Protein AF-A0A4Q3RTE8-F1 (afdb_monomer_lite)

Secondary structure (DSSP, 8-state):
-EEEEEEEE-SSSSGGG-EEEEEEEEE---GGGGTT---------HHHHHHT-TTTTTTT-TTTSTTHHHHEEEEEEEEEEETTEEEEEEEEEEPTT--S--EEEEEEEETTT--EEEEEEEE-TTTGGG----HHHHHHHHHHTEEEEEEEEEEEEEEEEETTEEEEEEEEEEEEEEEEETTTTEEPPPEEEEEEEE------SSPPPPPGGGBPPTTS-GGGGS-TT---TTS-TTTTS-----SS-HHHHHHHHHHHHHHH-HHHHHHHHHTT--S-HHHHHHHHHHHHHHTTS--EEEEEEETTEEEEEEEESEEETTTTEEP-TT-----GGGGHHHHHHHHHHHHHTTS--TTSBGGGTSTT-TTTTSBHHHHHTT-S-PPPTTS--

Sequence (393 aa):
MSEAAFQVYSKDYSRKEKQVKLVKARIDKDLSAFNGNDDFHFGTSPKGILDIDIVSNANEIDFITKKGLRQYQFTYKGTTDYAGAEAHVIYFDQKDGIRESLYEGKIFIDTETLAFLEFNYRASPKGLKYWQMPGASKLLMKLARLSIDMVQDSFQVTYRKRGDKYYLAHVLETTLWHIIGGKEHFEMDPIRMKYNYLVTRVDTGNVMPFASEDLMRPTRFMEMTVQHGVSDTADPFWNEYNLILPEFDVDSAARVIHQNNAKLDLKAAIEKRLSKIKGDKASRIDSILNYYYLSKKFNGSALVEYEGKILYDRSFGLADKDKKLSNDSNTMFRIGSASKPFTSMLIMQLAMENKLSISDSAGRYLPGYVHGQVTIEQLLTHQSGIPNYTNNY

pLDDT: mean 84.65, std 12.99, range [43.53, 98.62]

Structure (mmCIF, N/CA/C/O backbone):
data_AF-A0A4Q3RTE8-F1
#
_entry.id   AF-A0A4Q3RTE8-F1
#
loop_
_atom_site.group_PDB
_atom_site.id
_atom_site.type_symbol
_atom_site.label_atom_id
_atom_site.label_alt_id
_atom_site.label_comp_id
_atom_site.label_asym_id
_atom_site.label_entity_id
_atom_site.label_seq_id
_atom_site.pdbx_PDB_ins_code
_atom_site.Cartn_x
_atom_site.Cartn_y
_atom_site.Cartn_z
_atom_site.occupancy
_atom_site.B_iso_or_equiv
_atom_site.auth_seq_id
_atom_site.auth_comp_id
_atom_site.auth_asym_id
_atom_site.auth_atom_id
_atom_site.pdbx_PDB_model_num
ATOM 1 N N . MET A 1 1 ? -2.564 7.288 -9.241 1.00 75.56 1 MET A N 1
ATOM 2 C CA . MET A 1 1 ? -3.956 6.877 -8.988 1.00 75.56 1 MET A CA 1
ATOM 3 C C . MET A 1 1 ? -4.023 5.369 -9.118 1.00 75.56 1 MET A C 1
ATOM 5 O O . MET A 1 1 ? -3.453 4.836 -10.061 1.00 75.56 1 MET A O 1
ATOM 9 N N . SER A 1 2 ? -4.639 4.684 -8.163 1.00 80.94 2 SER A N 1
ATOM 10 C CA . SER A 1 2 ? -4.821 3.233 -8.206 1.00 80.94 2 SER A CA 1
ATOM 11 C C . SER A 1 2 ? -6.214 2.875 -7.707 1.00 80.94 2 SER A C 1
ATOM 13 O O . SER A 1 2 ? -6.764 3.551 -6.838 1.00 80.94 2 SER A O 1
ATOM 15 N N . GLU A 1 3 ? -6.784 1.825 -8.286 1.00 82.25 3 GLU A N 1
ATOM 16 C CA . GLU A 1 3 ? -8.094 1.290 -7.926 1.00 82.25 3 GLU A CA 1
ATOM 17 C C . GLU A 1 3 ? -8.028 -0.233 -7.911 1.00 82.25 3 GLU A C 1
ATOM 19 O O . GLU A 1 3 ? -7.355 -0.838 -8.748 1.00 82.25 3 GLU A O 1
ATOM 24 N N . ALA A 1 4 ? -8.724 -0.859 -6.963 1.00 85.88 4 ALA A N 1
ATOM 25 C CA . ALA A 1 4 ? -8.754 -2.307 -6.821 1.00 85.88 4 ALA A CA 1
ATOM 26 C C . ALA A 1 4 ? -10.097 -2.789 -6.267 1.00 85.88 4 ALA A C 1
ATOM 28 O O . ALA A 1 4 ? -10.624 -2.223 -5.311 1.00 85.88 4 ALA A O 1
ATOM 29 N N . ALA A 1 5 ? -10.603 -3.881 -6.832 1.00 87.06 5 ALA A N 1
ATOM 30 C CA . ALA A 1 5 ? -11.644 -4.703 -6.241 1.00 87.06 5 ALA A CA 1
ATOM 31 C C . ALA A 1 5 ? -11.005 -5.999 -5.736 1.00 87.06 5 ALA A C 1
ATOM 33 O O . ALA A 1 5 ? -10.290 -6.690 -6.467 1.00 87.06 5 ALA A O 1
ATOM 34 N N . PHE A 1 6 ? -11.267 -6.339 -4.482 1.00 90.12 6 PHE A N 1
ATOM 35 C CA . PHE A 1 6 ? -10.751 -7.541 -3.841 1.00 90.12 6 PHE A CA 1
ATOM 36 C C . PHE A 1 6 ? -11.812 -8.141 -2.921 1.00 90.12 6 PHE A C 1
ATOM 38 O O . PHE A 1 6 ? -12.782 -7.485 -2.541 1.00 90.12 6 PHE A O 1
ATOM 45 N N . GLN A 1 7 ? -11.626 -9.408 -2.576 1.00 92.62 7 GLN A N 1
ATOM 46 C CA . GLN A 1 7 ? -12.457 -10.127 -1.624 1.00 92.62 7 GLN A CA 1
ATOM 47 C C . GLN A 1 7 ? -11.624 -10.482 -0.398 1.00 92.62 7 GLN A C 1
ATOM 49 O O . GLN A 1 7 ? -10.446 -10.832 -0.513 1.00 92.62 7 GLN A O 1
ATOM 54 N N . VAL A 1 8 ? -12.253 -10.408 0.773 1.00 93.56 8 VAL A N 1
ATOM 55 C CA . VAL A 1 8 ? -11.660 -10.834 2.040 1.00 93.56 8 VAL A CA 1
ATOM 56 C C . VAL A 1 8 ? -12.487 -11.983 2.589 1.00 93.56 8 VAL A C 1
ATOM 58 O O . VAL A 1 8 ? -13.679 -11.823 2.844 1.00 93.56 8 VAL A O 1
ATOM 61 N N . TYR A 1 9 ? -11.849 -13.133 2.774 1.00 93.50 9 TYR A N 1
ATOM 62 C CA . TYR A 1 9 ? -12.421 -14.244 3.523 1.00 93.50 9 TYR A CA 1
ATOM 63 C C . TYR A 1 9 ? -11.888 -14.190 4.952 1.00 93.50 9 TYR A C 1
ATOM 65 O O . TYR A 1 9 ? -10.710 -13.906 5.167 1.00 93.50 9 TYR A O 1
ATOM 73 N N . SER A 1 10 ? -12.754 -14.461 5.925 1.00 90.19 10 SER A N 1
ATOM 74 C CA . SER A 1 10 ? -12.394 -14.512 7.339 1.00 90.19 10 SER A CA 1
ATOM 75 C C . SER A 1 10 ? -13.195 -15.612 8.017 1.00 90.19 10 SER A C 1
ATOM 77 O O . SER A 1 10 ? -14.423 -15.604 7.954 1.00 90.19 10 SER A O 1
ATOM 79 N N . LYS A 1 11 ? -12.509 -16.551 8.675 1.00 85.25 11 LYS A N 1
ATOM 80 C CA . LYS A 1 11 ? -13.163 -17.619 9.448 1.00 85.25 11 LYS A CA 1
ATOM 81 C C . LYS A 1 11 ? -13.781 -17.093 10.747 1.00 85.25 11 LYS A C 1
ATOM 83 O O . LYS A 1 11 ? -14.811 -17.584 11.200 1.00 85.25 11 LYS A O 1
ATOM 88 N N . ASP A 1 12 ? -13.135 -16.102 11.348 1.00 82.69 12 ASP A N 1
ATOM 89 C CA . ASP A 1 12 ? -13.565 -15.423 12.565 1.00 82.69 12 ASP A CA 1
ATOM 90 C C . ASP A 1 12 ? -13.292 -13.913 12.459 1.00 82.69 12 ASP A C 1
ATOM 92 O O . ASP A 1 12 ? -13.000 -13.401 11.382 1.00 82.69 12 ASP A O 1
ATOM 96 N N . TYR A 1 13 ? -13.429 -13.170 13.556 1.00 76.56 13 TYR A N 1
ATOM 97 C CA . TYR A 1 13 ? -13.110 -11.737 13.589 1.00 76.56 13 TYR A CA 1
ATOM 98 C C . TYR A 1 13 ? -11.609 -11.446 13.732 1.00 76.56 13 TYR A C 1
ATOM 100 O O . TYR A 1 13 ? -11.208 -10.286 13.731 1.00 76.56 13 TYR A O 1
ATOM 108 N N . SER A 1 14 ? -10.761 -12.467 13.868 1.00 76.38 14 SER A N 1
ATOM 109 C CA . SER A 1 14 ? -9.326 -12.277 14.026 1.00 76.38 14 SER A CA 1
ATOM 110 C C . SER A 1 14 ? -8.657 -12.021 12.679 1.00 76.38 14 SER A C 1
ATOM 112 O O . SER A 1 14 ? -9.016 -12.577 11.643 1.00 76.38 14 SER A O 1
ATOM 114 N N . ARG A 1 15 ? -7.611 -11.196 12.690 1.00 78.19 15 ARG A N 1
ATOM 115 C CA . ARG A 1 15 ? -6.777 -10.969 11.506 1.00 78.19 15 ARG A CA 1
ATOM 116 C C . ARG A 1 15 ? -6.043 -12.226 11.017 1.00 78.19 15 ARG A C 1
ATOM 118 O O . ARG A 1 15 ? -5.752 -12.321 9.829 1.00 78.19 15 ARG A O 1
ATOM 125 N N . LYS A 1 16 ? -5.693 -13.162 11.908 1.00 78.25 16 LYS A N 1
ATOM 126 C CA . LYS A 1 16 ? -4.740 -14.252 11.610 1.00 78.25 16 LYS A CA 1
ATOM 127 C C . LYS A 1 16 ? -5.212 -15.199 10.507 1.00 78.25 16 LYS A C 1
ATOM 129 O O . LYS A 1 16 ? -4.382 -15.724 9.778 1.00 78.25 16 LYS A O 1
ATOM 134 N N . GLU A 1 17 ? -6.522 -15.367 10.379 1.00 80.62 17 GLU A N 1
ATOM 135 C CA . GLU A 1 17 ? -7.154 -16.291 9.432 1.00 80.62 17 GLU A CA 1
ATOM 136 C C . GLU A 1 17 ? -7.741 -15.567 8.205 1.00 80.62 17 GLU A C 1
ATOM 138 O O . GLU A 1 17 ? -8.489 -16.165 7.428 1.00 80.62 17 GLU A O 1
ATOM 143 N N . LYS A 1 18 ? -7.439 -14.271 8.026 1.00 91.00 18 LYS A N 1
ATOM 144 C CA . LYS A 1 18 ? -7.947 -13.496 6.891 1.00 91.00 18 LYS A CA 1
ATOM 145 C C . LYS A 1 18 ? -7.163 -13.796 5.619 1.00 91.00 18 LYS A C 1
ATOM 147 O O . LYS A 1 18 ? -5.936 -13.723 5.586 1.00 91.00 18 LYS A O 1
ATOM 152 N N . GLN A 1 19 ? -7.897 -14.069 4.549 1.00 92.94 19 GLN A N 1
ATOM 153 C CA . GLN A 1 19 ? -7.372 -14.277 3.205 1.00 92.94 19 GLN A CA 1
ATOM 154 C C . GLN A 1 19 ? -7.817 -13.132 2.304 1.00 92.94 19 GLN A C 1
ATOM 156 O O . GLN A 1 19 ? -8.950 -12.666 2.413 1.00 92.94 19 GLN A O 1
ATOM 161 N N . VAL A 1 20 ? -6.944 -12.701 1.396 1.00 93.31 20 VAL A N 1
ATOM 162 C CA . VAL A 1 20 ? -7.245 -11.639 0.432 1.00 93.31 20 VAL A CA 1
ATOM 163 C C . VAL A 1 20 ? -7.056 -12.178 -0.977 1.00 93.31 20 VAL A C 1
ATOM 165 O O . VAL A 1 20 ? -5.977 -12.670 -1.313 1.00 93.31 20 VAL A O 1
ATOM 168 N N . LYS A 1 21 ? -8.102 -12.051 -1.792 1.00 91.88 21 LYS A N 1
ATOM 169 C CA . LYS A 1 21 ? -8.105 -12.371 -3.220 1.00 91.88 21 LYS A CA 1
ATOM 170 C C . LYS A 1 21 ? -8.290 -11.087 -4.019 1.00 91.88 21 LYS A C 1
ATOM 172 O O . LYS A 1 21 ? -9.281 -10.384 -3.822 1.00 91.88 21 LYS A O 1
ATOM 177 N N . LEU A 1 22 ? -7.372 -10.794 -4.936 1.00 89.00 22 LEU A N 1
ATOM 178 C CA . LEU A 1 22 ? -7.547 -9.693 -5.884 1.00 89.00 22 LEU A CA 1
ATOM 179 C C . LEU A 1 22 ? -8.524 -10.127 -6.978 1.00 89.00 22 LEU A C 1
ATOM 181 O O . LEU A 1 22 ? -8.329 -11.175 -7.584 1.00 89.00 22 LEU A O 1
ATOM 185 N N . VAL A 1 23 ? -9.562 -9.332 -7.234 1.00 86.81 23 VAL A N 1
ATOM 186 C CA . VAL A 1 23 ? -10.493 -9.573 -8.349 1.00 86.81 23 VAL A CA 1
ATOM 187 C C . VAL A 1 23 ? -10.003 -8.828 -9.584 1.00 86.81 23 VAL A C 1
ATOM 189 O O . VAL A 1 23 ? -9.840 -9.419 -10.645 1.00 86.81 23 VAL A O 1
ATOM 192 N N . LYS A 1 24 ? -9.735 -7.530 -9.432 1.00 82.31 24 LYS A N 1
ATOM 193 C CA . LYS A 1 24 ? -9.166 -6.678 -10.479 1.00 82.31 24 LYS A CA 1
ATOM 194 C C . LYS A 1 24 ? -8.535 -5.439 -9.871 1.00 82.31 24 LYS A C 1
ATOM 196 O O . LYS A 1 24 ? -8.966 -4.980 -8.817 1.00 82.31 24 LYS A O 1
ATOM 201 N N . ALA A 1 25 ? -7.543 -4.879 -10.546 1.00 81.81 25 ALA A N 1
ATOM 202 C CA . ALA A 1 25 ? -6.943 -3.610 -10.171 1.00 81.81 25 ALA A CA 1
ATOM 203 C C . ALA A 1 25 ? -6.380 -2.896 -11.399 1.00 81.81 25 ALA A C 1
ATOM 205 O O . ALA A 1 25 ? -6.040 -3.542 -12.389 1.00 81.81 25 ALA A O 1
ATOM 206 N N . ARG A 1 26 ? -6.285 -1.569 -11.322 1.00 78.56 26 ARG A N 1
ATOM 207 C CA . ARG A 1 26 ? -5.607 -0.726 -12.310 1.00 78.56 26 ARG A CA 1
ATOM 208 C C . ARG A 1 26 ? -4.764 0.337 -11.618 1.00 78.56 26 ARG A C 1
ATOM 210 O O . ARG A 1 26 ? -5.078 0.773 -10.509 1.00 78.56 26 ARG A O 1
ATOM 217 N N . ILE A 1 27 ? -3.683 0.733 -12.281 1.00 79.06 27 ILE A N 1
ATOM 218 C CA . ILE A 1 27 ? -2.767 1.765 -11.804 1.00 79.06 27 ILE A CA 1
ATOM 219 C C . ILE A 1 27 ? -2.418 2.732 -12.931 1.00 79.06 27 ILE A C 1
ATOM 221 O O . ILE A 1 27 ? -1.910 2.338 -13.979 1.00 79.06 27 ILE A O 1
ATOM 225 N N . ASP A 1 28 ? -2.617 4.014 -12.646 1.00 78.19 28 ASP A N 1
ATOM 226 C CA . ASP A 1 28 ? -2.251 5.131 -13.504 1.00 78.19 28 ASP A CA 1
ATOM 227 C C . ASP A 1 28 ? -1.297 6.043 -12.739 1.00 78.19 28 ASP A C 1
ATOM 229 O O . ASP A 1 28 ? -1.672 6.739 -11.786 1.00 78.19 28 ASP A O 1
ATOM 233 N N . LYS A 1 29 ? -0.027 6.020 -13.135 1.00 79.25 29 LYS A N 1
ATOM 234 C CA . LYS A 1 29 ? 1.040 6.802 -12.511 1.00 79.25 29 LYS A CA 1
ATOM 235 C C . LYS A 1 29 ? 1.512 7.875 -13.476 1.00 79.25 29 LYS A C 1
ATOM 237 O O . LYS A 1 29 ? 1.951 7.544 -14.571 1.00 79.25 29 LYS A O 1
ATOM 242 N N . ASP A 1 30 ? 1.441 9.140 -13.071 1.00 78.94 30 ASP A N 1
ATOM 243 C CA . ASP A 1 30 ? 2.033 10.233 -13.845 1.00 78.94 30 ASP A CA 1
ATOM 244 C C . ASP A 1 30 ? 3.547 10.249 -13.623 1.00 78.94 30 ASP A C 1
ATOM 246 O O . ASP A 1 30 ? 4.035 10.588 -12.543 1.00 78.94 30 ASP A O 1
ATOM 250 N N . LEU A 1 31 ? 4.297 9.841 -14.644 1.00 74.62 31 LEU A N 1
ATOM 251 C CA . LEU A 1 31 ? 5.752 9.773 -14.597 1.00 74.62 31 LEU A CA 1
ATOM 252 C C . LEU A 1 31 ? 6.402 11.157 -14.702 1.00 74.62 31 LEU A C 1
ATOM 254 O O . LEU A 1 31 ? 7.598 11.274 -14.430 1.00 74.62 31 LEU A O 1
ATOM 258 N N . SER A 1 32 ? 5.654 12.210 -15.056 1.00 71.56 32 SER A N 1
ATOM 259 C CA . SER A 1 32 ? 6.192 13.577 -15.104 1.00 71.56 32 SER A CA 1
ATOM 260 C C . SER A 1 32 ? 6.673 14.049 -13.737 1.00 71.56 32 SER A C 1
ATOM 262 O O . SER A 1 32 ? 7.745 14.644 -13.646 1.00 71.56 32 SER A O 1
ATOM 264 N N . ALA A 1 33 ? 5.967 13.667 -12.671 1.00 66.44 33 ALA A N 1
ATOM 265 C CA . ALA A 1 33 ? 6.355 13.950 -11.292 1.00 66.44 33 ALA A CA 1
ATOM 266 C C . ALA A 1 33 ? 7.672 13.263 -10.876 1.00 66.44 33 ALA A C 1
ATOM 268 O O . ALA A 1 33 ? 8.285 13.647 -9.884 1.00 66.44 33 ALA A O 1
ATOM 269 N N . PHE A 1 34 ? 8.123 12.261 -11.640 1.00 63.84 34 PHE A N 1
ATOM 270 C CA . PHE A 1 34 ? 9.312 11.457 -11.354 1.00 63.84 34 PHE A CA 1
ATOM 271 C C . PHE A 1 34 ? 10.342 11.486 -12.495 1.00 63.84 34 PHE A C 1
ATOM 273 O O . PHE A 1 34 ? 11.181 10.591 -12.583 1.00 63.84 34 PHE A O 1
ATOM 280 N N . ASN A 1 35 ? 10.302 12.487 -13.386 1.00 61.31 35 ASN A N 1
ATOM 281 C CA . ASN A 1 35 ? 11.212 12.602 -14.539 1.00 61.31 35 ASN A CA 1
ATOM 282 C C . ASN A 1 35 ? 11.279 11.332 -15.418 1.00 61.31 35 ASN A C 1
ATOM 284 O O . ASN A 1 35 ? 12.334 10.991 -15.957 1.00 61.31 35 ASN A O 1
ATOM 288 N N . GLY A 1 36 ? 10.164 10.610 -15.552 1.00 63.69 36 GLY A N 1
ATOM 289 C CA . GLY A 1 36 ? 10.106 9.353 -16.301 1.00 63.69 36 GLY A CA 1
ATOM 290 C C . GLY A 1 36 ? 10.525 8.108 -15.510 1.00 63.69 36 GLY A C 1
ATOM 291 O O . GLY A 1 36 ? 10.547 7.027 -16.090 1.00 63.69 36 GLY A O 1
ATOM 292 N N . ASN A 1 37 ? 10.879 8.227 -14.223 1.00 59.84 37 ASN A N 1
ATOM 293 C CA . ASN A 1 37 ? 11.303 7.091 -13.405 1.00 59.84 37 ASN A CA 1
ATOM 294 C C . ASN A 1 37 ? 10.101 6.312 -12.841 1.00 59.84 37 ASN A C 1
ATOM 296 O O . ASN A 1 37 ? 9.261 6.865 -12.123 1.00 59.84 37 ASN A O 1
ATOM 300 N N . ASP A 1 38 ? 10.058 5.007 -13.117 1.00 68.50 38 ASP A N 1
ATOM 301 C CA . ASP A 1 38 ? 9.004 4.123 -12.633 1.00 68.50 38 ASP A CA 1
ATOM 302 C C . ASP A 1 38 ? 9.330 3.370 -11.323 1.00 68.50 38 ASP A C 1
ATOM 304 O O . ASP A 1 38 ? 8.444 2.776 -10.723 1.00 68.50 38 ASP A O 1
ATOM 308 N N . ASP A 1 39 ? 10.546 3.487 -10.786 1.00 63.44 39 ASP A N 1
ATOM 309 C CA . ASP A 1 39 ? 11.023 2.700 -9.632 1.00 63.44 39 ASP A CA 1
ATOM 310 C C . ASP A 1 39 ? 10.303 3.007 -8.299 1.00 63.44 39 ASP A C 1
ATOM 312 O O . ASP A 1 39 ? 10.441 2.278 -7.314 1.00 63.44 39 ASP A O 1
ATOM 316 N N . PHE A 1 40 ? 9.546 4.107 -8.229 1.00 64.56 40 PHE A N 1
ATOM 317 C CA . PHE A 1 40 ? 8.787 4.493 -7.038 1.00 64.56 40 PHE A CA 1
ATOM 318 C C . PHE A 1 40 ? 7.360 3.949 -7.079 1.00 64.56 40 PHE A C 1
ATOM 320 O O . PHE A 1 40 ? 6.523 4.436 -7.841 1.00 64.56 40 PHE A O 1
ATOM 327 N N . HIS A 1 41 ? 7.057 2.990 -6.209 1.00 67.25 41 HIS A N 1
ATOM 328 C CA . HIS A 1 41 ? 5.706 2.464 -6.040 1.00 67.25 41 HIS A CA 1
ATOM 329 C C . HIS A 1 41 ? 5.120 2.934 -4.709 1.00 67.25 41 HIS A C 1
ATOM 331 O O . HIS A 1 41 ? 5.664 2.650 -3.643 1.00 67.25 41 HIS A O 1
ATOM 337 N N . PHE A 1 42 ? 3.996 3.641 -4.792 1.00 70.62 42 PHE A N 1
ATOM 338 C CA . PHE A 1 42 ? 3.145 3.961 -3.652 1.00 70.62 42 PHE A CA 1
ATOM 339 C C . PHE A 1 42 ? 1.925 3.063 -3.747 1.00 70.62 42 PHE A C 1
ATOM 341 O O . PHE A 1 42 ? 1.292 3.004 -4.801 1.00 70.62 42 PHE A O 1
ATOM 348 N N . GLY A 1 43 ? 1.643 2.330 -2.679 1.00 73.00 43 GLY A N 1
ATOM 349 C CA . GLY A 1 43 ? 0.638 1.294 -2.736 1.00 73.00 43 GLY A CA 1
ATOM 350 C C . GLY A 1 43 ? 0.374 0.635 -1.404 1.00 73.00 43 GLY A C 1
ATOM 351 O O . GLY A 1 43 ? 1.097 0.861 -0.431 1.00 73.00 43 GLY A O 1
ATOM 352 N N . THR A 1 44 ? -0.664 -0.191 -1.370 1.00 78.44 44 THR A N 1
ATOM 353 C CA . THR A 1 44 ? -1.006 -0.961 -0.176 1.00 78.44 44 THR A CA 1
ATOM 354 C C . THR A 1 44 ? -0.885 -2.454 -0.442 1.00 78.44 44 THR A C 1
ATOM 356 O O . THR A 1 44 ? -1.147 -2.970 -1.531 1.00 78.44 44 THR A O 1
ATOM 359 N N . SER A 1 45 ? -0.406 -3.162 0.574 1.00 85.38 45 SER A N 1
ATOM 360 C CA . SER A 1 45 ? -0.324 -4.620 0.561 1.00 85.38 45 SER A CA 1
ATOM 361 C C . SER A 1 45 ? -1.593 -5.202 1.183 1.00 85.38 45 SER A C 1
ATOM 363 O O . SER A 1 45 ? -2.242 -4.512 1.972 1.00 85.38 45 SER A O 1
ATOM 365 N N . PRO A 1 46 ? -1.929 -6.478 0.930 1.00 87.06 46 PRO A N 1
ATOM 366 C CA . PRO A 1 46 ? -3.015 -7.146 1.642 1.00 87.06 46 PRO A CA 1
ATOM 367 C C . PRO A 1 46 ? -2.905 -6.994 3.158 1.00 87.06 46 PRO A C 1
ATOM 369 O O . PRO A 1 46 ? -3.902 -6.746 3.826 1.00 87.06 46 PRO A O 1
ATOM 372 N N . LYS A 1 47 ? -1.683 -7.063 3.704 1.00 87.31 47 LYS A N 1
ATOM 373 C CA . LYS A 1 47 ? -1.430 -6.782 5.117 1.00 87.31 47 LYS A CA 1
ATOM 374 C C . LYS A 1 47 ? -1.916 -5.378 5.496 1.00 87.31 47 LYS A C 1
ATOM 376 O O . LYS A 1 47 ? -2.684 -5.257 6.434 1.00 87.31 47 LYS A O 1
ATOM 381 N N . GLY A 1 48 ? -1.525 -4.345 4.750 1.00 86.31 48 GLY A N 1
ATOM 382 C CA . GLY A 1 48 ? -1.946 -2.962 5.008 1.00 86.31 48 GLY A CA 1
ATOM 383 C C . GLY A 1 48 ? -3.467 -2.789 5.022 1.00 86.31 48 GLY A C 1
ATOM 384 O O . GLY A 1 48 ? -3.997 -2.167 5.932 1.00 86.31 48 GLY A O 1
ATOM 385 N N . ILE A 1 49 ? -4.180 -3.412 4.080 1.00 86.25 49 ILE A N 1
ATOM 386 C CA . ILE A 1 49 ? -5.654 -3.385 4.025 1.00 86.25 49 ILE A CA 1
ATOM 387 C C . ILE A 1 49 ? -6.270 -3.980 5.294 1.00 86.25 49 ILE A C 1
ATOM 389 O O . ILE A 1 49 ? -7.220 -3.431 5.850 1.00 86.25 49 ILE A O 1
ATOM 393 N N . LEU A 1 50 ? -5.744 -5.124 5.734 1.00 89.88 50 LEU A N 1
ATOM 394 C CA . LEU A 1 50 ? -6.256 -5.832 6.901 1.00 89.88 50 LEU A CA 1
ATOM 395 C C . LEU A 1 50 ? -5.951 -5.101 8.212 1.00 89.88 50 LEU A C 1
ATOM 397 O O . LEU A 1 50 ? -6.702 -5.277 9.168 1.00 89.88 50 LEU A O 1
ATOM 401 N N . ASP A 1 51 ? -4.891 -4.292 8.260 1.00 88.12 51 ASP A N 1
ATOM 402 C CA . ASP A 1 51 ? -4.398 -3.638 9.484 1.00 88.12 51 ASP A CA 1
ATOM 403 C C . ASP A 1 51 ? -5.231 -2.418 9.869 1.00 88.12 51 ASP A C 1
ATOM 405 O O . ASP A 1 51 ? -5.254 -2.033 11.036 1.00 88.12 51 ASP A O 1
ATOM 409 N N . ILE A 1 52 ? -5.971 -1.853 8.913 1.00 89.31 52 ILE A N 1
ATOM 410 C CA . ILE A 1 52 ? -6.825 -0.686 9.154 1.00 89.31 52 ILE A CA 1
ATOM 411 C C . ILE A 1 52 ? -8.135 -1.064 9.874 1.00 89.31 52 ILE A C 1
ATOM 413 O O . ILE A 1 52 ? -8.794 -0.217 10.477 1.00 89.31 52 ILE A O 1
ATOM 417 N N . ASP A 1 53 ? -8.523 -2.342 9.865 1.00 92.81 53 ASP A N 1
ATOM 418 C CA . ASP A 1 53 ? -9.676 -2.830 10.628 1.00 92.81 53 ASP A CA 1
ATOM 419 C C . ASP A 1 53 ? -9.357 -2.842 12.133 1.00 92.81 53 ASP A C 1
ATOM 421 O O . ASP A 1 53 ? -8.833 -3.816 12.676 1.00 92.81 53 ASP A O 1
ATOM 425 N N . ILE A 1 54 ? -9.659 -1.734 12.809 1.00 94.12 54 ILE A N 1
ATOM 426 C CA . ILE A 1 54 ? -9.356 -1.519 14.231 1.00 94.12 54 ILE A CA 1
ATOM 427 C C . ILE A 1 54 ? -9.919 -2.630 15.119 1.00 94.12 54 ILE A C 1
ATOM 429 O O . ILE A 1 54 ? -9.229 -3.087 16.026 1.00 94.12 54 ILE A O 1
ATOM 433 N N . VAL A 1 55 ? -11.149 -3.087 14.870 1.00 91.88 55 VAL A N 1
ATOM 434 C CA . VAL A 1 55 ? -11.797 -4.107 15.709 1.00 91.88 55 VAL A CA 1
ATOM 435 C C . VAL A 1 55 ? -11.111 -5.458 15.538 1.00 91.88 55 VAL A C 1
ATOM 437 O O . VAL A 1 55 ? -10.778 -6.109 16.529 1.00 91.88 55 VAL A O 1
ATOM 440 N N . SER A 1 56 ? -10.815 -5.854 14.298 1.00 90.44 56 SER A N 1
ATOM 441 C CA . SER A 1 56 ? -10.094 -7.107 14.028 1.00 90.44 56 SER A CA 1
ATOM 442 C C . SER A 1 56 ? -8.647 -7.096 14.535 1.00 90.44 56 SER A C 1
ATOM 444 O O . SER A 1 56 ? -8.042 -8.158 14.704 1.00 90.44 56 SER A O 1
ATOM 446 N N . ASN A 1 57 ? -8.103 -5.903 14.794 1.00 90.50 57 ASN A N 1
ATOM 447 C CA . ASN A 1 57 ? -6.740 -5.666 15.264 1.00 90.50 57 ASN A CA 1
ATOM 448 C C . ASN A 1 57 ? -6.678 -5.049 16.666 1.00 90.50 57 ASN A C 1
ATOM 450 O O . ASN A 1 57 ? -5.637 -4.525 17.043 1.00 90.50 57 ASN A O 1
ATOM 454 N N . ALA A 1 58 ? -7.740 -5.123 17.473 1.00 87.69 58 ALA A N 1
ATOM 455 C CA . ALA A 1 58 ? -7.844 -4.371 18.732 1.00 87.69 58 ALA A CA 1
ATOM 456 C C . ALA A 1 58 ? -6.667 -4.585 19.712 1.00 87.69 58 ALA A C 1
ATOM 458 O O . ALA A 1 58 ? -6.343 -3.706 20.508 1.00 87.69 58 ALA A O 1
ATOM 459 N N . ASN A 1 59 ? -5.990 -5.735 19.633 1.00 84.19 59 ASN A N 1
ATOM 460 C CA . ASN A 1 59 ? -4.814 -6.054 20.449 1.00 84.19 59 ASN A CA 1
ATOM 461 C C . ASN A 1 59 ? -3.505 -5.398 19.970 1.00 84.19 59 ASN A C 1
ATOM 463 O O . ASN A 1 59 ? -2.504 -5.466 20.680 1.00 84.19 59 ASN A O 1
ATOM 467 N N . GLU A 1 60 ? -3.503 -4.793 18.785 1.00 86.44 60 GLU A N 1
ATOM 468 C CA . GLU A 1 60 ? -2.352 -4.161 18.130 1.00 86.44 60 GLU A CA 1
ATOM 469 C C . GLU A 1 60 ? -2.530 -2.638 17.983 1.00 86.44 60 GLU A C 1
ATOM 471 O O . GLU A 1 60 ? -1.552 -1.931 17.763 1.00 86.44 60 GLU A O 1
ATOM 476 N N . ILE A 1 61 ? -3.752 -2.116 18.145 1.00 89.50 61 ILE A N 1
ATOM 477 C CA . ILE A 1 61 ? -4.047 -0.683 18.013 1.00 89.50 61 ILE A CA 1
ATOM 478 C C . ILE A 1 61 ? -3.656 0.069 19.283 1.00 89.50 61 ILE A C 1
ATOM 480 O O . ILE A 1 61 ? -4.212 -0.178 20.357 1.00 89.50 61 ILE A O 1
ATOM 484 N N . ASP A 1 62 ? -2.733 1.026 19.146 1.00 89.81 62 ASP A N 1
ATOM 485 C CA . ASP A 1 62 ? -2.097 1.732 20.261 1.00 89.81 62 ASP A CA 1
ATOM 486 C C . ASP A 1 62 ? -3.098 2.183 21.328 1.00 89.81 62 ASP A C 1
ATOM 488 O O . ASP A 1 62 ? -3.031 1.691 22.453 1.00 89.81 62 ASP A O 1
ATOM 492 N N . PHE A 1 63 ? -4.070 3.033 20.978 1.00 92.62 63 PHE A N 1
ATOM 493 C CA . PHE A 1 63 ? -5.051 3.605 21.914 1.00 92.62 63 PHE A CA 1
ATOM 494 C C . PHE A 1 63 ? -6.067 2.600 22.491 1.00 92.62 63 PHE A C 1
ATOM 496 O O . PHE A 1 63 ? -6.892 2.982 23.316 1.00 92.62 63 PHE A O 1
ATOM 503 N N . ILE A 1 64 ? -6.009 1.321 22.111 1.00 90.44 64 ILE A N 1
ATOM 504 C CA . ILE A 1 64 ? -6.861 0.246 22.652 1.00 90.44 64 ILE A CA 1
ATOM 505 C C . ILE A 1 64 ? -6.035 -0.752 23.480 1.00 90.44 64 ILE A C 1
ATOM 507 O O . ILE A 1 64 ? -6.534 -1.352 24.434 1.00 90.44 64 ILE A O 1
ATOM 511 N N . THR A 1 65 ? -4.743 -0.908 23.177 1.00 91.94 65 THR A N 1
ATOM 512 C CA . THR A 1 65 ? -3.863 -1.825 23.911 1.00 91.94 65 THR A CA 1
ATOM 513 C C . THR A 1 65 ? -3.668 -1.422 25.378 1.00 91.94 65 THR A C 1
ATOM 515 O O . THR A 1 65 ? -3.686 -0.246 25.743 1.00 91.94 65 THR A O 1
ATOM 518 N N . LYS A 1 66 ? -3.329 -2.391 26.244 1.00 90.50 66 LYS A N 1
ATOM 519 C CA . LYS A 1 66 ? -2.960 -2.118 27.651 1.00 90.50 66 LYS A CA 1
ATOM 520 C C . LYS A 1 66 ? -1.821 -1.098 27.794 1.00 90.50 66 LYS A C 1
ATOM 522 O O . LYS A 1 66 ? -1.795 -0.364 28.782 1.00 90.50 66 LYS A O 1
ATOM 527 N N . LYS A 1 67 ? -0.868 -1.077 26.848 1.00 91.62 67 LYS A N 1
ATOM 528 C CA . LYS A 1 67 ? 0.228 -0.095 26.815 1.00 91.62 67 LYS A CA 1
ATOM 529 C C . LYS A 1 67 ? -0.339 1.290 26.514 1.00 91.62 67 LYS A C 1
ATOM 531 O O . LYS A 1 67 ? -0.131 2.203 27.312 1.00 91.62 67 LYS A O 1
ATOM 536 N N . GLY A 1 68 ? -1.078 1.446 25.419 1.00 89.88 68 GLY A N 1
ATOM 537 C CA . GLY A 1 68 ? -1.571 2.763 25.032 1.00 89.88 68 GLY A CA 1
ATOM 538 C C . GLY A 1 68 ? -2.644 3.310 25.966 1.00 89.88 68 GLY A C 1
ATOM 539 O O . GLY A 1 68 ? -2.616 4.501 26.246 1.00 89.88 68 GLY A O 1
ATOM 540 N N . LEU A 1 69 ? -3.456 2.485 26.635 1.00 92.88 69 LEU A N 1
ATOM 541 C CA . LEU A 1 69 ? -4.335 2.981 27.709 1.00 92.88 69 LEU A CA 1
ATOM 542 C C . LEU A 1 69 ? -3.575 3.777 28.798 1.00 92.88 69 LEU A C 1
ATOM 544 O O . LEU A 1 69 ? -4.149 4.644 29.454 1.00 92.88 69 LEU A O 1
ATOM 548 N N . ARG A 1 70 ? -2.264 3.543 28.975 1.00 94.88 70 ARG A N 1
ATOM 549 C CA . ARG A 1 70 ? -1.404 4.337 29.872 1.00 94.88 70 ARG A CA 1
ATOM 550 C C . ARG A 1 70 ? -0.841 5.602 29.219 1.00 94.88 70 ARG A C 1
ATOM 552 O O . ARG A 1 70 ? -0.591 6.569 29.936 1.00 94.88 70 ARG A O 1
ATOM 559 N N . GLN A 1 71 ? -0.655 5.608 27.901 1.00 97.19 71 GLN A N 1
ATOM 560 C CA . GLN A 1 71 ? -0.045 6.699 27.124 1.00 97.19 71 GLN A CA 1
ATOM 561 C C . GLN A 1 71 ? -1.056 7.745 26.637 1.00 97.19 71 GLN A C 1
ATOM 563 O O . GLN A 1 71 ? -0.662 8.863 26.315 1.00 97.19 71 GLN A O 1
ATOM 568 N N . TYR A 1 72 ? -2.342 7.406 26.626 1.00 98.06 72 TYR A N 1
ATOM 569 C CA . TYR A 1 72 ? -3.419 8.286 26.186 1.00 98.06 72 TYR A CA 1
ATOM 570 C C . TYR A 1 72 ? -4.234 8.816 27.371 1.00 98.06 72 TYR A C 1
ATOM 572 O O . TYR A 1 72 ? -4.331 8.183 28.430 1.00 98.06 72 TYR A O 1
ATOM 580 N N . GLN A 1 73 ? -4.802 10.005 27.197 1.00 97.31 73 GLN A N 1
ATOM 581 C CA . GLN A 1 73 ? -5.843 10.571 28.043 1.00 97.31 73 GLN A CA 1
ATOM 582 C C . GLN A 1 73 ? -7.181 10.403 27.330 1.00 97.31 73 GLN A C 1
ATOM 584 O O . GLN A 1 73 ? -7.318 10.835 26.191 1.00 97.31 73 GLN A O 1
ATOM 589 N N . PHE A 1 74 ? -8.169 9.830 28.017 1.00 97.69 74 PHE A N 1
ATOM 590 C CA . PHE A 1 74 ? -9.526 9.661 27.495 1.00 97.69 74 PHE A CA 1
ATOM 591 C C . PHE A 1 74 ? -10.486 10.632 28.177 1.00 97.69 74 PHE A C 1
ATOM 593 O O . PHE A 1 74 ? -10.334 10.931 29.363 1.00 97.69 74 PHE A O 1
ATOM 600 N N . THR A 1 75 ? -11.468 11.133 27.433 1.00 98.25 75 THR A N 1
ATOM 601 C CA . THR A 1 75 ? -12.509 12.033 27.943 1.00 98.25 75 THR A CA 1
ATOM 602 C C . THR A 1 75 ? -13.865 11.600 27.407 1.00 98.25 75 THR A C 1
ATOM 604 O O . THR A 1 75 ? -14.129 11.715 26.211 1.00 98.25 75 THR A O 1
ATOM 607 N N . TYR A 1 76 ? -14.739 11.134 28.295 1.00 98.19 76 TYR A N 1
ATOM 608 C CA . TYR A 1 76 ? -16.132 10.856 27.956 1.00 98.19 76 TYR A CA 1
ATOM 609 C C . TYR A 1 76 ? -16.916 12.168 27.825 1.00 98.19 76 TYR A C 1
ATOM 611 O O . TYR A 1 76 ? -16.802 13.045 28.685 1.00 98.19 76 TYR A O 1
ATOM 619 N N . LYS A 1 77 ? -17.684 12.324 26.743 1.00 97.69 77 LYS A N 1
ATOM 620 C CA . LYS A 1 77 ? -18.450 13.547 26.442 1.00 97.69 77 LYS A CA 1
ATOM 621 C C . LYS A 1 77 ? -19.969 13.374 26.492 1.00 97.69 77 LYS A C 1
ATOM 623 O O . LYS A 1 77 ? -20.674 14.346 26.249 1.00 97.69 77 LYS A O 1
ATOM 628 N N . GLY A 1 78 ? -20.463 12.191 26.855 1.00 97.81 78 GLY A N 1
ATOM 629 C CA . GLY A 1 78 ? -21.892 11.873 26.862 1.00 97.81 78 GLY A CA 1
ATOM 630 C C . GLY A 1 78 ? -22.307 11.070 25.631 1.00 97.81 78 GLY A C 1
ATOM 631 O O . GLY A 1 78 ? -21.475 10.384 25.030 1.00 97.81 78 GLY A O 1
ATOM 632 N N . THR A 1 79 ? -23.588 11.153 25.283 1.00 98.25 79 THR A N 1
ATOM 633 C CA . THR A 1 79 ? -24.177 10.493 24.114 1.00 98.25 79 THR A CA 1
ATOM 634 C C . THR A 1 79 ? -24.543 11.507 23.027 1.00 98.25 79 THR A C 1
ATOM 636 O O . THR A 1 79 ? -24.701 12.699 23.294 1.00 98.25 79 THR A O 1
ATOM 639 N N . THR A 1 80 ? -24.631 11.047 21.781 1.00 97.94 80 THR A N 1
ATOM 640 C CA . THR A 1 80 ? -25.102 11.816 20.620 1.00 97.94 80 THR A CA 1
ATOM 641 C C . THR A 1 80 ? -25.854 10.895 19.669 1.00 97.94 80 THR A C 1
ATOM 643 O O . THR A 1 80 ? -25.595 9.694 19.660 1.00 97.94 80 THR A O 1
ATOM 646 N N . ASP A 1 81 ? -26.726 11.448 18.826 1.00 97.00 81 ASP A N 1
ATOM 647 C CA . ASP A 1 81 ? -27.185 10.725 17.639 1.00 97.00 81 ASP A CA 1
ATOM 648 C C . ASP A 1 81 ? -26.019 10.593 16.649 1.00 97.00 81 ASP A C 1
ATOM 650 O O . ASP A 1 81 ? -25.342 11.580 16.332 1.00 97.00 81 ASP A O 1
ATO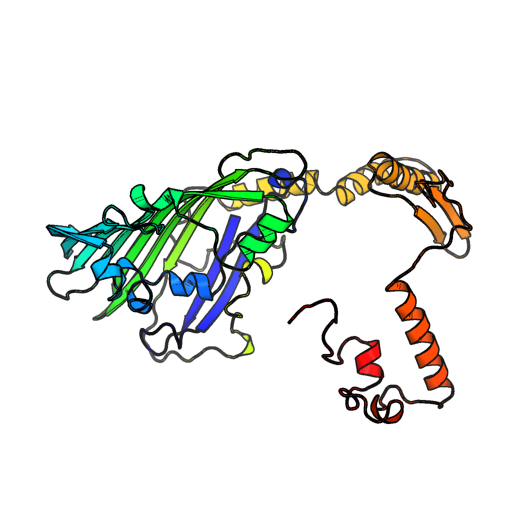M 654 N N . TYR A 1 82 ? -25.760 9.369 16.200 1.00 93.88 82 TYR A N 1
ATOM 655 C CA . TYR A 1 82 ? -24.796 9.046 15.162 1.00 93.88 82 TYR A CA 1
ATOM 656 C C . TYR A 1 82 ? -25.445 8.102 14.150 1.00 93.88 82 TYR A C 1
ATOM 658 O O . TYR A 1 82 ? -25.641 6.916 14.412 1.00 93.88 82 TYR A O 1
ATOM 666 N N . ALA A 1 83 ? -25.772 8.641 12.974 1.00 88.00 83 ALA A N 1
ATOM 667 C CA . ALA A 1 83 ? -26.416 7.904 11.886 1.00 88.00 83 ALA A CA 1
ATOM 668 C C . ALA A 1 83 ? -27.709 7.173 12.318 1.00 88.00 83 ALA A C 1
ATOM 670 O O . ALA A 1 83 ? -27.987 6.072 11.838 1.00 88.00 83 ALA A O 1
ATOM 671 N N . GLY A 1 84 ? -28.494 7.793 13.210 1.00 90.50 84 GLY A N 1
ATOM 672 C CA . GLY A 1 84 ? -29.752 7.243 13.720 1.00 90.50 84 GLY A CA 1
ATOM 673 C C . GLY A 1 84 ? -29.614 6.248 14.877 1.00 90.50 84 GLY A C 1
ATOM 674 O O . GLY A 1 84 ? -30.617 5.653 15.265 1.00 90.50 84 GLY A O 1
ATOM 675 N N . ALA A 1 85 ? -28.406 6.042 15.411 1.00 92.38 85 ALA A N 1
ATOM 676 C CA . ALA A 1 85 ? -28.168 5.297 16.646 1.00 92.38 85 ALA A CA 1
ATOM 677 C C . ALA A 1 85 ? -27.688 6.243 17.752 1.00 92.38 85 ALA A C 1
ATOM 679 O O . ALA A 1 85 ? -26.891 7.150 17.498 1.00 92.38 85 ALA A O 1
ATOM 680 N N . GLU A 1 86 ? -28.127 6.021 18.991 1.00 97.81 86 GLU A N 1
ATOM 681 C CA . GLU A 1 86 ? -27.542 6.721 20.131 1.00 97.81 86 GLU A CA 1
ATOM 682 C C . GLU A 1 86 ? -26.141 6.151 20.415 1.00 97.81 86 GLU A C 1
ATOM 684 O O . GLU A 1 86 ? -25.951 4.941 20.543 1.00 97.81 86 GLU A O 1
ATOM 689 N N . ALA A 1 87 ? -25.138 7.027 20.495 1.00 98.44 87 ALA A N 1
ATOM 690 C CA . ALA A 1 87 ? -23.740 6.637 20.630 1.00 98.44 87 ALA A CA 1
ATOM 691 C C . ALA A 1 87 ? -23.028 7.398 21.752 1.00 98.44 87 ALA A C 1
ATOM 693 O O . ALA A 1 87 ? -23.043 8.628 21.794 1.00 98.44 87 ALA A O 1
ATOM 694 N N . HIS A 1 88 ? -22.322 6.674 22.620 1.00 98.62 88 HIS A N 1
ATOM 695 C CA . HIS A 1 88 ? -21.302 7.219 23.508 1.00 98.62 88 HIS A CA 1
ATOM 696 C C . HIS A 1 88 ? -20.174 7.869 22.701 1.00 98.62 88 HIS A C 1
ATOM 698 O O . HIS A 1 88 ? -19.657 7.275 21.753 1.00 98.62 88 HIS A O 1
ATOM 704 N N . VAL A 1 89 ? -19.734 9.052 23.135 1.00 98.56 89 VAL A N 1
ATOM 705 C CA . VAL A 1 89 ? -18.612 9.779 22.529 1.00 98.56 89 VAL A CA 1
ATOM 706 C C . VAL A 1 89 ? -17.433 9.824 23.494 1.00 98.56 89 VAL A C 1
ATOM 708 O O . VAL A 1 89 ? -17.511 10.418 24.576 1.00 98.56 89 VAL A O 1
ATOM 711 N N . ILE A 1 90 ? -16.314 9.227 23.089 1.00 98.44 90 ILE A N 1
ATOM 712 C CA . ILE A 1 90 ? -15.069 9.213 23.863 1.00 98.44 90 ILE A CA 1
ATOM 713 C C . ILE A 1 90 ? -13.972 9.875 23.042 1.00 98.44 90 ILE A C 1
ATOM 715 O O . ILE A 1 90 ? -13.586 9.372 21.993 1.00 98.44 90 ILE A O 1
ATOM 719 N N . TYR A 1 91 ? -13.437 10.983 23.541 1.00 98.56 91 TYR A N 1
ATOM 720 C CA . TYR A 1 91 ? -12.241 11.605 22.984 1.00 98.56 91 TYR A CA 1
ATOM 721 C C . TYR A 1 91 ? -10.992 10.956 23.560 1.00 98.56 91 TYR A C 1
ATOM 723 O O . TYR A 1 91 ? -10.986 10.548 24.724 1.00 98.56 91 TYR A O 1
ATOM 731 N N . PHE A 1 92 ? -9.926 10.921 22.773 1.00 98.19 92 PHE A N 1
ATOM 732 C CA . PHE A 1 92 ? -8.610 10.496 23.215 1.00 98.19 92 PHE A CA 1
ATOM 733 C C . PHE A 1 92 ? -7.519 11.371 22.608 1.00 98.19 92 PHE A C 1
ATOM 735 O O . PHE A 1 92 ? -7.652 11.855 21.490 1.00 98.19 92 PHE A O 1
ATOM 742 N N . ASP A 1 93 ? -6.429 11.556 23.340 1.00 98.31 93 ASP A N 1
ATOM 743 C CA . ASP A 1 93 ? -5.215 12.205 22.846 1.00 98.31 93 ASP A CA 1
ATOM 744 C C . ASP A 1 93 ? -4.007 11.641 23.597 1.00 98.31 93 ASP A C 1
ATOM 746 O O . ASP A 1 93 ? -4.110 11.174 24.737 1.00 98.31 93 ASP A O 1
ATOM 750 N N . GLN A 1 94 ? -2.854 11.680 22.949 1.00 97.25 94 GLN A N 1
ATOM 751 C CA . GLN A 1 94 ? -1.563 11.419 23.552 1.00 97.25 94 GLN A CA 1
ATOM 752 C C . GLN A 1 94 ? -1.346 12.318 24.783 1.00 97.25 94 GLN A C 1
ATOM 754 O O . GLN A 1 94 ? -1.563 13.536 24.760 1.00 97.25 94 GLN A O 1
ATOM 759 N N . LYS A 1 95 ? -0.882 11.722 25.886 1.00 97.44 95 LYS A N 1
ATOM 760 C CA . LYS A 1 95 ? -0.464 12.470 27.080 1.00 97.44 95 LYS A CA 1
ATOM 761 C C . LYS A 1 95 ? 0.791 13.291 26.805 1.00 97.44 95 LYS A C 1
ATOM 763 O O . LYS A 1 95 ? 1.654 12.902 26.014 1.00 97.44 95 LYS A O 1
ATOM 768 N N . ASP A 1 96 ? 0.926 14.398 27.523 1.00 96.38 96 ASP A N 1
ATOM 769 C CA . ASP A 1 96 ? 2.134 15.215 27.466 1.00 96.38 96 ASP A CA 1
ATOM 770 C C . ASP A 1 96 ? 3.373 14.421 27.909 1.00 96.38 96 ASP A C 1
ATOM 772 O O . ASP A 1 96 ? 3.306 13.512 28.739 1.00 96.38 96 ASP A O 1
ATOM 776 N N . GLY A 1 97 ? 4.526 14.754 27.327 1.00 95.12 97 GLY A N 1
ATOM 777 C CA . GLY A 1 97 ? 5.810 14.117 27.640 1.00 95.12 97 GLY A CA 1
ATOM 778 C C . GLY A 1 97 ? 6.068 12.771 26.950 1.00 95.12 97 GLY A C 1
ATOM 779 O O . GLY A 1 97 ? 7.207 12.300 26.972 1.00 95.12 97 GLY A O 1
ATOM 780 N N . ILE A 1 98 ? 5.074 12.172 26.286 1.00 96.44 98 ILE A N 1
ATOM 781 C CA . ILE A 1 98 ? 5.277 10.968 25.470 1.00 96.44 98 ILE A CA 1
ATOM 782 C C . ILE A 1 98 ? 6.116 11.323 24.230 1.00 96.44 98 ILE A C 1
ATOM 784 O O . ILE A 1 98 ? 5.757 12.216 23.467 1.00 96.44 98 ILE A O 1
ATOM 788 N N . ARG A 1 99 ? 7.238 10.618 24.029 1.00 95.62 99 ARG A N 1
ATOM 789 C CA . ARG A 1 99 ? 8.189 10.823 22.914 1.00 95.62 99 ARG A CA 1
ATOM 790 C C . ARG A 1 99 ? 8.004 9.807 21.783 1.00 95.62 99 ARG A C 1
ATOM 792 O O . ARG A 1 99 ? 8.970 9.274 21.248 1.00 95.62 99 ARG A O 1
ATOM 799 N N . GLU A 1 100 ? 6.752 9.522 21.465 1.00 93.62 100 GLU A N 1
ATOM 800 C CA . GLU A 1 100 ? 6.323 8.671 20.353 1.00 93.62 100 GLU A CA 1
ATOM 801 C C . GLU A 1 100 ? 5.347 9.489 19.493 1.00 93.62 100 GLU A C 1
ATOM 803 O O . GLU A 1 100 ? 4.739 10.444 19.986 1.00 93.62 100 GLU A O 1
ATOM 808 N N . SER A 1 101 ? 5.216 9.150 18.211 1.00 94.62 101 SER A N 1
ATOM 809 C CA . SER A 1 101 ? 4.165 9.708 17.358 1.00 94.62 101 SER A CA 1
ATOM 810 C C . SER A 1 101 ? 2.916 8.852 17.521 1.00 94.62 101 SER A C 1
ATOM 812 O O . SER A 1 101 ? 2.863 7.739 17.007 1.00 94.62 101 SER A O 1
ATOM 814 N N . LEU A 1 102 ? 1.966 9.342 18.319 1.00 95.62 102 LEU A N 1
ATOM 815 C CA . LEU A 1 102 ? 0.688 8.688 18.589 1.00 95.62 102 LEU A CA 1
ATOM 816 C C . LEU A 1 102 ? -0.463 9.525 18.012 1.00 95.62 102 LEU A C 1
ATOM 818 O O . LEU A 1 102 ? -0.238 10.526 17.330 1.00 95.62 102 LEU A O 1
ATOM 822 N N . TYR A 1 103 ? -1.701 9.117 18.279 1.00 97.12 103 TYR A N 1
ATOM 823 C CA . TYR A 1 103 ? -2.895 9.709 17.680 1.00 97.12 103 TYR A CA 1
ATOM 824 C C . TYR A 1 103 ? -3.716 10.546 18.674 1.00 97.12 103 TYR A C 1
ATOM 826 O O . TYR A 1 103 ? -3.566 10.458 19.891 1.00 97.12 103 TYR A O 1
ATOM 834 N N . GLU A 1 104 ? -4.609 11.367 18.144 1.00 98.19 104 GLU A N 1
ATOM 835 C CA . GLU A 1 104 ? -5.713 11.993 18.864 1.00 98.19 104 GLU A CA 1
ATOM 836 C C . GLU A 1 104 ? -6.999 11.808 18.063 1.00 98.19 104 GLU A C 1
ATOM 838 O O . GLU A 1 104 ? -6.959 11.680 16.839 1.00 98.19 104 GLU A O 1
ATOM 843 N N . GLY A 1 105 ? -8.150 11.802 18.722 1.00 98.12 105 GLY A N 1
ATOM 844 C CA . GLY A 1 105 ? -9.406 11.595 18.025 1.00 98.12 105 GLY A CA 1
ATOM 845 C C . GLY A 1 105 ? -10.601 11.391 18.931 1.00 98.12 105 GLY A C 1
ATOM 846 O O . GLY A 1 105 ? -10.603 11.737 20.114 1.00 98.12 105 GLY A O 1
ATOM 847 N N . LYS A 1 106 ? -11.643 10.822 18.336 1.00 97.75 106 LYS A N 1
ATOM 848 C CA . LYS A 1 106 ? -12.883 10.442 19.000 1.00 97.75 106 LYS A CA 1
ATOM 849 C C . LYS A 1 106 ? -13.371 9.083 18.512 1.00 97.75 106 LYS A C 1
ATOM 851 O O . LYS A 1 106 ? -13.156 8.699 17.363 1.00 97.75 106 LYS A O 1
ATOM 856 N N . ILE A 1 107 ? -14.034 8.381 19.417 1.00 98.19 107 ILE A N 1
ATOM 857 C CA . ILE A 1 107 ? -14.622 7.062 19.223 1.00 98.19 107 ILE A CA 1
ATOM 858 C C . ILE A 1 107 ? -16.120 7.194 19.477 1.00 98.19 107 ILE A C 1
ATOM 860 O O . ILE A 1 107 ? -16.520 7.782 20.487 1.00 98.19 107 ILE A O 1
ATOM 864 N N . PHE A 1 108 ? -16.919 6.635 18.575 1.00 98.44 108 PHE A N 1
ATOM 865 C CA . PHE A 1 108 ? -18.359 6.478 18.734 1.00 98.44 108 PHE A CA 1
ATOM 866 C C . PHE A 1 108 ? -18.667 5.017 19.042 1.00 98.44 108 PHE A C 1
ATOM 868 O O . PHE A 1 108 ? -18.229 4.123 18.312 1.00 98.44 108 PHE A O 1
ATOM 875 N N . ILE A 1 109 ? -19.398 4.777 20.128 1.00 98.19 109 ILE A N 1
ATOM 876 C CA . ILE A 1 109 ? -19.783 3.438 20.586 1.00 98.19 109 ILE A CA 1
ATOM 877 C C . ILE A 1 109 ? -21.291 3.425 20.786 1.00 98.19 109 ILE A C 1
ATOM 879 O O . ILE A 1 109 ? -21.805 4.244 21.536 1.00 98.19 109 ILE A O 1
ATOM 883 N N . ASP A 1 110 ? -21.987 2.504 20.139 1.00 97.75 110 ASP A N 1
ATOM 884 C CA . ASP A 1 110 ? -23.430 2.306 20.280 1.00 97.75 110 ASP A CA 1
ATOM 885 C C . ASP A 1 110 ? -23.823 2.082 21.754 1.00 97.75 110 ASP A C 1
ATOM 887 O O . ASP A 1 110 ? -23.183 1.283 22.444 1.00 97.75 110 ASP A O 1
ATOM 891 N N . THR A 1 111 ? -24.834 2.795 22.261 1.00 97.69 111 THR A N 1
ATOM 892 C CA . THR A 1 111 ? -25.200 2.741 23.692 1.00 97.69 111 THR A CA 1
ATOM 893 C C . THR A 1 111 ? -25.883 1.434 24.093 1.00 97.69 111 THR A C 1
ATOM 895 O O . THR A 1 111 ? -25.765 1.016 25.244 1.00 97.69 111 THR A O 1
ATOM 898 N N . GLU A 1 112 ? -26.557 0.759 23.161 1.00 95.44 112 GLU A N 1
ATOM 899 C CA . GLU A 1 112 ? -27.299 -0.476 23.435 1.00 95.44 112 GLU A CA 1
ATOM 900 C C . GLU A 1 112 ? -26.410 -1.719 23.317 1.00 95.44 112 GLU A C 1
ATOM 902 O O . GLU A 1 112 ? -26.425 -2.608 24.169 1.00 95.44 112 GLU A O 1
ATOM 907 N N . THR A 1 113 ? -25.630 -1.794 22.241 1.00 96.12 113 THR A N 1
ATOM 908 C CA . THR A 1 113 ? -24.840 -2.975 21.865 1.00 96.12 113 THR A CA 1
ATOM 909 C C . THR A 1 113 ? -23.378 -2.884 22.281 1.00 96.12 113 THR A C 1
ATOM 911 O O . THR A 1 113 ? -22.672 -3.893 22.236 1.00 96.12 113 THR A O 1
ATOM 914 N N . LEU A 1 114 ? -22.908 -1.690 22.663 1.00 96.00 114 LEU A N 1
ATOM 915 C CA . LEU A 1 114 ? -21.500 -1.381 22.936 1.00 96.00 114 LEU A CA 1
ATOM 916 C C . LEU A 1 114 ? -20.564 -1.648 21.744 1.00 96.00 114 LEU A C 1
ATOM 918 O O . LEU A 1 114 ? -19.347 -1.765 21.908 1.00 96.00 114 LEU A O 1
ATOM 922 N N . ALA A 1 115 ? -21.116 -1.743 20.532 1.00 95.56 115 ALA A N 1
ATOM 923 C CA . ALA A 1 115 ? -20.339 -1.901 19.316 1.00 95.56 115 ALA A CA 1
ATOM 924 C C . ALA A 1 115 ? -19.667 -0.581 18.922 1.00 95.56 115 ALA A C 1
ATOM 926 O O . ALA A 1 115 ? -20.259 0.493 19.019 1.00 95.56 115 ALA A O 1
ATOM 927 N N . PHE A 1 116 ? -18.436 -0.658 18.417 1.00 96.50 116 PHE A N 1
ATOM 928 C CA . PHE A 1 116 ? -17.788 0.498 17.805 1.00 96.50 116 PHE A CA 1
ATOM 929 C C . PHE A 1 116 ? -18.504 0.878 16.506 1.00 96.50 116 PHE A C 1
ATOM 931 O O . PHE A 1 116 ? -18.730 0.020 15.654 1.00 96.50 116 PHE A O 1
ATOM 938 N N . LEU A 1 117 ? -18.821 2.163 16.352 1.00 97.69 117 LEU A N 1
ATOM 939 C CA . LEU A 1 117 ? -19.497 2.724 15.179 1.00 97.69 117 LEU A CA 1
ATOM 940 C C . LEU A 1 117 ? -18.531 3.511 14.290 1.00 97.69 117 LEU A C 1
ATOM 942 O O . LEU A 1 117 ? -18.559 3.378 13.068 1.00 97.69 117 LEU A O 1
ATOM 946 N N . GLU A 1 118 ? -17.647 4.303 14.895 1.00 98.12 118 GLU A N 1
ATOM 947 C CA . GLU A 1 118 ? -16.621 5.067 14.184 1.00 98.12 118 GLU A CA 1
ATOM 948 C C . GLU A 1 118 ? -15.399 5.316 15.072 1.00 98.12 118 GLU A C 1
ATOM 950 O O . GLU A 1 118 ? -15.519 5.613 16.262 1.00 98.12 118 GLU A O 1
ATOM 955 N N . PHE A 1 119 ? -14.223 5.265 14.452 1.00 98.25 119 PHE A N 1
ATOM 956 C CA . PHE A 1 119 ? -13.001 5.880 14.948 1.00 98.25 119 PHE A CA 1
ATOM 957 C C . PHE A 1 119 ? -12.627 7.017 14.001 1.00 98.25 119 PHE A C 1
ATOM 959 O O . PHE A 1 119 ? -12.368 6.785 12.820 1.00 98.25 119 PHE A O 1
ATOM 966 N N . ASN A 1 120 ? -12.581 8.237 14.527 1.00 98.00 120 ASN A N 1
ATOM 967 C CA . ASN A 1 120 ? -12.182 9.428 13.790 1.00 98.00 120 ASN A CA 1
ATOM 968 C C . ASN A 1 120 ? -10.959 10.023 14.471 1.00 98.00 120 ASN A C 1
ATOM 970 O O . ASN A 1 120 ? -11.067 10.550 15.582 1.00 98.00 120 ASN A O 1
ATOM 974 N N . TYR A 1 121 ? -9.793 9.874 13.859 1.00 98.00 121 TYR A N 1
ATOM 975 C CA . TYR A 1 121 ? -8.536 10.183 14.523 1.00 98.00 121 TYR A CA 1
ATOM 976 C C . TYR A 1 121 ? -7.476 10.675 13.552 1.00 98.00 121 TYR A C 1
ATOM 978 O O . TYR A 1 121 ? -7.565 10.497 12.342 1.00 98.00 121 TYR A O 1
ATOM 986 N N . ARG A 1 122 ? -6.463 11.337 14.090 1.00 97.88 122 ARG A N 1
ATOM 987 C CA . ARG A 1 122 ? -5.331 11.875 13.342 1.00 97.88 122 ARG A CA 1
ATOM 988 C C . ARG A 1 122 ? -4.068 11.808 14.174 1.00 97.88 122 ARG A C 1
ATOM 990 O O . ARG A 1 122 ? -4.147 11.648 15.390 1.00 97.88 122 ARG A O 1
ATOM 997 N N . ALA A 1 123 ? -2.910 11.916 13.540 1.00 96.81 123 ALA A N 1
ATOM 998 C CA . ALA A 1 123 ? -1.650 12.022 14.260 1.00 96.81 123 ALA A CA 1
ATOM 999 C C . ALA A 1 123 ? -1.721 13.203 15.244 1.00 96.81 123 ALA A C 1
ATOM 1001 O O . ALA A 1 123 ? -2.074 14.322 14.861 1.00 96.81 123 ALA A O 1
ATOM 1002 N N . SER A 1 124 ? -1.415 12.948 16.517 1.00 97.06 124 SER A N 1
ATOM 1003 C CA . SER A 1 124 ? -1.439 13.976 17.553 1.00 97.06 124 SER A CA 1
ATOM 1004 C C . SER A 1 124 ? -0.307 14.972 17.291 1.00 97.06 124 SER A C 1
ATOM 1006 O O . SER A 1 124 ? 0.858 14.562 17.177 1.00 97.06 124 SER A O 1
ATOM 1008 N N . PRO A 1 125 ? -0.585 16.289 17.258 1.00 95.88 125 PRO A N 1
ATOM 1009 C CA . PRO A 1 125 ? 0.448 17.309 17.094 1.00 95.88 125 PRO A CA 1
ATOM 1010 C C . PRO A 1 125 ? 1.574 17.215 18.134 1.00 95.88 125 PRO A C 1
ATOM 1012 O O . PRO A 1 125 ? 2.718 17.572 17.849 1.00 95.88 125 PRO A O 1
ATOM 1015 N N . LYS A 1 126 ? 1.277 16.678 19.326 1.00 96.38 126 LYS A N 1
ATOM 1016 C CA . LYS A 1 126 ? 2.249 16.434 20.406 1.00 96.38 126 LYS A CA 1
ATOM 1017 C C . LYS A 1 126 ? 3.352 15.455 19.993 1.00 96.38 126 LYS A C 1
ATOM 1019 O O . LYS A 1 126 ? 4.494 15.584 20.445 1.00 96.38 126 LYS A O 1
ATOM 1024 N N . GLY A 1 127 ? 3.001 14.488 19.147 1.00 94.69 127 GLY A N 1
ATOM 1025 C CA . GLY A 1 127 ? 3.837 13.365 18.747 1.00 94.69 127 GLY A CA 1
ATOM 1026 C C . GLY A 1 127 ? 4.517 13.510 17.384 1.00 94.69 127 GLY A C 1
ATOM 1027 O O . GLY A 1 127 ? 5.499 12.813 17.138 1.00 94.69 127 GLY A O 1
ATOM 1028 N N . LEU A 1 128 ? 4.041 14.402 16.503 1.00 92.38 128 LEU A N 1
ATOM 1029 C CA . LEU A 1 128 ? 4.476 14.486 15.094 1.00 92.38 128 LEU A CA 1
ATOM 1030 C C . LEU A 1 128 ? 5.998 14.575 14.915 1.00 92.38 128 LEU A C 1
ATOM 1032 O O . LEU A 1 128 ? 6.574 13.838 14.125 1.00 92.38 128 LEU A O 1
ATOM 1036 N N . LYS A 1 129 ? 6.679 15.402 15.715 1.00 92.81 129 LYS A N 1
ATOM 1037 C CA . LYS A 1 129 ? 8.146 15.559 15.654 1.00 92.81 129 LYS A CA 1
ATOM 1038 C C . LYS A 1 129 ? 8.942 14.302 16.034 1.00 92.81 129 LYS A C 1
ATOM 1040 O O . LYS A 1 129 ? 10.151 14.258 15.832 1.00 92.81 129 LYS A O 1
ATOM 1045 N N . TYR A 1 130 ? 8.292 13.322 16.662 1.00 94.00 130 TYR A N 1
ATOM 1046 C CA . TYR A 1 130 ? 8.887 12.037 17.026 1.00 94.00 130 TYR A CA 1
ATOM 1047 C C . TYR A 1 130 ? 8.578 10.947 15.999 1.00 94.00 130 TYR A C 1
ATOM 1049 O O . TYR A 1 130 ? 9.026 9.811 16.175 1.00 94.00 130 TYR A O 1
ATOM 1057 N N . TRP A 1 131 ? 7.816 11.267 14.949 1.00 92.69 131 TRP A N 1
ATOM 1058 C CA . TRP A 1 131 ? 7.520 10.323 13.889 1.00 92.69 131 TRP A CA 1
ATOM 1059 C C . TRP A 1 131 ? 8.804 9.909 13.181 1.00 92.69 131 TRP A C 1
ATOM 1061 O O . TRP A 1 131 ? 9.701 10.712 12.925 1.00 92.69 131 TRP A O 1
ATOM 1071 N N . GLN A 1 132 ? 8.897 8.623 12.875 1.00 84.69 132 GLN A N 1
ATOM 1072 C CA . GLN A 1 132 ? 9.983 8.080 12.083 1.00 84.69 132 GLN A CA 1
ATOM 1073 C C . GLN A 1 132 ? 9.405 7.089 11.097 1.00 84.69 132 GLN A C 1
ATOM 1075 O O . GLN A 1 132 ? 8.605 6.234 11.478 1.00 84.69 132 GLN A O 1
ATOM 1080 N N . MET A 1 133 ? 9.880 7.146 9.855 1.00 78.88 133 MET A N 1
ATOM 1081 C CA . MET A 1 133 ? 9.465 6.164 8.868 1.00 78.88 133 MET A CA 1
ATOM 1082 C C . MET A 1 133 ? 9.858 4.744 9.321 1.00 78.88 133 MET A C 1
ATOM 1084 O O . MET A 1 133 ? 11.030 4.515 9.649 1.00 78.88 133 MET A O 1
ATOM 1088 N N . PRO A 1 134 ? 8.916 3.786 9.355 1.00 69.19 134 PRO A N 1
ATOM 1089 C CA . PRO A 1 134 ? 9.204 2.432 9.807 1.00 69.19 134 PRO A CA 1
ATOM 1090 C C . PRO A 1 134 ? 9.916 1.580 8.741 1.00 69.19 134 PRO A C 1
ATOM 1092 O O . PRO A 1 134 ? 9.807 1.805 7.535 1.00 69.19 134 PRO A O 1
ATOM 1095 N N . GLY A 1 135 ? 10.615 0.539 9.207 1.00 65.81 135 GLY A N 1
ATOM 1096 C CA . GLY A 1 135 ? 11.030 -0.610 8.394 1.00 65.81 135 GLY A CA 1
ATOM 1097 C C . GLY A 1 135 ? 12.048 -0.338 7.277 1.00 65.81 135 GLY A C 1
ATOM 1098 O O . GLY A 1 135 ? 12.863 0.584 7.340 1.00 65.81 135 GLY A O 1
ATOM 1099 N N . ALA A 1 136 ? 12.012 -1.194 6.247 1.00 57.56 136 ALA A N 1
ATOM 1100 C CA . ALA A 1 136 ? 12.942 -1.183 5.112 1.00 57.56 136 ALA A CA 1
ATOM 1101 C C . ALA A 1 136 ? 12.904 0.130 4.307 1.00 57.56 136 ALA A C 1
ATOM 1103 O O . ALA A 1 136 ? 13.928 0.556 3.769 1.00 57.56 136 ALA A O 1
ATOM 1104 N N . SER A 1 137 ? 11.759 0.821 4.295 1.00 65.75 137 SER A N 1
ATOM 1105 C CA . SER A 1 137 ? 11.597 2.123 3.643 1.00 65.75 137 SER A CA 1
ATOM 1106 C C . SER A 1 137 ? 12.551 3.176 4.215 1.00 65.75 137 SER A C 1
ATOM 1108 O O . SER A 1 137 ? 13.096 3.980 3.460 1.00 65.75 137 SER A O 1
ATOM 1110 N N . LYS A 1 138 ? 12.835 3.151 5.528 1.00 69.69 138 LYS A N 1
ATOM 1111 C CA . LYS A 1 138 ? 13.794 4.072 6.170 1.00 69.69 138 LYS A CA 1
ATOM 1112 C C . LYS A 1 138 ? 15.208 3.916 5.606 1.00 69.69 138 LYS A C 1
ATOM 1114 O O . LYS A 1 138 ? 15.902 4.905 5.373 1.00 69.69 138 LYS A O 1
ATOM 1119 N N . LEU A 1 139 ? 15.637 2.673 5.381 1.00 64.19 139 LEU A N 1
ATOM 1120 C CA . LEU A 1 139 ? 16.949 2.371 4.811 1.00 64.19 139 LEU A CA 1
ATOM 1121 C C . LEU A 1 139 ? 17.031 2.823 3.349 1.00 64.19 139 LEU A C 1
ATOM 1123 O O . LEU A 1 139 ? 18.019 3.447 2.965 1.00 64.19 139 LEU A O 1
ATOM 1127 N N . LEU A 1 140 ? 15.981 2.563 2.564 1.00 64.25 140 LEU A N 1
ATOM 1128 C CA . LEU A 1 140 ? 15.888 3.004 1.170 1.00 64.25 140 LEU A CA 1
ATOM 1129 C C . LEU A 1 140 ? 15.984 4.527 1.051 1.00 64.25 140 LEU A C 1
ATOM 1131 O O . LEU A 1 140 ? 16.794 5.016 0.266 1.00 64.25 140 LEU A O 1
ATOM 1135 N N . MET A 1 141 ? 15.247 5.279 1.874 1.00 74.19 141 MET A N 1
ATOM 1136 C CA . MET A 1 141 ? 15.336 6.743 1.857 1.00 74.19 141 MET A CA 1
ATOM 1137 C C . MET A 1 141 ? 16.722 7.237 2.251 1.00 74.19 141 MET A C 1
ATOM 1139 O O . MET A 1 141 ? 17.273 8.104 1.578 1.00 74.19 141 MET A O 1
ATOM 1143 N N . LYS A 1 142 ? 17.353 6.626 3.260 1.00 73.69 142 LYS A N 1
ATOM 1144 C CA . LYS A 1 142 ? 18.733 6.962 3.632 1.00 73.69 142 LYS A CA 1
ATOM 1145 C C . LYS A 1 142 ? 19.715 6.734 2.475 1.00 73.69 142 LYS A C 1
ATOM 1147 O O . LYS A 1 142 ? 20.567 7.586 2.232 1.00 73.69 142 LYS A O 1
ATOM 1152 N N . LEU A 1 143 ? 19.598 5.617 1.751 1.00 65.75 143 LEU A N 1
ATOM 1153 C CA . LEU A 1 143 ? 20.421 5.324 0.568 1.00 65.75 143 LEU A CA 1
ATOM 1154 C C . LEU A 1 143 ? 20.150 6.308 -0.578 1.00 65.75 143 LEU A C 1
ATOM 1156 O O . LEU A 1 143 ? 21.088 6.760 -1.235 1.00 65.75 143 LEU A O 1
ATOM 1160 N N . ALA A 1 144 ? 18.886 6.691 -0.768 1.00 65.38 144 ALA A N 1
ATOM 1161 C CA . ALA A 1 144 ? 18.465 7.708 -1.727 1.00 65.38 144 ALA A CA 1
ATOM 1162 C C . ALA A 1 144 ? 18.796 9.149 -1.282 1.00 65.38 144 ALA A C 1
ATOM 1164 O O . ALA A 1 144 ? 18.647 10.079 -2.073 1.00 65.38 144 ALA A O 1
ATOM 1165 N N . ARG A 1 145 ? 19.287 9.337 -0.046 1.00 76.56 145 ARG A N 1
ATOM 1166 C CA . ARG A 1 145 ? 19.518 10.640 0.604 1.00 76.56 145 ARG A CA 1
ATOM 1167 C C . ARG A 1 145 ? 18.255 11.503 0.671 1.00 76.56 145 ARG A C 1
ATOM 1169 O O . ARG A 1 145 ? 18.327 12.717 0.501 1.00 76.56 145 ARG A O 1
ATOM 1176 N N . LEU A 1 146 ? 17.116 10.863 0.901 1.00 77.31 146 LEU A N 1
ATOM 1177 C CA . LEU A 1 146 ? 15.814 11.491 1.085 1.00 77.31 146 LEU A CA 1
ATOM 1178 C C . LEU A 1 146 ? 15.433 11.463 2.569 1.00 77.31 146 LEU A C 1
ATOM 1180 O O . LEU A 1 146 ? 15.718 10.496 3.280 1.00 77.31 146 LEU A O 1
ATOM 1184 N N . SER A 1 147 ? 14.777 12.525 3.017 1.00 81.69 147 SER A N 1
ATOM 1185 C CA . SER A 1 147 ? 14.049 12.604 4.278 1.00 81.69 147 SER A CA 1
ATOM 1186 C C . SER A 1 147 ? 12.565 12.729 3.973 1.00 81.69 147 SER A C 1
ATOM 1188 O O . SER A 1 147 ? 12.186 13.372 2.994 1.00 81.69 147 SER A O 1
ATOM 1190 N N . ILE A 1 148 ? 11.739 12.105 4.806 1.00 84.88 148 ILE A N 1
ATOM 1191 C CA . ILE A 1 148 ? 10.286 12.222 4.740 1.00 84.88 148 ILE A CA 1
ATOM 1192 C C . ILE A 1 148 ? 9.817 12.657 6.117 1.00 84.88 148 ILE A C 1
ATOM 1194 O O . ILE A 1 148 ? 10.138 11.990 7.099 1.00 84.88 148 ILE A O 1
ATOM 1198 N N . ASP A 1 149 ? 9.044 13.733 6.161 1.00 88.00 149 ASP A N 1
ATOM 1199 C CA . ASP A 1 149 ? 8.355 14.194 7.356 1.00 88.00 149 ASP A CA 1
ATOM 1200 C C . ASP A 1 149 ? 6.850 13.983 7.181 1.00 88.00 149 ASP A C 1
ATOM 1202 O O . ASP A 1 149 ? 6.249 14.396 6.182 1.00 88.00 149 ASP A O 1
ATOM 1206 N N . MET A 1 150 ? 6.222 13.331 8.160 1.00 91.19 150 MET A N 1
ATOM 1207 C CA . MET A 1 150 ? 4.767 13.248 8.228 1.00 91.19 150 MET A CA 1
ATOM 1208 C C . MET A 1 150 ? 4.223 14.594 8.712 1.00 91.19 150 MET A C 1
ATOM 1210 O O . MET A 1 150 ? 4.432 14.982 9.859 1.00 91.19 150 MET A O 1
ATOM 1214 N N . VAL A 1 151 ? 3.514 15.301 7.834 1.00 92.31 151 VAL A N 1
ATOM 1215 C CA . VAL A 1 151 ? 2.879 16.590 8.151 1.00 92.31 151 VAL A CA 1
ATOM 1216 C C . VAL A 1 151 ? 1.494 16.366 8.743 1.00 92.31 151 VAL A C 1
ATOM 1218 O O . VAL A 1 151 ? 1.109 17.003 9.720 1.00 92.31 151 VAL A O 1
ATOM 1221 N N . GLN A 1 152 ? 0.739 15.451 8.142 1.00 93.44 152 GLN A N 1
ATOM 1222 C CA . GLN A 1 152 ? -0.599 15.090 8.578 1.00 93.44 152 GLN A CA 1
ATOM 1223 C C . GLN A 1 152 ? -0.836 13.617 8.288 1.00 93.44 152 GLN A C 1
ATOM 1225 O O . GLN A 1 152 ? -0.412 13.109 7.251 1.00 93.44 152 GLN A O 1
ATOM 1230 N N . ASP A 1 153 ? -1.577 12.971 9.175 1.00 94.88 153 ASP A N 1
ATOM 1231 C CA . ASP A 1 153 ? -2.153 11.660 8.932 1.00 94.88 153 ASP A CA 1
ATOM 1232 C C . ASP A 1 153 ? -3.500 11.592 9.639 1.00 94.88 153 ASP A C 1
ATOM 1234 O O . ASP A 1 153 ? -3.600 11.993 10.798 1.00 94.88 153 ASP A O 1
ATOM 1238 N N . SER A 1 154 ? -4.555 11.212 8.929 1.00 97.00 154 SER A N 1
ATOM 1239 C CA . SER A 1 154 ? -5.929 11.280 9.432 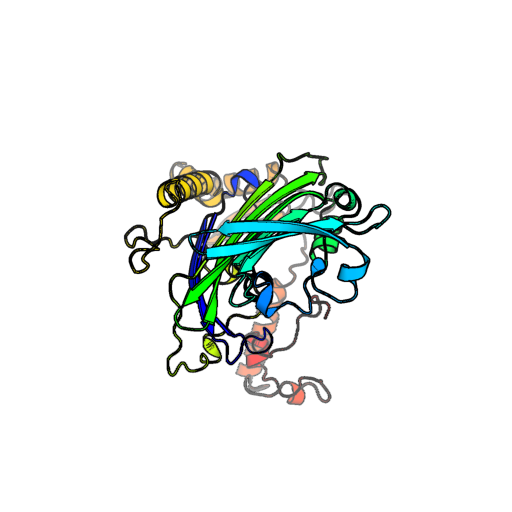1.00 97.00 154 SER A CA 1
ATOM 1240 C C . SER A 1 154 ? -6.768 10.149 8.878 1.00 97.00 154 SER A C 1
ATOM 1242 O O . SER A 1 154 ? -6.674 9.843 7.696 1.00 97.00 154 SER A O 1
ATOM 1244 N N . PHE A 1 155 ? -7.601 9.580 9.739 1.00 97.06 155 PHE A N 1
ATOM 1245 C CA . PHE A 1 155 ? -8.360 8.366 9.514 1.00 97.06 155 PHE A CA 1
ATOM 1246 C C . PHE A 1 155 ? -9.807 8.554 9.958 1.00 97.06 155 PHE A C 1
ATOM 1248 O O . PHE A 1 155 ? -10.093 9.096 11.029 1.00 97.06 155 PHE A O 1
ATOM 1255 N N . GLN A 1 156 ? -10.715 8.018 9.158 1.00 97.50 156 GLN A N 1
ATOM 1256 C CA . GLN A 1 156 ? -12.096 7.766 9.520 1.00 97.50 156 GLN A CA 1
ATOM 1257 C C . GLN A 1 156 ? -12.393 6.301 9.210 1.00 97.50 156 GLN A C 1
ATOM 1259 O O . GLN A 1 156 ? -12.389 5.893 8.051 1.00 97.50 156 GLN A O 1
ATOM 1264 N N . VAL A 1 157 ? -12.626 5.508 10.252 1.00 97.75 157 VAL A N 1
ATOM 1265 C CA . VAL A 1 157 ? -12.916 4.074 10.157 1.00 97.75 157 VAL A CA 1
ATOM 1266 C C . VAL A 1 157 ? -14.302 3.841 10.728 1.00 97.75 157 VAL A C 1
ATOM 1268 O O . VAL A 1 157 ? -14.509 4.011 11.927 1.00 97.75 157 VAL A O 1
ATOM 1271 N N . THR A 1 158 ? -15.254 3.459 9.884 1.00 97.56 158 THR A N 1
ATOM 1272 C CA . THR A 1 158 ? -16.658 3.275 10.271 1.00 97.56 158 THR A CA 1
ATOM 1273 C C . THR A 1 158 ? -17.077 1.817 10.191 1.00 97.56 158 THR A C 1
ATOM 1275 O O . THR A 1 158 ? -16.593 1.048 9.354 1.00 97.56 158 THR A O 1
ATOM 1278 N N . TYR A 1 159 ? -18.026 1.450 11.045 1.00 96.69 159 TYR A N 1
ATOM 1279 C CA . TYR A 1 159 ? -18.643 0.135 11.097 1.00 96.69 159 TYR A CA 1
ATOM 1280 C C . TYR A 1 159 ? -20.151 0.278 10.928 1.00 96.69 159 TYR A C 1
ATOM 1282 O O . TYR A 1 159 ? -20.756 1.263 11.347 1.00 96.69 159 TYR A O 1
ATOM 1290 N N . ARG A 1 160 ? -20.778 -0.716 10.302 1.00 92.94 160 ARG A N 1
ATOM 1291 C CA . ARG A 1 160 ? -22.224 -0.728 10.068 1.00 92.94 160 ARG A CA 1
ATOM 1292 C C . ARG A 1 160 ? -22.819 -2.061 10.485 1.00 92.94 160 ARG A C 1
ATOM 1294 O O . ARG A 1 160 ? -22.251 -3.118 10.200 1.00 92.94 160 ARG A O 1
ATOM 1301 N N . LYS A 1 161 ? -23.989 -1.998 11.119 1.00 91.69 161 LYS A N 1
ATOM 1302 C CA . LYS A 1 161 ? -24.783 -3.173 11.472 1.00 91.69 161 LYS A CA 1
ATOM 1303 C C . LYS A 1 161 ? -25.303 -3.867 10.210 1.00 91.69 161 LYS A C 1
ATOM 1305 O O . LYS A 1 161 ? -25.830 -3.216 9.307 1.00 91.69 161 LYS A O 1
ATOM 1310 N N . ARG A 1 162 ? -25.164 -5.190 10.144 1.00 89.06 162 ARG A N 1
ATOM 1311 C CA . ARG A 1 162 ? -25.805 -6.069 9.155 1.00 89.06 162 ARG A CA 1
ATOM 1312 C C . ARG A 1 162 ? -26.281 -7.329 9.879 1.00 89.06 162 ARG A C 1
ATOM 1314 O O . ARG A 1 162 ? -25.463 -8.093 10.387 1.00 89.06 162 ARG A O 1
ATOM 1321 N N . GLY A 1 163 ? -27.599 -7.523 9.950 1.00 87.44 163 GLY A N 1
ATOM 1322 C CA . GLY A 1 163 ? -28.188 -8.504 10.866 1.00 87.44 163 GLY A CA 1
ATOM 1323 C C . GLY A 1 163 ? -27.831 -8.159 12.315 1.00 87.44 163 GLY A C 1
ATOM 1324 O O . GLY A 1 163 ? -27.945 -7.002 12.720 1.00 87.44 163 GLY A O 1
ATOM 1325 N N . ASP A 1 164 ? -27.322 -9.138 13.059 1.00 87.75 164 ASP A N 1
ATOM 1326 C CA . ASP A 1 164 ? -26.988 -8.984 14.483 1.00 87.75 164 ASP A CA 1
ATOM 1327 C C . ASP A 1 164 ? -25.518 -8.621 14.740 1.00 87.75 164 ASP A C 1
ATOM 1329 O O . ASP A 1 164 ? -25.061 -8.636 15.882 1.00 87.75 164 ASP A O 1
ATOM 1333 N N . LYS A 1 165 ? -24.741 -8.322 13.690 1.00 89.62 165 LYS A N 1
ATOM 1334 C CA . LYS A 1 165 ? -23.303 -8.049 13.808 1.00 89.62 165 LYS A CA 1
ATOM 1335 C C . LYS A 1 165 ? -22.906 -6.747 13.124 1.00 89.62 165 LYS A C 1
ATOM 1337 O O . LYS A 1 165 ? -23.567 -6.283 12.196 1.00 89.62 165 LYS A O 1
ATOM 1342 N N . TYR A 1 166 ? -21.790 -6.181 13.569 1.00 92.56 166 TYR A N 1
ATOM 1343 C CA . TYR A 1 166 ? -21.168 -5.007 12.966 1.00 92.56 166 TYR A CA 1
ATOM 1344 C C . TYR A 1 166 ? -19.982 -5.425 12.103 1.00 92.56 166 TYR A C 1
ATOM 1346 O O . TYR A 1 166 ? -19.206 -6.311 12.467 1.00 92.56 166 TYR A O 1
ATOM 1354 N N . TYR A 1 167 ? -19.856 -4.781 10.949 1.00 92.44 167 TYR A N 1
ATOM 1355 C CA . TYR A 1 167 ? -18.790 -5.024 9.985 1.00 92.44 167 TYR A CA 1
ATOM 1356 C C . TYR A 1 167 ? -18.130 -3.708 9.617 1.00 92.44 167 TYR A C 1
ATOM 1358 O O . TYR A 1 167 ? -18.808 -2.678 9.577 1.00 92.44 167 TYR A O 1
ATOM 1366 N N . LEU A 1 168 ? -16.831 -3.756 9.312 1.00 94.50 168 LEU A N 1
ATOM 1367 C CA . LEU A 1 168 ? -16.133 -2.640 8.683 1.00 94.50 168 LEU A CA 1
ATOM 1368 C C . LEU A 1 168 ? -16.949 -2.172 7.470 1.00 94.50 168 LEU A C 1
ATOM 1370 O O . LEU A 1 168 ? -17.401 -2.992 6.669 1.00 94.50 168 LEU A O 1
ATOM 1374 N N . ALA A 1 169 ? -17.186 -0.870 7.371 1.00 93.81 169 ALA A N 1
ATOM 1375 C CA . ALA A 1 169 ? -18.030 -0.287 6.337 1.00 93.81 169 ALA A CA 1
ATOM 1376 C C . ALA A 1 169 ? -17.220 0.603 5.399 1.00 93.81 169 ALA A C 1
ATOM 1378 O O . ALA A 1 169 ? -17.311 0.464 4.177 1.00 93.81 169 ALA A O 1
ATOM 1379 N N . HIS A 1 170 ? -16.425 1.505 5.970 1.00 94.19 170 HIS A N 1
ATOM 1380 C CA . HIS A 1 170 ? -15.644 2.467 5.208 1.00 94.19 170 HIS A CA 1
ATOM 1381 C C . HIS A 1 170 ? -14.402 2.892 5.979 1.00 94.19 170 HIS A C 1
ATOM 1383 O O . HIS A 1 170 ? -14.450 3.101 7.191 1.00 94.19 170 HIS A O 1
ATOM 1389 N N . VAL A 1 171 ? -13.306 3.020 5.246 1.00 95.12 171 VAL A N 1
ATOM 1390 C CA . VAL A 1 171 ? -12.040 3.579 5.690 1.00 95.12 171 VAL A CA 1
ATOM 1391 C C . VAL A 1 171 ? -11.699 4.736 4.765 1.00 95.12 171 VAL A C 1
ATOM 1393 O O . VAL A 1 171 ? -11.559 4.545 3.555 1.00 95.12 171 VAL A O 1
ATOM 1396 N N . LEU A 1 172 ? -11.510 5.913 5.343 1.00 94.38 172 LEU A N 1
ATOM 1397 C CA . LEU A 1 172 ? -10.927 7.061 4.672 1.00 94.38 172 LEU A CA 1
ATOM 1398 C C . LEU A 1 172 ? -9.645 7.449 5.395 1.00 94.38 172 LEU A C 1
ATOM 1400 O O . LEU A 1 172 ? -9.678 7.774 6.577 1.00 94.38 172 LEU A O 1
ATOM 1404 N N . GLU A 1 173 ? -8.535 7.450 4.675 1.00 94.06 173 GLU A N 1
ATOM 1405 C CA . GLU A 1 173 ? -7.245 7.925 5.159 1.00 94.06 173 GLU A CA 1
ATOM 1406 C C . GLU A 1 173 ? -6.770 9.077 4.272 1.00 94.06 173 GLU A C 1
ATOM 1408 O O . GLU A 1 173 ? -6.894 9.055 3.044 1.00 94.06 173 GLU A O 1
ATOM 1413 N N . THR A 1 174 ? -6.270 10.134 4.901 1.00 93.56 174 THR A N 1
ATOM 1414 C CA . THR A 1 174 ? -5.611 11.246 4.221 1.00 93.56 174 THR A CA 1
ATOM 1415 C C . THR A 1 174 ? -4.304 11.546 4.919 1.00 93.56 174 THR A C 1
ATOM 1417 O O . THR A 1 174 ? -4.292 11.973 6.077 1.00 93.56 174 THR A O 1
ATOM 1420 N N . THR A 1 175 ? -3.228 11.410 4.157 1.00 92.00 175 THR A N 1
ATOM 1421 C CA . THR A 1 175 ? -1.863 11.574 4.635 1.00 92.00 175 THR A CA 1
ATOM 1422 C C . THR A 1 175 ? -1.165 12.637 3.800 1.00 92.00 175 THR A C 1
ATOM 1424 O O . THR A 1 175 ? -1.343 12.721 2.581 1.00 92.00 175 THR A O 1
ATOM 1427 N N . LEU A 1 176 ? -0.377 13.479 4.458 1.00 92.50 176 LEU A N 1
ATOM 1428 C CA . LEU A 1 176 ? 0.431 14.510 3.828 1.00 92.50 176 LEU A CA 1
ATOM 1429 C C . LEU A 1 176 ? 1.883 14.306 4.238 1.00 92.50 176 LEU A C 1
ATOM 1431 O O . LEU A 1 176 ? 2.223 14.429 5.417 1.00 92.50 176 LEU A O 1
ATOM 1435 N N . TRP A 1 177 ? 2.728 13.997 3.262 1.00 89.81 177 TRP A N 1
ATOM 1436 C CA . TRP A 1 177 ? 4.157 13.801 3.468 1.00 89.81 177 TRP A CA 1
ATOM 1437 C C . TRP A 1 177 ? 4.948 14.898 2.791 1.00 89.81 177 TRP A C 1
ATOM 1439 O O . TRP A 1 177 ? 4.700 15.239 1.638 1.00 89.81 177 TRP A O 1
ATOM 1449 N N . HIS A 1 178 ? 5.932 15.418 3.504 1.00 87.69 178 HIS A N 1
ATOM 1450 C CA . HIS A 1 178 ? 6.894 16.350 2.955 1.00 87.69 178 HIS A CA 1
ATOM 1451 C C . HIS A 1 178 ? 8.200 15.609 2.678 1.00 87.69 178 HIS A C 1
ATOM 1453 O O . HIS A 1 178 ? 8.716 14.928 3.564 1.00 87.69 178 HIS A O 1
ATOM 1459 N N . ILE A 1 179 ? 8.702 15.690 1.443 1.00 83.06 179 ILE A N 1
ATOM 1460 C CA . ILE A 1 179 ? 9.914 14.983 1.020 1.00 83.06 179 ILE A CA 1
ATOM 1461 C C . ILE A 1 179 ? 11.004 16.000 0.710 1.00 83.06 179 ILE A C 1
ATOM 1463 O O . ILE A 1 179 ? 10.839 16.862 -0.153 1.00 83.06 179 ILE A O 1
ATOM 1467 N N . ILE A 1 180 ? 12.136 15.849 1.393 1.00 82.19 180 ILE A N 1
ATOM 1468 C CA . ILE A 1 180 ? 13.282 16.753 1.305 1.00 82.19 180 ILE A CA 1
ATOM 1469 C C . ILE A 1 180 ? 14.530 15.937 0.966 1.00 82.19 180 ILE A C 1
ATOM 1471 O O . ILE A 1 180 ? 14.769 14.884 1.560 1.00 82.19 180 ILE A O 1
ATOM 1475 N N . GLY A 1 181 ? 15.375 16.430 0.062 1.00 73.56 181 GLY A N 1
ATOM 1476 C CA . GLY A 1 181 ? 16.720 15.891 -0.147 1.00 73.56 181 GLY A CA 1
ATOM 1477 C C . GLY A 1 181 ? 16.990 15.428 -1.573 1.00 73.56 181 GLY A C 1
ATOM 1478 O O . GLY A 1 181 ? 16.521 16.015 -2.536 1.00 73.56 181 GLY A O 1
ATOM 1479 N N . GLY A 1 182 ? 17.833 14.409 -1.728 1.00 64.88 182 GLY A N 1
ATOM 1480 C CA . GLY A 1 182 ? 18.349 13.960 -3.023 1.00 64.88 182 GLY A CA 1
ATOM 1481 C C . GLY A 1 182 ? 19.677 14.624 -3.407 1.00 64.88 182 GLY A C 1
ATOM 1482 O O . GLY A 1 182 ? 20.217 15.463 -2.688 1.00 64.88 182 GLY A O 1
ATOM 1483 N N . LYS A 1 183 ? 20.256 14.209 -4.544 1.00 55.78 183 LYS A N 1
ATOM 1484 C CA . LYS A 1 183 ? 21.597 14.657 -4.982 1.00 55.78 183 LYS A CA 1
ATOM 1485 C C . LYS A 1 183 ? 21.698 16.161 -5.265 1.00 55.78 183 LYS A C 1
ATOM 1487 O O . LYS A 1 183 ? 22.808 16.678 -5.237 1.00 55.78 183 LYS A O 1
ATOM 1492 N N . GLU A 1 184 ? 20.574 16.826 -5.522 1.00 58.72 184 GLU A N 1
ATOM 1493 C CA . GLU A 1 184 ? 20.513 18.252 -5.868 1.00 58.72 184 GLU A CA 1
ATOM 1494 C C . GLU A 1 184 ? 19.843 19.114 -4.786 1.00 58.72 184 GLU A C 1
ATOM 1496 O O . GLU A 1 184 ? 19.584 20.284 -5.033 1.00 58.72 184 GLU A O 1
ATOM 1501 N N . HIS A 1 185 ? 19.592 18.565 -3.587 1.00 61.38 185 HIS A N 1
ATOM 1502 C CA . HIS A 1 185 ? 18.921 19.273 -2.486 1.00 61.38 185 HIS A CA 1
ATOM 1503 C C . HIS A 1 185 ? 17.593 19.917 -2.910 1.00 61.38 185 HIS A C 1
ATOM 1505 O O . HIS A 1 185 ? 17.399 21.121 -2.757 1.00 61.38 185 HIS A O 1
ATOM 1511 N N . PHE A 1 186 ? 16.682 19.104 -3.449 1.00 66.75 186 PHE A N 1
ATOM 1512 C CA . PHE A 1 186 ? 15.350 19.576 -3.798 1.00 66.75 186 PHE A CA 1
ATOM 1513 C C . PHE A 1 186 ? 14.391 19.448 -2.611 1.00 66.75 186 PHE A C 1
ATOM 1515 O O . PHE A 1 186 ? 14.567 18.621 -1.711 1.00 66.75 186 PHE A O 1
ATOM 1522 N N . GLU A 1 187 ? 13.350 20.264 -2.656 1.00 72.50 187 GLU A N 1
ATOM 1523 C CA . GLU A 1 187 ? 12.186 20.210 -1.782 1.00 72.50 187 GLU A CA 1
ATOM 1524 C C . GLU A 1 187 ? 10.980 19.976 -2.693 1.00 72.50 187 GLU A C 1
ATOM 1526 O O . GLU A 1 187 ? 10.803 20.696 -3.679 1.00 72.50 187 GLU A O 1
ATOM 1531 N N . MET A 1 188 ? 10.222 18.905 -2.449 1.00 68.69 188 MET A N 1
ATOM 1532 C CA . MET A 1 188 ? 9.009 18.629 -3.223 1.00 68.69 188 MET A CA 1
ATOM 1533 C C . MET A 1 188 ? 7.810 19.255 -2.534 1.00 68.69 188 MET A C 1
ATOM 1535 O O . MET A 1 188 ? 7.700 19.191 -1.308 1.00 68.69 188 MET A O 1
ATOM 1539 N N . ASP A 1 189 ? 6.860 19.743 -3.332 1.00 75.44 189 ASP A N 1
ATOM 1540 C CA . ASP A 1 189 ? 5.525 20.041 -2.825 1.00 75.44 189 ASP A CA 1
ATOM 1541 C C . ASP A 1 189 ? 4.989 18.829 -2.040 1.00 75.44 189 ASP A C 1
ATOM 1543 O O . ASP A 1 189 ? 5.139 17.686 -2.500 1.00 75.44 189 ASP A O 1
ATOM 1547 N N . PRO A 1 190 ? 4.375 19.040 -0.859 1.00 82.75 190 PRO A N 1
ATOM 1548 C CA . PRO A 1 190 ? 3.903 17.946 -0.031 1.00 82.75 190 PRO A CA 1
ATOM 1549 C C . PRO A 1 190 ? 3.003 16.975 -0.798 1.00 82.75 190 PRO A C 1
ATOM 1551 O O . PRO A 1 190 ? 1.986 17.349 -1.390 1.00 82.75 190 PRO A O 1
ATOM 1554 N N . ILE A 1 191 ? 3.361 15.696 -0.741 1.00 84.06 191 ILE A N 1
ATOM 1555 C CA . ILE A 1 191 ? 2.619 14.625 -1.387 1.00 84.06 191 ILE A CA 1
ATOM 1556 C C . ILE A 1 191 ? 1.389 14.331 -0.544 1.00 84.06 191 ILE A C 1
ATOM 1558 O O . ILE A 1 191 ? 1.477 13.835 0.582 1.00 84.06 191 ILE A O 1
ATOM 1562 N N . ARG A 1 192 ? 0.222 14.627 -1.115 1.00 88.00 192 ARG A N 1
ATOM 1563 C CA . ARG A 1 192 ? -1.067 14.263 -0.538 1.00 88.00 192 ARG A CA 1
ATOM 1564 C C . ARG A 1 192 ? -1.491 12.896 -1.051 1.00 88.00 192 ARG A C 1
ATOM 1566 O O . ARG A 1 192 ? -1.745 12.725 -2.241 1.00 88.00 192 ARG A O 1
ATOM 1573 N N . MET A 1 193 ? -1.652 11.959 -0.132 1.00 87.50 193 MET A N 1
ATOM 1574 C CA . MET A 1 193 ? -2.220 10.645 -0.397 1.00 87.50 193 MET A CA 1
ATOM 1575 C C . MET A 1 193 ? -3.622 10.583 0.196 1.00 87.50 193 MET A C 1
ATOM 1577 O O . MET A 1 193 ? -3.868 11.068 1.301 1.00 87.50 193 MET A O 1
ATOM 1581 N N . LYS A 1 194 ? -4.551 10.016 -0.570 1.00 88.75 194 LYS A N 1
ATOM 1582 C CA . LYS A 1 194 ? -5.906 9.710 -0.120 1.00 88.75 194 LYS A CA 1
ATOM 1583 C C . LYS A 1 194 ? -6.165 8.238 -0.383 1.00 88.75 194 LYS A C 1
ATOM 1585 O O . LYS A 1 194 ? -6.027 7.797 -1.523 1.00 88.75 194 LYS A O 1
ATOM 1590 N N . TYR A 1 195 ? -6.553 7.514 0.652 1.00 88.50 195 TYR A N 1
ATOM 1591 C CA . TYR A 1 195 ? -6.934 6.114 0.569 1.00 88.50 195 TYR A CA 1
ATOM 1592 C C . TYR A 1 195 ? -8.401 5.972 0.972 1.00 88.50 195 TYR A C 1
ATOM 1594 O O . TYR A 1 195 ? -8.831 6.507 1.992 1.00 88.50 195 TYR A O 1
ATOM 1602 N N . ASN A 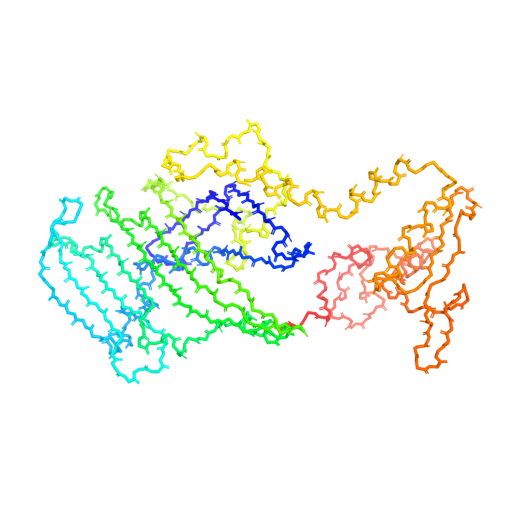1 196 ? -9.184 5.304 0.128 1.00 89.00 196 ASN A N 1
ATOM 1603 C CA . ASN A 1 196 ? -10.624 5.157 0.297 1.00 89.00 196 ASN A CA 1
ATOM 1604 C C . ASN A 1 196 ? -11.008 3.691 0.075 1.00 89.00 196 ASN A C 1
ATOM 1606 O O . ASN A 1 196 ? -11.009 3.213 -1.058 1.00 89.00 196 ASN A O 1
ATOM 1610 N N . TYR A 1 197 ? -11.309 2.981 1.160 1.00 90.75 197 TYR A N 1
ATOM 1611 C CA . TYR A 1 197 ? -11.703 1.575 1.137 1.00 90.75 197 TYR A CA 1
ATOM 1612 C C . TYR A 1 197 ? -13.153 1.424 1.597 1.00 90.75 197 TYR A C 1
ATOM 1614 O O . TYR A 1 197 ? -13.498 1.699 2.744 1.00 90.75 197 TYR A O 1
ATOM 1622 N N . LEU A 1 198 ? -14.000 0.955 0.680 1.00 90.69 198 LEU A N 1
ATOM 1623 C CA . LEU A 1 198 ? -15.432 0.747 0.871 1.00 90.69 198 LEU A CA 1
ATOM 1624 C C . LEU A 1 198 ? -15.783 -0.746 0.875 1.00 90.69 198 LEU A C 1
ATOM 1626 O O . LEU A 1 198 ? -15.417 -1.482 -0.041 1.00 90.69 198 LEU A O 1
ATOM 1630 N N . VAL A 1 199 ? -16.569 -1.179 1.864 1.00 90.88 199 VAL A N 1
ATOM 1631 C CA . VAL A 1 199 ? -17.147 -2.530 1.900 1.00 90.88 199 VAL A CA 1
ATOM 1632 C C . VAL A 1 199 ? -18.512 -2.517 1.215 1.00 90.88 199 VAL A C 1
ATOM 1634 O O . VAL A 1 199 ? -19.534 -2.134 1.792 1.00 90.88 199 VAL A O 1
ATOM 1637 N N . THR A 1 200 ? -18.536 -2.962 -0.040 1.00 88.62 200 THR A N 1
ATOM 1638 C CA . THR A 1 200 ? -19.740 -2.962 -0.889 1.00 88.62 200 THR A CA 1
ATOM 1639 C C . THR A 1 200 ? -20.698 -4.102 -0.552 1.00 88.62 200 THR A C 1
ATOM 1641 O O . THR A 1 200 ? -21.916 -3.916 -0.517 1.00 88.62 200 THR A O 1
ATOM 1644 N N . ARG A 1 201 ? -20.164 -5.281 -0.220 1.00 88.38 201 ARG A N 1
ATOM 1645 C CA . ARG A 1 201 ? -20.938 -6.480 0.114 1.00 88.38 201 ARG A CA 1
ATOM 1646 C C . ARG A 1 201 ? -20.302 -7.231 1.280 1.00 88.38 201 ARG A C 1
ATOM 1648 O O . ARG A 1 201 ? -19.085 -7.320 1.381 1.00 88.38 201 ARG A O 1
ATOM 1655 N N . VAL A 1 202 ? -21.155 -7.799 2.127 1.00 90.62 202 VAL A N 1
ATOM 1656 C CA . VAL A 1 202 ? -20.783 -8.757 3.173 1.00 90.62 202 VAL A CA 1
ATOM 1657 C C . VAL A 1 202 ? -21.628 -10.003 2.949 1.00 90.62 202 VAL A C 1
ATOM 1659 O O . VAL A 1 202 ? -22.847 -9.887 2.824 1.00 90.62 202 VAL A O 1
ATOM 1662 N N . ASP A 1 203 ? -20.984 -11.163 2.865 1.00 90.44 203 ASP A N 1
ATOM 1663 C CA . ASP A 1 203 ? -21.644 -12.462 2.749 1.00 90.44 203 ASP A CA 1
ATOM 1664 C C . ASP A 1 203 ? -21.366 -13.275 4.015 1.00 90.44 203 ASP A C 1
ATOM 1666 O O . ASP A 1 203 ? -20.212 -13.472 4.393 1.00 90.44 203 ASP A O 1
ATOM 1670 N N . THR A 1 204 ? -22.430 -13.682 4.703 1.00 88.19 204 THR A N 1
ATOM 1671 C CA . THR A 1 204 ? -22.367 -14.431 5.966 1.00 88.19 204 THR A CA 1
ATOM 1672 C C . THR A 1 204 ? -22.975 -15.825 5.837 1.00 88.19 204 THR A C 1
ATOM 1674 O O . THR A 1 204 ? -23.276 -16.448 6.855 1.00 88.19 204 THR A O 1
ATOM 1677 N N . GLY A 1 205 ? -23.232 -16.285 4.608 1.00 87.00 205 GLY A N 1
ATOM 1678 C CA . GLY A 1 205 ? -23.720 -17.633 4.342 1.00 87.00 205 GLY A CA 1
ATOM 1679 C C . GLY A 1 205 ? -22.627 -18.690 4.522 1.00 87.00 205 GLY A C 1
ATOM 1680 O O . GLY A 1 205 ? -21.674 -18.520 5.281 1.00 87.00 205 GLY A O 1
ATOM 1681 N N . ASN A 1 206 ? -22.745 -19.797 3.790 1.00 86.00 206 ASN A N 1
ATOM 1682 C CA . ASN A 1 206 ? -21.724 -20.844 3.778 1.00 86.00 206 ASN A CA 1
ATOM 1683 C C . ASN A 1 206 ? -20.576 -20.462 2.826 1.00 86.00 206 ASN A C 1
ATOM 1685 O O . ASN A 1 206 ? -20.517 -20.925 1.687 1.00 86.00 206 ASN A O 1
ATOM 1689 N N . VAL A 1 207 ? -19.712 -19.553 3.278 1.00 90.12 207 VAL A N 1
ATOM 1690 C CA . VAL A 1 207 ? -18.542 -19.085 2.525 1.00 90.12 207 VAL A CA 1
ATOM 1691 C C . VAL A 1 207 ? -17.339 -19.995 2.772 1.00 90.12 207 VAL A C 1
ATOM 1693 O O . VAL A 1 207 ? -17.053 -20.370 3.908 1.00 90.12 207 VAL A O 1
ATOM 1696 N N . MET A 1 208 ? -16.624 -20.347 1.705 1.00 92.12 208 MET A N 1
ATOM 1697 C CA . MET A 1 208 ? -15.424 -21.187 1.765 1.00 92.12 208 MET A CA 1
ATOM 1698 C C . MET A 1 208 ? -14.151 -20.331 1.664 1.00 92.12 208 MET A C 1
ATOM 1700 O O . MET A 1 208 ? -14.190 -19.276 1.024 1.00 92.12 208 MET A O 1
ATOM 1704 N N . PRO A 1 209 ? -13.021 -20.782 2.242 1.00 94.00 209 PRO A N 1
ATOM 1705 C CA . PRO A 1 209 ? -11.714 -20.187 1.981 1.00 94.00 209 PRO A CA 1
ATOM 1706 C C . PRO A 1 209 ? -11.385 -20.167 0.482 1.00 94.00 209 PRO A C 1
ATOM 1708 O O . PRO A 1 209 ? -11.832 -21.032 -0.275 1.00 94.00 209 PRO A O 1
ATOM 1711 N N . PHE A 1 210 ? -10.561 -19.212 0.059 1.00 94.94 210 PHE A N 1
ATOM 1712 C CA . PHE A 1 210 ? -10.075 -19.142 -1.317 1.00 94.94 210 PHE A CA 1
ATOM 1713 C C . PHE A 1 210 ? -9.030 -20.229 -1.606 1.00 94.94 210 PHE A C 1
ATOM 1715 O O . PHE A 1 210 ? -8.317 -20.686 -0.707 1.00 94.94 210 PHE A O 1
ATOM 1722 N N . ALA A 1 211 ? -8.915 -20.612 -2.881 1.00 94.31 211 ALA A N 1
ATOM 1723 C CA . ALA A 1 211 ? -7.866 -21.507 -3.357 1.00 94.31 211 ALA A CA 1
ATOM 1724 C C . ALA A 1 211 ? -6.481 -20.846 -3.237 1.00 94.31 211 ALA A C 1
ATOM 1726 O O . ALA A 1 211 ? -6.354 -19.625 -3.320 1.00 94.31 211 ALA A O 1
ATOM 1727 N N . SER A 1 212 ? -5.429 -21.643 -3.042 1.00 91.06 212 SER A N 1
ATOM 1728 C CA . SER A 1 212 ? -4.075 -21.144 -2.750 1.00 91.06 212 SER A CA 1
ATOM 1729 C C . SER A 1 212 ? -3.483 -20.236 -3.833 1.00 91.06 212 SER A C 1
ATOM 1731 O O . SER A 1 212 ? -2.751 -19.297 -3.532 1.00 91.06 212 SER A O 1
ATOM 1733 N N . GLU A 1 213 ? -3.825 -20.504 -5.085 1.00 89.75 213 GLU A N 1
ATOM 1734 C CA . GLU A 1 213 ? -3.418 -19.792 -6.292 1.00 89.75 213 GLU A CA 1
ATOM 1735 C C . GLU A 1 213 ? -4.085 -18.417 -6.433 1.00 89.75 213 GLU A C 1
ATOM 1737 O O . GLU A 1 213 ? -3.523 -17.530 -7.072 1.00 89.75 213 GLU A O 1
ATOM 1742 N N . ASP A 1 214 ? -5.235 -18.221 -5.784 1.00 89.25 214 ASP A N 1
ATOM 1743 C CA . ASP A 1 214 ? -5.965 -16.952 -5.754 1.00 89.25 214 ASP A CA 1
ATOM 1744 C C . ASP A 1 214 ? -5.468 -16.011 -4.643 1.00 89.25 214 ASP A C 1
ATOM 1746 O O . ASP A 1 214 ? -5.853 -14.837 -4.588 1.00 89.25 214 ASP A O 1
ATOM 1750 N N . LEU A 1 215 ? -4.644 -16.517 -3.718 1.00 91.06 215 LEU A N 1
ATOM 1751 C CA . LEU A 1 215 ? -4.214 -15.764 -2.547 1.00 91.06 215 LEU A CA 1
ATOM 1752 C C . LEU A 1 215 ? -3.152 -14.730 -2.907 1.00 91.06 215 LEU A C 1
ATOM 1754 O O . LEU A 1 215 ? -2.067 -15.034 -3.411 1.00 91.06 215 LEU A O 1
ATOM 1758 N N . MET A 1 216 ? -3.418 -13.483 -2.529 1.00 88.69 216 MET A N 1
ATOM 1759 C CA . MET A 1 216 ? -2.395 -12.454 -2.574 1.00 88.69 216 MET A CA 1
ATOM 1760 C C . MET A 1 216 ? -1.319 -12.694 -1.512 1.00 88.69 216 MET A C 1
ATOM 1762 O O . MET A 1 216 ? -1.602 -12.985 -0.348 1.00 88.69 216 MET A O 1
ATOM 1766 N N . ARG A 1 217 ? -0.053 -12.475 -1.888 1.00 86.00 217 ARG A N 1
ATOM 1767 C CA . ARG A 1 217 ? 1.058 -12.485 -0.926 1.00 86.00 217 ARG A CA 1
ATOM 1768 C C . ARG A 1 217 ? 0.907 -11.312 0.055 1.00 86.00 217 ARG A C 1
ATOM 1770 O O . ARG A 1 217 ? 0.826 -10.178 -0.417 1.00 86.00 217 ARG A O 1
ATOM 1777 N N . PRO A 1 218 ? 0.978 -11.526 1.384 1.00 82.50 218 PRO A N 1
ATOM 1778 C CA . PRO A 1 218 ? 0.653 -10.495 2.374 1.00 82.50 218 PRO A CA 1
ATOM 1779 C C . PRO A 1 218 ? 1.437 -9.189 2.243 1.00 82.50 218 PRO A C 1
ATOM 1781 O O . PRO A 1 218 ? 0.904 -8.131 2.552 1.00 82.50 218 PRO A O 1
ATOM 1784 N N . THR A 1 219 ? 2.695 -9.259 1.803 1.00 81.38 219 THR A N 1
ATOM 1785 C CA . THR A 1 219 ? 3.615 -8.115 1.723 1.00 81.38 219 THR A CA 1
ATOM 1786 C C . THR A 1 219 ? 3.813 -7.570 0.311 1.00 81.38 219 THR A C 1
ATOM 1788 O O . THR A 1 219 ? 4.498 -6.564 0.147 1.00 81.38 219 THR A O 1
ATOM 1791 N N . ARG A 1 220 ? 3.240 -8.206 -0.718 1.00 81.31 220 ARG A N 1
ATOM 1792 C CA . ARG A 1 220 ? 3.349 -7.713 -2.095 1.00 81.31 220 ARG A CA 1
ATOM 1793 C C . ARG A 1 220 ? 2.293 -6.632 -2.309 1.00 81.31 220 ARG A C 1
ATOM 1795 O O . ARG A 1 220 ? 1.112 -6.897 -2.107 1.00 81.31 220 ARG A O 1
ATOM 1802 N N . PHE A 1 221 ? 2.714 -5.436 -2.711 1.00 78.56 221 PHE A N 1
ATOM 1803 C CA . PHE A 1 221 ? 1.787 -4.361 -3.074 1.00 78.56 221 PHE A CA 1
ATOM 1804 C C . PHE A 1 221 ? 0.889 -4.788 -4.238 1.00 78.56 221 PHE A C 1
ATOM 1806 O O . PHE A 1 221 ? 1.362 -5.439 -5.176 1.00 78.56 221 PHE A O 1
ATOM 1813 N N . MET A 1 222 ? -0.396 -4.427 -4.173 1.00 76.69 222 MET A N 1
ATOM 1814 C CA . MET A 1 222 ? -1.372 -4.738 -5.228 1.00 76.69 222 MET A CA 1
ATOM 1815 C C . MET A 1 222 ? -0.937 -4.151 -6.574 1.00 76.69 222 MET A C 1
ATOM 1817 O O . MET A 1 222 ? -1.050 -4.785 -7.618 1.00 76.69 222 MET A O 1
ATOM 1821 N N . GLU A 1 223 ? -0.326 -2.980 -6.539 1.00 70.81 223 GLU A N 1
ATOM 1822 C CA . GLU A 1 223 ? 0.204 -2.247 -7.681 1.00 70.81 223 GLU A CA 1
ATOM 1823 C C . GLU A 1 223 ? 1.270 -3.046 -8.441 1.00 70.81 223 GLU A C 1
ATOM 1825 O O . GLU A 1 223 ? 1.360 -2.956 -9.658 1.00 70.81 223 GLU A O 1
ATOM 1830 N N . MET A 1 224 ? 2.035 -3.895 -7.745 1.00 71.38 224 MET A N 1
ATOM 1831 C CA . MET A 1 224 ? 3.060 -4.755 -8.352 1.00 71.38 224 MET A CA 1
ATOM 1832 C C . MET A 1 224 ? 2.497 -6.064 -8.922 1.00 71.38 224 MET A C 1
ATOM 1834 O O . MET A 1 224 ? 3.259 -6.922 -9.384 1.00 71.38 224 MET A O 1
ATOM 1838 N N . THR A 1 225 ? 1.188 -6.289 -8.799 1.00 67.31 225 THR A N 1
ATOM 1839 C CA . THR A 1 225 ? 0.492 -7.450 -9.380 1.00 67.31 225 THR A CA 1
ATOM 1840 C C . THR A 1 225 ? -0.248 -7.116 -10.672 1.00 67.31 225 THR A C 1
ATOM 1842 O O . THR A 1 225 ? -0.673 -8.032 -11.367 1.00 67.31 225 THR A O 1
ATOM 1845 N N . VAL A 1 226 ? -0.335 -5.834 -11.030 1.00 66.88 226 VAL A N 1
ATOM 1846 C CA . VAL A 1 226 ? -1.028 -5.341 -12.224 1.00 66.88 226 VAL A CA 1
ATOM 1847 C C . VAL A 1 226 ? -0.000 -4.869 -13.253 1.00 66.88 226 VAL A C 1
ATOM 1849 O O . VAL A 1 226 ? 0.986 -4.231 -12.893 1.00 66.88 226 VAL A O 1
ATOM 1852 N N . GLN A 1 227 ? -0.207 -5.173 -14.537 1.00 56.84 227 GLN A N 1
ATOM 1853 C CA . GLN A 1 227 ? 0.598 -4.578 -15.608 1.00 56.84 227 GLN A CA 1
ATOM 1854 C C . GLN A 1 227 ? 0.165 -3.127 -15.855 1.00 56.84 227 GLN A C 1
ATOM 1856 O O . GLN A 1 227 ? -1.027 -2.834 -15.943 1.00 56.84 227 GLN A O 1
ATOM 1861 N N . HIS A 1 228 ? 1.133 -2.218 -15.988 1.00 54.75 228 HIS A N 1
ATOM 1862 C CA . HIS A 1 228 ? 0.871 -0.831 -16.367 1.00 54.75 228 HIS A CA 1
ATOM 1863 C C . HIS A 1 228 ? 0.157 -0.767 -17.727 1.00 54.75 228 HIS A C 1
ATOM 1865 O O . HIS A 1 228 ? 0.614 -1.368 -18.697 1.00 54.75 228 HIS A O 1
ATOM 1871 N N . GLY A 1 229 ? -0.927 0.011 -17.812 1.00 49.66 229 GLY A N 1
ATOM 1872 C CA . GLY A 1 229 ? -1.452 0.481 -19.097 1.00 49.66 229 GLY A CA 1
ATOM 1873 C C . GLY A 1 229 ? -2.515 -0.369 -19.797 1.00 49.66 229 GLY A C 1
ATOM 1874 O O . GLY A 1 229 ? -2.733 -0.148 -20.983 1.00 49.66 229 GLY A O 1
ATOM 1875 N N . VAL A 1 230 ? -3.220 -1.276 -19.114 1.00 47.31 230 VAL A N 1
ATOM 1876 C CA . VAL A 1 230 ? -4.441 -1.885 -19.680 1.00 47.31 230 VAL A CA 1
ATOM 1877 C C . VAL A 1 230 ? -5.661 -1.434 -18.879 1.00 47.31 230 VAL A C 1
ATOM 1879 O O . VAL A 1 230 ? -6.258 -2.201 -18.131 1.00 47.31 230 VAL A O 1
ATOM 1882 N N . SER A 1 231 ? -6.032 -0.158 -19.014 1.00 47.09 231 SER A N 1
ATOM 1883 C CA . SER A 1 231 ? -7.451 0.183 -18.947 1.00 47.09 231 SER A CA 1
ATOM 1884 C C . SER A 1 231 ? -7.977 0.010 -20.363 1.00 47.09 231 SER A C 1
ATOM 1886 O O . SER A 1 231 ? -7.767 0.849 -21.237 1.00 47.09 231 SER A O 1
ATOM 1888 N N . ASP A 1 232 ? -8.592 -1.136 -20.632 1.00 44.34 232 ASP A N 1
ATOM 1889 C CA . ASP A 1 232 ? -9.388 -1.253 -21.840 1.00 44.34 232 ASP A CA 1
ATOM 1890 C C . ASP A 1 232 ? -10.556 -0.274 -21.660 1.00 44.34 232 ASP A C 1
ATOM 1892 O O . ASP A 1 232 ? -11.486 -0.522 -20.898 1.00 44.34 232 ASP A O 1
ATOM 1896 N N . THR A 1 233 ? -10.452 0.918 -22.254 1.00 50.25 233 THR A N 1
ATOM 1897 C CA . THR A 1 233 ? -11.415 2.026 -22.077 1.00 50.25 233 THR A CA 1
ATOM 1898 C C . THR A 1 233 ? -12.841 1.680 -22.532 1.00 50.25 233 THR A C 1
ATOM 1900 O O . THR A 1 233 ? -13.740 2.508 -22.412 1.00 50.25 233 THR A O 1
ATOM 1903 N N . ALA A 1 234 ? -13.044 0.473 -23.067 1.00 50.28 234 ALA A N 1
ATOM 1904 C CA . ALA A 1 234 ? -14.331 -0.084 -23.449 1.00 50.28 234 ALA A CA 1
ATOM 1905 C C . ALA A 1 234 ? -15.123 -0.697 -22.272 1.00 50.28 234 ALA A C 1
ATOM 1907 O O . ALA A 1 234 ? -16.331 -0.872 -22.420 1.00 50.28 234 ALA A O 1
ATOM 1908 N N . ASP A 1 235 ? -14.493 -0.984 -21.122 1.00 56.28 235 ASP A N 1
ATOM 1909 C CA . ASP A 1 235 ? -15.164 -1.533 -19.932 1.00 56.28 235 ASP A CA 1
ATOM 1910 C C . ASP A 1 235 ? -15.018 -0.594 -18.715 1.00 56.28 235 ASP A C 1
ATOM 1912 O O . ASP A 1 235 ? -13.918 -0.433 -18.173 1.00 56.28 235 ASP A O 1
ATOM 1916 N N . PRO A 1 236 ? -16.100 0.069 -18.264 1.00 68.94 236 PRO A N 1
ATOM 1917 C CA . PRO A 1 236 ? -16.065 0.887 -17.061 1.00 68.94 236 PRO A CA 1
ATOM 1918 C C . PRO A 1 236 ? -15.716 0.027 -15.843 1.00 68.94 236 PRO A C 1
ATOM 1920 O O . PRO A 1 236 ? -16.479 -0.846 -15.424 1.00 68.94 236 PRO A O 1
ATOM 1923 N N . PHE A 1 237 ? -14.565 0.317 -15.230 1.00 73.31 237 PHE A N 1
ATOM 1924 C CA . PHE A 1 237 ? -13.952 -0.507 -14.186 1.00 73.31 237 PHE A CA 1
ATOM 1925 C C . PHE A 1 237 ? -14.915 -0.877 -13.039 1.00 73.31 237 PHE A C 1
ATOM 1927 O O . PHE A 1 237 ? -14.790 -1.956 -12.470 1.00 73.31 237 PHE A O 1
ATOM 1934 N N . TRP A 1 238 ? -15.907 -0.049 -12.702 1.00 76.19 238 TRP A N 1
ATOM 1935 C CA . TRP A 1 238 ? -16.822 -0.290 -11.577 1.00 76.19 238 TRP A CA 1
ATOM 1936 C C . TRP A 1 238 ? -18.224 -0.787 -11.951 1.00 76.19 238 TRP A C 1
ATOM 1938 O O . TRP A 1 238 ? -19.028 -0.959 -11.044 1.00 76.19 238 TRP A O 1
ATOM 1948 N N . ASN A 1 239 ? -18.534 -1.057 -13.224 1.00 68.62 239 ASN A N 1
ATOM 1949 C CA . ASN A 1 239 ? -19.911 -1.326 -13.680 1.00 68.62 239 ASN A CA 1
ATOM 1950 C C . ASN A 1 239 ? -20.673 -2.422 -12.906 1.00 68.62 239 ASN A C 1
ATOM 1952 O O . ASN A 1 239 ? -21.890 -2.344 -12.768 1.00 68.62 239 ASN A O 1
ATOM 1956 N N . GLU A 1 240 ? -19.979 -3.436 -12.389 1.00 68.69 240 GLU A N 1
ATOM 1957 C CA . GLU A 1 240 ? -20.589 -4.539 -11.627 1.00 68.69 240 GLU A CA 1
ATOM 1958 C C . GLU A 1 240 ? -20.775 -4.238 -10.126 1.00 68.69 240 GLU A C 1
ATOM 1960 O O . GLU A 1 240 ? -21.302 -5.064 -9.378 1.00 68.69 240 GLU A O 1
ATOM 1965 N N . TYR A 1 241 ? -20.337 -3.067 -9.656 1.00 68.81 241 TYR A N 1
ATOM 1966 C CA . TYR A 1 241 ? -20.347 -2.687 -8.248 1.00 68.81 241 TYR A CA 1
ATOM 1967 C C . TYR A 1 241 ? -21.223 -1.453 -8.024 1.00 68.81 241 TYR A C 1
ATOM 1969 O O . TYR A 1 241 ? -20.969 -0.380 -8.563 1.00 68.81 241 TYR A O 1
ATOM 1977 N N . ASN A 1 242 ? -22.221 -1.582 -7.145 1.00 58.84 242 ASN A N 1
ATOM 1978 C CA . ASN A 1 242 ? -23.017 -0.449 -6.668 1.00 58.84 242 ASN A CA 1
ATOM 1979 C C . ASN A 1 242 ? -22.168 0.436 -5.744 1.00 58.84 242 ASN A C 1
ATOM 1981 O O . ASN A 1 242 ? -22.150 0.252 -4.525 1.00 58.84 242 ASN A O 1
ATOM 1985 N N . LEU A 1 243 ? -21.441 1.375 -6.341 1.00 66.31 243 LEU A N 1
ATOM 1986 C CA . LEU A 1 243 ? -20.560 2.317 -5.664 1.00 66.31 243 LEU A CA 1
ATOM 1987 C C . LEU A 1 243 ? -21.055 3.748 -5.864 1.00 66.31 243 LEU A C 1
ATOM 1989 O O . LEU A 1 243 ? -21.533 4.113 -6.936 1.00 66.31 243 LEU A O 1
ATOM 1993 N N . ILE A 1 244 ? -20.875 4.580 -4.838 1.00 56.03 244 ILE A N 1
ATOM 1994 C CA . ILE A 1 244 ? -20.825 6.028 -5.043 1.00 56.03 244 ILE A CA 1
ATOM 1995 C C . ILE A 1 244 ? -19.482 6.287 -5.722 1.00 56.03 244 ILE A C 1
ATOM 1997 O O . ILE A 1 244 ? -18.431 6.053 -5.121 1.00 56.03 244 ILE A O 1
ATOM 2001 N N . LEU A 1 245 ? -19.525 6.689 -6.991 1.00 61.25 245 LEU A N 1
ATOM 2002 C CA . LEU A 1 245 ? -18.320 7.018 -7.742 1.00 61.25 245 LEU A CA 1
ATOM 2003 C C . LEU A 1 245 ? -17.599 8.208 -7.085 1.00 61.25 245 LEU A C 1
ATOM 2005 O O . LEU A 1 245 ? -18.251 9.038 -6.442 1.00 61.25 245 LEU A O 1
ATOM 2009 N N . PRO A 1 246 ? -16.265 8.305 -7.223 1.00 61.09 246 PRO A N 1
ATOM 2010 C CA . PRO A 1 246 ? -15.518 9.455 -6.731 1.00 61.09 246 PRO A CA 1
ATOM 2011 C C . PRO A 1 246 ? -16.103 10.773 -7.252 1.00 61.09 246 PRO A C 1
ATOM 2013 O O . PRO A 1 246 ? -16.609 10.837 -8.369 1.00 61.09 246 PRO A O 1
ATOM 2016 N N . GLU A 1 247 ? -15.973 11.850 -6.473 1.00 59.62 247 GLU A N 1
ATOM 2017 C CA . GLU A 1 247 ? -16.423 13.199 -6.869 1.00 59.62 247 GLU A CA 1
ATOM 2018 C C . GLU A 1 247 ? -15.709 13.738 -8.128 1.00 59.62 247 GLU A C 1
ATOM 2020 O O . GLU A 1 247 ? -16.115 14.755 -8.686 1.00 59.62 247 GLU A O 1
ATOM 2025 N N . PHE A 1 248 ? -14.640 13.072 -8.575 1.00 66.38 248 PHE A N 1
ATOM 2026 C CA . PHE A 1 248 ? -13.862 13.423 -9.758 1.00 66.38 248 PHE A CA 1
ATOM 2027 C C . PHE A 1 248 ? -13.872 12.285 -10.786 1.00 66.38 248 PHE A C 1
ATOM 2029 O O . PHE A 1 248 ? -13.840 11.107 -10.436 1.00 66.38 248 PHE A O 1
ATOM 2036 N N . ASP A 1 249 ? -13.868 12.648 -12.071 1.00 74.44 249 ASP A N 1
ATOM 2037 C CA . ASP A 1 249 ? -13.818 11.699 -13.185 1.00 74.44 249 ASP A CA 1
ATOM 2038 C C . ASP A 1 249 ? -12.426 11.048 -13.280 1.00 74.44 249 ASP A C 1
ATOM 2040 O O . ASP A 1 249 ? -11.473 11.597 -13.847 1.00 74.44 249 ASP A O 1
ATOM 2044 N N . VAL A 1 250 ? -12.328 9.860 -12.686 1.00 75.69 250 VAL A N 1
ATOM 2045 C CA . VAL A 1 250 ? -11.143 8.997 -12.671 1.00 75.69 250 VAL A CA 1
ATOM 2046 C C . VAL A 1 250 ? -10.672 8.673 -14.088 1.00 75.69 250 VAL A C 1
ATOM 2048 O O . VAL A 1 250 ? -9.475 8.731 -14.363 1.00 75.69 250 VAL A O 1
ATOM 2051 N N . ASP A 1 251 ? -11.586 8.385 -15.014 1.00 76.31 251 ASP A N 1
ATOM 2052 C CA . ASP A 1 251 ? -11.217 8.003 -16.377 1.00 76.31 251 ASP A CA 1
ATOM 2053 C C . ASP A 1 251 ? -10.653 9.203 -17.151 1.00 76.31 251 ASP A C 1
ATOM 2055 O O . ASP A 1 251 ? -9.709 9.061 -17.932 1.00 76.31 251 ASP A O 1
ATOM 2059 N N . SER A 1 252 ? -11.166 10.411 -16.897 1.00 79.56 252 SER A N 1
ATOM 2060 C CA . SER A 1 252 ? -10.548 11.644 -17.400 1.00 79.56 252 SER A CA 1
ATOM 2061 C C . SER A 1 252 ? -9.144 11.858 -16.841 1.00 79.56 252 SER A C 1
ATOM 2063 O O . SER A 1 252 ? -8.235 12.181 -17.610 1.00 79.56 252 SER A O 1
ATOM 2065 N N . ALA A 1 253 ? -8.933 11.642 -15.541 1.00 80.06 253 ALA A N 1
ATOM 2066 C CA . ALA A 1 253 ? -7.606 11.750 -14.938 1.00 80.06 253 ALA A CA 1
ATOM 2067 C C . ALA A 1 253 ? -6.622 10.727 -15.538 1.00 80.06 253 ALA A C 1
ATOM 2069 O O . ALA A 1 253 ? -5.510 11.100 -15.916 1.00 80.06 253 ALA A O 1
ATOM 2070 N N . ALA A 1 254 ? -7.043 9.470 -15.712 1.00 79.31 254 ALA A N 1
ATOM 2071 C CA . ALA A 1 254 ? -6.243 8.426 -16.352 1.00 79.31 254 ALA A CA 1
ATOM 2072 C C . ALA A 1 254 ? -5.833 8.817 -17.783 1.00 79.31 254 ALA A C 1
ATOM 2074 O O . ALA A 1 254 ? -4.656 8.726 -18.136 1.00 79.31 254 ALA A O 1
ATOM 2075 N N . ARG A 1 255 ? -6.767 9.354 -18.588 1.00 81.31 255 ARG A N 1
ATOM 2076 C CA . ARG A 1 255 ? -6.468 9.852 -19.944 1.00 81.31 255 ARG A CA 1
ATOM 2077 C C . ARG A 1 255 ? -5.393 10.939 -19.942 1.00 81.31 255 ARG A C 1
ATOM 2079 O O . ARG A 1 255 ? -4.492 10.899 -20.780 1.00 81.31 255 ARG A O 1
ATOM 2086 N N . VAL A 1 256 ? -5.463 11.895 -19.015 1.00 82.50 256 VAL A N 1
ATOM 2087 C CA . VAL A 1 256 ? -4.448 12.956 -18.886 1.00 82.50 256 VAL A CA 1
ATOM 2088 C C . VAL A 1 256 ? -3.086 12.366 -18.517 1.00 82.50 256 VAL A C 1
ATOM 2090 O O . VAL A 1 256 ? -2.087 12.694 -19.158 1.00 82.50 256 VAL A O 1
ATOM 2093 N N . ILE A 1 257 ? -3.044 11.447 -17.547 1.00 82.19 257 ILE A N 1
ATOM 2094 C CA . ILE A 1 257 ? -1.818 10.754 -17.125 1.00 82.19 257 ILE A CA 1
ATOM 2095 C C . ILE A 1 257 ? -1.178 10.016 -18.305 1.00 82.19 257 ILE A C 1
ATOM 2097 O O . ILE A 1 257 ? 0.017 10.160 -18.561 1.00 82.19 257 ILE A O 1
ATOM 2101 N N . HIS A 1 258 ? -1.968 9.261 -19.069 1.00 79.25 258 HIS A N 1
ATOM 2102 C CA . HIS A 1 258 ? -1.476 8.513 -20.229 1.00 79.25 258 HIS A CA 1
ATOM 2103 C C . HIS A 1 258 ? -0.922 9.446 -21.306 1.00 79.25 258 HIS A C 1
ATOM 2105 O O . HIS A 1 258 ? 0.148 9.189 -21.858 1.00 79.25 258 HIS A O 1
ATOM 2111 N N . GLN A 1 259 ? -1.600 10.567 -21.569 1.00 78.44 259 GLN A N 1
ATOM 2112 C CA . GLN A 1 259 ? -1.112 11.586 -22.499 1.00 78.44 259 GLN A CA 1
ATOM 2113 C C . GLN A 1 259 ? 0.195 12.235 -22.025 1.00 78.44 259 GLN A C 1
ATOM 2115 O O . GLN A 1 259 ? 1.068 12.512 -22.850 1.00 78.44 259 GLN A O 1
ATOM 2120 N N . ASN A 1 260 ? 0.350 12.483 -20.722 1.00 79.88 260 ASN A N 1
ATOM 2121 C CA . ASN A 1 260 ? 1.585 13.015 -20.145 1.00 79.88 260 ASN A CA 1
ATOM 2122 C C . ASN A 1 260 ? 2.733 12.007 -20.265 1.00 79.88 260 ASN A C 1
ATOM 2124 O O . ASN A 1 260 ? 3.805 12.353 -20.764 1.00 79.88 260 ASN A O 1
ATOM 2128 N N . ASN A 1 261 ? 2.487 10.747 -19.914 1.00 78.44 261 ASN A N 1
ATOM 2129 C CA . ASN A 1 261 ? 3.475 9.677 -20.021 1.00 78.44 261 ASN A CA 1
ATOM 2130 C C . ASN A 1 261 ? 3.913 9.435 -21.468 1.00 78.44 261 ASN A C 1
ATOM 2132 O O . ASN A 1 261 ? 5.105 9.307 -21.727 1.00 78.44 261 ASN A O 1
ATOM 2136 N N . ALA A 1 262 ? 2.990 9.462 -22.434 1.00 72.56 262 ALA A N 1
ATOM 2137 C CA . ALA A 1 262 ? 3.318 9.313 -23.853 1.00 72.56 262 ALA A CA 1
ATOM 2138 C C . ALA A 1 262 ? 4.247 10.425 -24.383 1.00 72.56 262 ALA A C 1
ATOM 2140 O O . ALA A 1 262 ? 5.000 10.205 -25.331 1.00 72.56 262 ALA A O 1
ATOM 2141 N N . LYS A 1 263 ? 4.224 11.626 -23.782 1.00 68.75 263 LYS A N 1
ATOM 2142 C CA . LYS A 1 263 ? 5.181 12.705 -24.098 1.00 68.75 263 LYS A CA 1
ATOM 2143 C C . LYS A 1 263 ? 6.572 12.444 -23.508 1.00 68.75 263 LYS A C 1
ATOM 2145 O O . LYS A 1 263 ? 7.551 12.963 -24.040 1.00 68.75 263 LYS A O 1
ATOM 2150 N N . LEU A 1 264 ? 6.646 11.680 -22.418 1.00 65.75 264 LEU A N 1
ATOM 2151 C CA . LEU A 1 264 ? 7.874 11.327 -21.699 1.00 65.75 264 LEU A CA 1
ATOM 2152 C C . LEU A 1 264 ? 8.484 10.004 -22.152 1.00 65.75 264 LEU A C 1
ATOM 2154 O O . LEU A 1 264 ? 9.651 9.752 -21.847 1.00 65.75 264 LEU A O 1
ATOM 2158 N N . ASP A 1 265 ? 7.732 9.188 -22.892 1.00 67.00 265 ASP A N 1
ATOM 2159 C CA . ASP A 1 265 ? 8.248 8.010 -23.573 1.00 67.00 265 ASP A CA 1
ATOM 2160 C C . ASP A 1 265 ? 9.240 8.451 -24.655 1.00 67.00 265 ASP A C 1
ATOM 2162 O O . ASP A 1 265 ? 8.929 8.664 -25.831 1.00 67.00 265 ASP A O 1
ATOM 2166 N N . LEU A 1 266 ? 10.476 8.636 -24.202 1.00 59.56 266 LEU A N 1
ATOM 2167 C CA . LEU A 1 266 ? 11.609 9.055 -24.997 1.00 59.56 266 LEU A CA 1
ATOM 2168 C C . LEU A 1 266 ? 11.816 8.102 -26.175 1.00 59.56 266 LEU A C 1
ATOM 2170 O O . LEU A 1 266 ? 12.195 8.565 -27.245 1.00 59.56 266 LEU A O 1
ATOM 2174 N N . LYS A 1 267 ? 11.521 6.804 -26.015 1.00 53.84 267 LYS A N 1
ATOM 2175 C CA . LYS A 1 267 ? 11.617 5.820 -27.093 1.00 53.84 267 LYS A CA 1
ATOM 2176 C C . LYS A 1 267 ? 10.565 6.105 -28.162 1.00 53.84 267 LYS A C 1
ATOM 2178 O O . LYS A 1 267 ? 10.944 6.289 -29.314 1.00 53.84 267 LYS A O 1
ATOM 2183 N N . ALA A 1 268 ? 9.292 6.257 -27.798 1.00 57.09 268 ALA A N 1
ATOM 2184 C CA . ALA A 1 268 ? 8.230 6.582 -28.755 1.00 57.09 268 ALA A CA 1
ATOM 2185 C C . ALA A 1 268 ? 8.429 7.961 -29.420 1.00 57.09 268 ALA A C 1
ATOM 2187 O O . ALA A 1 268 ? 8.213 8.127 -30.625 1.00 57.09 268 ALA A O 1
ATOM 2188 N N . ALA A 1 269 ? 8.892 8.962 -28.665 1.00 59.47 269 ALA A N 1
ATOM 2189 C CA . ALA A 1 269 ? 9.198 10.296 -29.179 1.00 59.47 269 ALA A CA 1
ATOM 2190 C C . ALA A 1 269 ? 10.394 10.285 -30.149 1.00 59.47 269 ALA A C 1
ATOM 2192 O O . ALA A 1 269 ? 10.347 10.941 -31.198 1.00 59.47 269 ALA A O 1
ATOM 2193 N N . ILE A 1 270 ? 11.444 9.521 -29.826 1.00 57.62 270 ILE A N 1
ATOM 2194 C CA . ILE A 1 270 ? 12.605 9.299 -30.692 1.00 57.62 270 ILE A CA 1
ATOM 2195 C C . ILE A 1 270 ? 12.185 8.507 -31.933 1.00 57.62 270 ILE A C 1
ATOM 2197 O O . ILE A 1 270 ? 12.459 8.967 -33.033 1.00 57.62 270 ILE A O 1
ATOM 2201 N N . GLU A 1 271 ? 11.451 7.401 -31.818 1.00 56.28 271 GLU A N 1
ATOM 2202 C CA . GLU A 1 271 ? 10.970 6.595 -32.953 1.00 56.28 271 GLU A CA 1
ATOM 2203 C C . GLU A 1 271 ? 10.093 7.413 -33.911 1.00 56.28 271 GLU A C 1
ATOM 2205 O O . GLU A 1 271 ? 10.326 7.424 -35.125 1.00 56.28 271 GLU A O 1
ATOM 2210 N N . LYS A 1 272 ? 9.149 8.198 -33.378 1.00 62.00 272 LYS A N 1
ATOM 2211 C CA . LYS A 1 272 ? 8.293 9.091 -34.170 1.00 62.00 272 LYS A CA 1
ATOM 2212 C C . LYS A 1 272 ? 9.094 10.189 -34.871 1.00 62.00 272 LYS A C 1
ATOM 2214 O O . LYS A 1 272 ? 8.773 10.527 -36.010 1.00 62.00 272 LYS A O 1
ATOM 2219 N N . ARG A 1 273 ? 10.139 10.743 -34.245 1.00 61.81 273 ARG A N 1
ATOM 2220 C CA . ARG A 1 273 ? 11.032 11.730 -34.884 1.00 61.81 273 ARG A CA 1
ATOM 2221 C C . ARG A 1 273 ? 11.962 11.083 -35.910 1.00 61.81 273 ARG A C 1
ATOM 2223 O O . ARG A 1 273 ? 12.048 11.581 -37.025 1.00 61.81 273 ARG A O 1
ATOM 2230 N N . LEU A 1 274 ? 12.577 9.946 -35.588 1.00 55.03 274 LEU A N 1
ATOM 2231 C CA . LEU A 1 274 ? 13.444 9.176 -36.483 1.00 55.03 274 LEU A CA 1
ATOM 2232 C C . LEU A 1 274 ? 12.708 8.697 -37.732 1.00 55.03 274 LEU A C 1
ATOM 2234 O O . LEU A 1 274 ? 13.305 8.686 -38.801 1.00 55.03 274 LEU A O 1
ATOM 2238 N N . SER A 1 275 ? 11.431 8.316 -37.615 1.00 61.66 275 SER A N 1
ATOM 2239 C CA . SER A 1 275 ? 10.604 7.912 -38.762 1.00 61.66 275 SER A CA 1
ATOM 2240 C C . SER A 1 275 ? 10.424 9.031 -39.797 1.00 61.66 275 SER A C 1
ATOM 2242 O O . SER A 1 275 ? 10.159 8.756 -40.963 1.00 61.66 275 SER A O 1
ATOM 2244 N N . LYS A 1 276 ? 10.609 10.291 -39.380 1.00 63.81 276 LYS A N 1
ATOM 2245 C CA . LYS A 1 276 ? 10.503 11.486 -40.225 1.00 63.81 276 LYS A CA 1
ATOM 2246 C C . LYS A 1 276 ? 11.851 11.978 -40.759 1.00 63.81 276 LYS A C 1
ATOM 2248 O O . LYS A 1 276 ? 11.862 12.821 -41.653 1.00 63.81 276 LYS A O 1
ATOM 2253 N N . ILE A 1 277 ? 12.974 11.482 -40.234 1.00 58.56 277 ILE A N 1
ATOM 2254 C CA . ILE A 1 277 ? 14.313 11.844 -40.715 1.00 58.56 277 ILE A CA 1
ATOM 2255 C C . ILE A 1 277 ? 14.590 11.057 -42.001 1.00 58.56 277 ILE A C 1
ATOM 2257 O O . ILE A 1 277 ? 14.773 9.840 -41.969 1.00 58.56 277 ILE A O 1
ATOM 2261 N N . LYS A 1 278 ? 14.630 11.756 -43.143 1.00 58.78 278 LYS A N 1
ATOM 2262 C CA . LYS A 1 278 ? 15.154 11.203 -44.400 1.00 58.78 278 LYS A CA 1
ATOM 2263 C C . LYS A 1 278 ? 16.681 11.123 -44.304 1.00 58.78 278 LYS A C 1
ATOM 2265 O O . LYS A 1 278 ? 17.333 12.151 -44.149 1.00 58.78 278 LYS A O 1
ATOM 2270 N N . GLY A 1 279 ? 17.234 9.916 -44.392 1.00 61.53 279 GLY A N 1
ATOM 2271 C CA . GLY A 1 279 ? 18.674 9.657 -44.345 1.00 61.53 279 GLY A CA 1
ATOM 2272 C C . GLY A 1 279 ? 18.989 8.160 -44.335 1.00 61.53 279 GLY A C 1
ATOM 2273 O O . GLY A 1 279 ? 18.095 7.337 -44.119 1.00 61.53 279 GLY A O 1
ATOM 2274 N N . ASP A 1 280 ? 20.255 7.822 -44.577 1.00 74.62 280 ASP A N 1
ATOM 2275 C CA . ASP A 1 280 ? 20.780 6.459 -44.458 1.00 74.62 280 ASP A CA 1
ATOM 2276 C C . ASP A 1 280 ? 20.591 5.906 -43.024 1.00 74.62 280 ASP A C 1
ATOM 2278 O O . ASP A 1 280 ? 20.592 6.650 -42.036 1.00 74.62 280 ASP A O 1
ATOM 2282 N N . LYS A 1 281 ? 20.395 4.584 -42.906 1.00 76.25 281 LYS A N 1
ATOM 2283 C CA . LYS A 1 281 ? 20.169 3.870 -41.638 1.00 76.25 281 LYS A CA 1
ATOM 2284 C C . LYS A 1 281 ? 21.298 4.144 -40.637 1.00 76.25 281 LYS A C 1
ATOM 2286 O O . LYS A 1 281 ? 21.002 4.333 -39.456 1.00 76.25 281 LYS A O 1
ATOM 2291 N N . ALA A 1 282 ? 22.547 4.246 -41.099 1.00 80.56 282 ALA A N 1
ATOM 2292 C CA . ALA A 1 282 ? 23.699 4.544 -40.249 1.00 80.56 282 ALA A CA 1
ATOM 2293 C C . ALA A 1 282 ? 23.590 5.927 -39.590 1.00 80.56 282 ALA A C 1
ATOM 2295 O O . ALA A 1 282 ? 23.789 6.058 -38.384 1.00 80.56 282 ALA A O 1
ATOM 2296 N N . SER A 1 283 ? 23.185 6.957 -40.342 1.00 76.38 283 SER A N 1
ATOM 2297 C CA . SER A 1 283 ? 23.027 8.324 -39.819 1.00 76.38 283 SER A CA 1
ATOM 2298 C C . SER A 1 283 ? 21.922 8.431 -38.765 1.00 76.38 283 SER A C 1
ATOM 2300 O O . SER A 1 283 ? 22.018 9.222 -37.821 1.00 76.38 283 SER A O 1
ATOM 2302 N N . ARG A 1 284 ? 20.863 7.621 -38.900 1.00 74.12 284 ARG A N 1
ATOM 2303 C CA . ARG A 1 284 ? 19.797 7.534 -37.892 1.00 74.12 284 ARG A CA 1
ATOM 2304 C C . ARG A 1 284 ? 20.314 6.909 -36.597 1.00 74.12 284 ARG A C 1
ATOM 2306 O O . ARG A 1 284 ? 20.029 7.445 -35.531 1.00 74.12 284 ARG A O 1
ATOM 2313 N N . ILE A 1 285 ? 21.084 5.825 -36.692 1.00 82.00 285 ILE A N 1
ATOM 2314 C CA . ILE A 1 285 ? 21.715 5.164 -35.538 1.00 82.00 285 ILE A CA 1
ATOM 2315 C C . ILE A 1 285 ? 22.697 6.120 -34.841 1.00 82.00 285 ILE A C 1
ATOM 2317 O O . ILE A 1 285 ? 22.622 6.288 -33.623 1.00 82.00 285 ILE A O 1
ATOM 2321 N N . ASP A 1 286 ? 23.537 6.814 -35.616 1.00 82.38 286 ASP A N 1
ATOM 2322 C CA . ASP A 1 286 ? 24.498 7.807 -35.118 1.00 82.38 286 ASP A CA 1
ATOM 2323 C C . ASP A 1 286 ? 23.812 8.902 -34.292 1.00 82.38 286 ASP A C 1
ATOM 2325 O O . ASP A 1 286 ? 24.202 9.178 -33.160 1.00 82.38 286 ASP A O 1
ATOM 2329 N N . SER A 1 287 ? 22.717 9.465 -34.814 1.00 75.88 287 SER A N 1
ATOM 2330 C CA . SER A 1 287 ? 21.974 10.545 -34.153 1.00 75.88 287 SER A CA 1
ATOM 2331 C C . SER A 1 287 ? 21.412 10.130 -32.787 1.00 75.88 287 SER A C 1
ATOM 2333 O O . SER A 1 287 ? 21.436 10.919 -31.840 1.00 75.88 287 SER A O 1
ATOM 2335 N N . ILE A 1 288 ? 20.922 8.891 -32.665 1.00 78.94 288 ILE A N 1
ATOM 2336 C CA . ILE A 1 288 ? 20.388 8.349 -31.405 1.00 78.94 288 ILE A CA 1
ATOM 2337 C C . ILE A 1 288 ? 21.513 8.201 -30.384 1.00 78.94 288 ILE A C 1
ATOM 2339 O O . ILE A 1 288 ? 21.406 8.691 -29.258 1.00 78.94 288 ILE A O 1
ATOM 2343 N N . LEU A 1 289 ? 22.598 7.533 -30.774 1.00 83.81 289 LEU A N 1
ATOM 2344 C CA . LEU A 1 289 ? 23.715 7.249 -29.877 1.00 83.81 289 LEU A CA 1
ATOM 2345 C C . LEU A 1 289 ? 24.433 8.533 -29.455 1.00 83.81 289 LEU A C 1
ATOM 2347 O O . LEU A 1 289 ? 24.770 8.686 -28.281 1.00 83.81 289 LEU A O 1
ATOM 2351 N N . ASN A 1 290 ? 24.565 9.498 -30.367 1.00 81.19 290 ASN A N 1
ATOM 2352 C CA . ASN A 1 290 ? 25.124 10.806 -30.060 1.00 81.19 290 ASN A CA 1
ATOM 2353 C C . ASN A 1 290 ? 24.251 11.588 -29.063 1.00 81.19 290 ASN A C 1
ATOM 2355 O O . ASN A 1 290 ? 24.779 12.197 -28.137 1.00 81.19 290 ASN A O 1
ATOM 2359 N N . TYR A 1 291 ? 22.918 11.524 -29.171 1.00 77.00 291 TYR A N 1
ATOM 2360 C CA . TYR A 1 291 ? 22.025 12.126 -28.173 1.00 77.00 291 TYR A CA 1
ATOM 2361 C C . TYR A 1 291 ? 22.240 11.536 -26.769 1.00 77.00 291 TYR A C 1
ATOM 2363 O O . TYR A 1 291 ? 22.374 12.289 -25.797 1.00 77.00 291 TYR A O 1
ATOM 2371 N N . TYR A 1 292 ? 22.312 10.206 -26.641 1.00 77.38 292 TYR A N 1
ATOM 2372 C CA . TYR A 1 292 ? 22.559 9.564 -25.345 1.00 77.38 292 TYR A CA 1
ATOM 2373 C C . TYR A 1 292 ? 23.960 9.861 -24.803 1.00 77.38 292 TYR A C 1
ATOM 2375 O O . TYR A 1 292 ? 24.115 10.055 -23.594 1.00 77.38 292 TYR A O 1
ATOM 2383 N N . TYR A 1 293 ? 24.961 9.949 -25.681 1.00 82.75 293 TYR A N 1
ATOM 2384 C CA . TYR A 1 293 ? 26.314 10.354 -25.316 1.00 82.75 293 TYR A CA 1
ATOM 2385 C C . TYR A 1 293 ? 26.350 11.788 -24.769 1.00 82.75 293 TYR A C 1
ATOM 2387 O O . TYR A 1 293 ? 26.791 12.003 -23.639 1.00 82.75 293 TYR A O 1
ATOM 2395 N N . LEU A 1 294 ? 25.806 12.760 -25.511 1.00 71.69 294 LEU A N 1
ATOM 2396 C CA . LEU A 1 294 ? 25.743 14.168 -25.095 1.00 71.69 294 LEU A CA 1
ATOM 2397 C C . LEU A 1 294 ? 24.919 14.360 -23.812 1.00 71.69 294 LEU A C 1
ATOM 2399 O O . LEU A 1 294 ? 25.258 15.192 -22.972 1.00 71.69 294 LEU A O 1
ATOM 2403 N N . SER A 1 295 ? 23.890 13.533 -23.610 1.00 70.50 295 SER A N 1
ATOM 2404 C CA . SER A 1 295 ? 23.086 13.493 -22.379 1.00 70.50 295 SER A CA 1
ATOM 2405 C C . SER A 1 295 ? 23.793 12.804 -21.201 1.00 70.50 295 SER A C 1
ATOM 2407 O O . SER A 1 295 ? 23.177 12.609 -20.155 1.00 70.50 295 SER A O 1
ATOM 2409 N N . LYS A 1 296 ? 25.064 12.399 -21.354 1.00 82.44 296 LYS A N 1
ATOM 2410 C CA . LYS A 1 296 ? 25.867 11.654 -20.364 1.00 82.44 296 LYS A CA 1
ATOM 2411 C C . LYS A 1 296 ? 25.244 10.319 -19.925 1.00 82.44 296 LYS A C 1
ATOM 2413 O O . LYS A 1 296 ? 25.577 9.804 -18.859 1.00 82.44 296 LYS A O 1
ATOM 2418 N N . LYS A 1 297 ? 24.354 9.751 -20.744 1.00 78.19 297 LYS A N 1
ATOM 2419 C CA . LYS A 1 297 ? 23.669 8.468 -20.510 1.00 78.19 297 LYS A CA 1
ATOM 2420 C C . LYS A 1 297 ? 24.331 7.296 -21.239 1.00 78.19 297 LYS A C 1
ATOM 2422 O O . LYS A 1 297 ? 23.972 6.153 -20.983 1.00 78.19 297 LYS A O 1
ATOM 2427 N N . PHE A 1 298 ? 25.293 7.565 -22.123 1.00 86.06 298 PHE A N 1
ATOM 2428 C CA . PHE A 1 298 ? 26.034 6.547 -22.863 1.00 86.06 298 PHE A CA 1
ATOM 2429 C C . PHE A 1 298 ? 27.527 6.892 -22.936 1.00 86.06 298 PHE A C 1
ATOM 2431 O O . PHE A 1 298 ? 27.898 8.026 -23.222 1.00 86.06 298 PHE A O 1
ATOM 2438 N N . ASN A 1 299 ? 28.381 5.914 -22.646 1.00 91.19 299 ASN A N 1
ATOM 2439 C CA . ASN A 1 299 ? 29.828 5.919 -22.869 1.00 91.19 299 ASN A CA 1
ATOM 2440 C C . ASN A 1 299 ? 30.202 4.456 -23.137 1.00 91.19 299 ASN A C 1
ATOM 2442 O O . ASN A 1 299 ? 29.901 3.598 -22.307 1.00 91.19 299 ASN A O 1
ATOM 2446 N N . GLY A 1 300 ? 30.757 4.170 -24.308 1.00 92.56 300 GLY A N 1
ATOM 2447 C CA . GLY A 1 300 ? 30.920 2.808 -24.802 1.00 92.56 300 GLY A CA 1
ATOM 2448 C C . GLY A 1 300 ? 30.886 2.745 -26.324 1.00 92.56 300 GLY A C 1
ATOM 2449 O O . GLY A 1 300 ? 30.947 3.775 -27.000 1.00 92.56 300 GLY A O 1
ATOM 2450 N N . SER A 1 301 ? 30.805 1.532 -26.857 1.00 93.56 301 SER A N 1
ATOM 2451 C CA . SER A 1 301 ? 30.896 1.261 -28.295 1.00 93.56 301 SER A CA 1
ATOM 2452 C C . SER A 1 301 ? 29.642 0.551 -28.797 1.00 93.56 301 SER A C 1
ATOM 2454 O O . SER A 1 301 ? 28.982 -0.161 -28.039 1.00 93.56 301 SER A O 1
ATOM 2456 N N . ALA A 1 302 ? 29.291 0.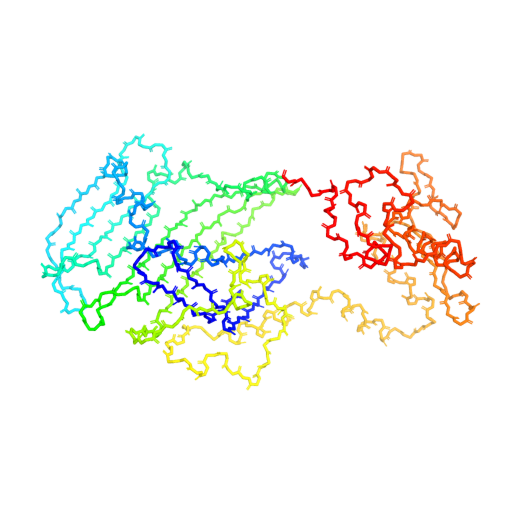774 -30.062 1.00 93.12 302 ALA A N 1
ATOM 2457 C CA . ALA A 1 302 ? 28.126 0.171 -30.696 1.00 93.12 302 ALA A CA 1
ATOM 2458 C C . ALA A 1 302 ? 28.466 -0.299 -32.114 1.00 93.12 302 ALA A C 1
ATOM 2460 O O . ALA A 1 302 ? 28.890 0.500 -32.949 1.00 93.12 302 ALA A O 1
ATOM 2461 N N . LEU A 1 303 ? 28.211 -1.586 -32.359 1.00 92.94 303 LEU A N 1
ATOM 2462 C CA . LEU A 1 303 ? 28.312 -2.252 -33.654 1.00 92.94 303 LEU A CA 1
ATOM 2463 C C . LEU A 1 303 ? 26.914 -2.730 -34.067 1.00 92.94 303 LEU A C 1
ATOM 2465 O O . LEU A 1 303 ? 26.231 -3.392 -33.284 1.00 92.94 303 LEU A O 1
ATOM 2469 N N . VAL A 1 304 ? 26.488 -2.397 -35.283 1.00 92.44 304 VAL A N 1
ATOM 2470 C CA . VAL A 1 304 ? 25.228 -2.863 -35.871 1.00 92.44 304 VAL A CA 1
ATOM 2471 C C . VAL A 1 304 ? 25.530 -3.527 -37.201 1.00 92.44 304 VAL A C 1
ATOM 2473 O O . VAL A 1 304 ? 25.990 -2.878 -38.139 1.00 92.44 304 VAL A O 1
ATOM 2476 N N . GLU A 1 305 ? 25.220 -4.813 -37.283 1.00 91.88 305 GLU A N 1
ATOM 2477 C CA . GLU A 1 305 ? 25.339 -5.616 -38.491 1.00 91.88 305 GLU A CA 1
ATOM 2478 C C . GLU A 1 305 ? 23.948 -6.061 -38.951 1.00 91.88 305 GLU A C 1
ATOM 2480 O O . GLU A 1 305 ? 23.101 -6.439 -38.139 1.00 91.88 305 GLU A O 1
ATOM 2485 N N . TYR A 1 306 ? 23.696 -5.997 -40.255 1.00 85.94 306 TYR A N 1
ATOM 2486 C CA . TYR A 1 306 ? 22.459 -6.470 -40.865 1.00 85.94 306 TYR A CA 1
ATOM 2487 C C . TYR A 1 306 ? 22.788 -7.234 -42.142 1.00 85.94 306 TYR A C 1
ATOM 2489 O O . TYR A 1 306 ? 23.453 -6.698 -43.027 1.00 85.94 306 TYR A O 1
ATOM 2497 N N . GLU A 1 307 ? 22.328 -8.485 -42.222 1.00 88.31 307 GLU A N 1
ATOM 2498 C CA . GLU A 1 307 ? 22.559 -9.376 -43.370 1.00 88.31 307 GLU A CA 1
ATOM 2499 C C . GLU A 1 307 ? 24.046 -9.487 -43.765 1.00 88.31 307 GLU A C 1
ATOM 2501 O O . GLU A 1 307 ? 24.404 -9.388 -44.939 1.00 88.31 307 GLU A O 1
ATOM 2506 N N . GLY A 1 308 ? 24.937 -9.651 -42.780 1.00 89.75 308 GLY A N 1
ATOM 2507 C CA . GLY A 1 308 ? 26.375 -9.794 -43.034 1.00 89.75 308 GLY A CA 1
ATOM 2508 C C . GLY A 1 308 ? 27.113 -8.477 -43.298 1.00 89.75 308 GLY A C 1
ATOM 2509 O O . GLY A 1 308 ? 28.306 -8.493 -43.600 1.00 89.75 308 GLY A O 1
ATOM 2510 N N . LYS A 1 309 ? 26.421 -7.329 -43.260 1.00 89.62 309 LYS A N 1
ATOM 2511 C CA . LYS A 1 309 ? 27.001 -6.010 -43.543 1.00 89.62 309 LYS A CA 1
ATOM 2512 C C . LYS A 1 309 ? 26.989 -5.137 -42.301 1.00 89.62 309 LYS A C 1
ATOM 2514 O O . LYS A 1 309 ? 25.934 -4.902 -41.710 1.00 89.62 309 LYS A O 1
ATOM 2519 N N . ILE A 1 310 ? 28.152 -4.593 -41.954 1.00 91.00 310 ILE A N 1
ATOM 2520 C CA . ILE A 1 310 ? 28.272 -3.587 -40.899 1.00 91.00 310 ILE A CA 1
ATOM 2521 C C . ILE A 1 310 ? 27.584 -2.308 -41.383 1.00 91.00 310 ILE A C 1
ATOM 2523 O O . ILE A 1 310 ? 28.018 -1.675 -42.344 1.00 91.00 310 ILE A O 1
ATOM 2527 N N . LEU A 1 311 ? 26.487 -1.949 -40.722 1.00 88.81 311 LEU A N 1
ATOM 2528 C CA . LEU A 1 311 ? 25.743 -0.715 -40.961 1.00 88.81 311 LEU A CA 1
ATOM 2529 C C . LEU A 1 311 ? 26.254 0.439 -40.097 1.00 88.81 311 LEU A C 1
ATOM 2531 O O . LEU A 1 311 ? 26.046 1.597 -40.445 1.00 88.81 311 LEU A O 1
ATOM 2535 N N . TYR A 1 312 ? 26.860 0.141 -38.948 1.00 90.56 312 TYR A N 1
ATOM 2536 C CA . TYR A 1 312 ? 27.344 1.145 -38.008 1.00 90.56 312 TYR A CA 1
ATOM 2537 C C . TYR A 1 312 ? 28.409 0.550 -37.085 1.00 90.56 312 TYR A C 1
ATOM 2539 O O . TYR A 1 312 ? 28.177 -0.510 -36.513 1.00 90.56 312 TYR A O 1
ATOM 2547 N N . ASP A 1 313 ? 29.532 1.242 -36.907 1.00 93.25 313 ASP A N 1
ATOM 2548 C CA . ASP A 1 313 ? 30.593 0.894 -35.955 1.00 93.25 313 ASP A CA 1
ATOM 2549 C C . ASP A 1 313 ? 31.218 2.186 -35.417 1.00 93.25 313 ASP A C 1
ATOM 2551 O O . ASP A 1 313 ? 31.941 2.885 -36.133 1.00 93.25 313 ASP A O 1
ATOM 2555 N N . ARG A 1 314 ? 30.878 2.564 -34.179 1.00 93.06 314 ARG A N 1
ATOM 2556 C CA . ARG A 1 314 ? 31.474 3.734 -33.513 1.00 93.06 314 ARG A CA 1
ATOM 2557 C C . ARG A 1 314 ? 31.617 3.541 -32.014 1.00 93.06 314 ARG A C 1
ATOM 2559 O O . ARG A 1 314 ? 30.817 2.873 -31.358 1.00 93.06 314 ARG A O 1
ATOM 2566 N N . SER A 1 315 ? 32.603 4.249 -31.473 1.00 95.00 315 SER A N 1
ATOM 2567 C CA . SER A 1 315 ? 32.907 4.325 -30.046 1.00 95.00 315 SER A CA 1
ATOM 2568 C C . SER A 1 315 ? 32.753 5.755 -29.532 1.00 95.00 315 SER A C 1
ATOM 2570 O O . SER A 1 315 ? 33.061 6.718 -30.234 1.00 95.00 315 SER A O 1
ATOM 2572 N N . PHE A 1 316 ? 32.250 5.888 -28.308 1.00 92.94 316 PHE A N 1
ATOM 2573 C CA . PHE A 1 316 ? 31.960 7.156 -27.649 1.00 92.94 316 PHE A CA 1
ATOM 2574 C C . PHE A 1 316 ? 32.639 7.216 -26.288 1.00 92.94 316 PHE A C 1
ATOM 2576 O O . PHE A 1 316 ? 32.663 6.224 -25.560 1.00 92.94 316 PHE A O 1
ATOM 2583 N N . GLY A 1 317 ? 33.093 8.411 -25.911 1.00 93.62 317 GLY A N 1
ATOM 2584 C CA . GLY A 1 317 ? 33.608 8.689 -24.576 1.00 93.62 317 GLY A CA 1
ATOM 2585 C C . GLY A 1 317 ? 35.038 8.208 -24.334 1.00 93.62 317 GLY A C 1
ATOM 2586 O O . GLY A 1 317 ? 35.860 8.137 -25.244 1.00 93.62 317 GLY A O 1
ATOM 2587 N N . LEU A 1 318 ? 35.339 7.961 -23.062 1.00 93.56 318 LEU A N 1
ATOM 2588 C CA . LEU A 1 318 ? 36.671 7.605 -22.576 1.00 93.56 318 LEU A CA 1
ATOM 2589 C C . LEU A 1 318 ? 36.651 6.183 -22.018 1.00 93.56 318 LEU A C 1
ATOM 2591 O O . LEU A 1 318 ? 35.777 5.872 -21.203 1.00 93.56 318 LEU A O 1
ATOM 2595 N N . ALA A 1 319 ? 37.639 5.379 -22.410 1.00 93.06 319 ALA A N 1
ATOM 2596 C CA . ALA A 1 319 ? 37.923 4.063 -21.843 1.00 93.06 319 ALA A CA 1
ATOM 2597 C C . ALA A 1 319 ? 38.490 4.175 -20.418 1.00 93.06 319 ALA A C 1
ATOM 2599 O O . ALA A 1 319 ? 38.160 3.376 -19.545 1.00 93.06 319 ALA A O 1
ATOM 2600 N N . ASP A 1 320 ? 39.301 5.207 -20.167 1.00 91.69 320 ASP A N 1
ATOM 2601 C CA . ASP A 1 320 ? 39.860 5.523 -18.852 1.00 91.69 320 ASP A CA 1
ATOM 2602 C C . ASP A 1 320 ? 39.736 7.032 -18.611 1.00 91.69 320 ASP A C 1
ATOM 2604 O O . ASP A 1 320 ? 40.303 7.847 -19.344 1.00 91.69 320 ASP A O 1
ATOM 2608 N N . LYS A 1 321 ? 38.949 7.414 -17.601 1.00 87.69 321 LYS A N 1
ATOM 2609 C CA . LYS A 1 321 ? 38.684 8.825 -17.289 1.00 87.69 321 LYS A CA 1
ATOM 2610 C C . LYS A 1 321 ? 39.900 9.521 -16.686 1.00 87.69 321 LYS A C 1
ATOM 2612 O O . LYS A 1 321 ? 40.147 10.676 -17.027 1.00 87.69 321 LYS A O 1
ATOM 2617 N N . ASP A 1 322 ? 40.651 8.828 -15.836 1.00 90.75 322 ASP A N 1
ATOM 2618 C CA . ASP A 1 322 ? 41.779 9.403 -15.100 1.00 90.75 322 ASP A CA 1
ATOM 2619 C C . ASP A 1 322 ? 42.970 9.605 -16.037 1.00 90.75 322 ASP A C 1
ATOM 2621 O O . ASP A 1 322 ? 43.617 10.653 -16.029 1.00 90.75 322 ASP A O 1
ATOM 2625 N N . LYS A 1 323 ? 43.197 8.636 -16.930 1.00 93.12 323 LYS A N 1
ATOM 2626 C CA . LYS A 1 323 ? 44.233 8.713 -17.972 1.00 93.12 323 LYS A CA 1
ATOM 2627 C C . LYS A 1 323 ? 43.787 9.470 -19.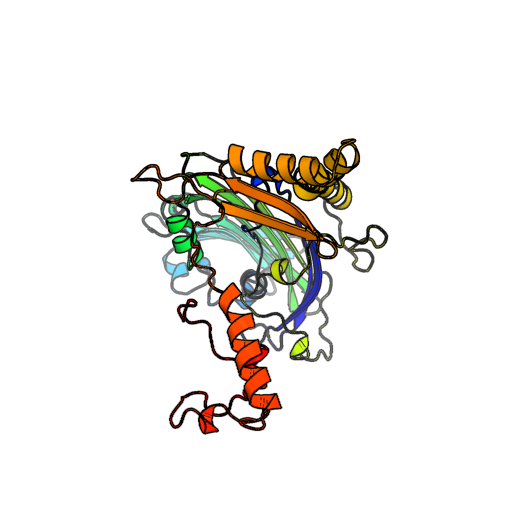220 1.00 93.12 323 LYS A C 1
ATOM 2629 O O . LYS A 1 323 ? 44.586 9.635 -20.138 1.00 93.12 323 LYS A O 1
ATOM 2634 N N . LYS A 1 324 ? 42.524 9.915 -19.271 1.00 90.62 324 LYS A N 1
ATOM 2635 C CA . LYS A 1 324 ? 41.892 10.554 -20.439 1.00 90.62 324 LYS A CA 1
ATOM 2636 C C . LYS A 1 324 ? 42.058 9.733 -21.727 1.00 90.62 324 LYS A C 1
ATOM 2638 O O . LYS A 1 324 ? 42.216 10.292 -22.811 1.00 90.62 324 LYS A O 1
ATOM 2643 N N . LEU A 1 325 ? 42.028 8.406 -21.609 1.00 92.81 325 LEU A N 1
ATOM 2644 C CA . LEU A 1 325 ? 42.156 7.504 -22.747 1.00 92.81 325 LEU A CA 1
ATOM 2645 C C . LEU A 1 325 ? 40.820 7.438 -23.485 1.00 92.81 325 LEU A C 1
ATOM 2647 O O . LEU A 1 325 ? 39.794 7.131 -22.874 1.00 92.81 325 LEU A O 1
ATOM 2651 N N . SER A 1 326 ? 40.830 7.725 -24.785 1.00 94.00 326 SER A N 1
ATOM 2652 C CA . SER A 1 326 ? 39.624 7.643 -25.614 1.00 94.00 326 SER A CA 1
ATOM 2653 C C . SER A 1 326 ? 39.166 6.199 -25.774 1.00 94.00 326 SER A C 1
ATOM 2655 O O . SER A 1 326 ? 39.983 5.285 -25.807 1.00 94.00 326 SER A O 1
ATOM 2657 N N . ASN A 1 327 ? 37.853 6.011 -25.841 1.00 93.75 327 ASN A N 1
ATOM 2658 C CA . ASN A 1 327 ? 37.262 4.726 -26.173 1.00 93.75 327 ASN A CA 1
ATOM 2659 C C . ASN A 1 327 ? 37.314 4.492 -27.693 1.00 93.75 327 ASN A C 1
ATOM 2661 O O . ASN A 1 327 ? 37.037 5.411 -28.467 1.00 93.75 327 ASN A O 1
ATOM 2665 N N . ASP A 1 328 ? 37.627 3.270 -28.110 1.00 92.62 328 ASP A N 1
ATOM 2666 C CA . ASP A 1 328 ? 37.715 2.859 -29.513 1.00 92.62 328 ASP A CA 1
ATOM 2667 C C . ASP A 1 328 ? 37.174 1.432 -29.736 1.00 92.62 328 ASP A C 1
ATOM 2669 O O . ASP A 1 328 ? 36.723 0.760 -28.805 1.00 92.62 328 ASP A O 1
ATOM 2673 N N . SER A 1 329 ? 37.196 0.964 -30.987 1.00 87.81 329 SER A N 1
ATOM 2674 C CA . SER A 1 329 ? 36.687 -0.361 -31.372 1.00 87.81 329 SER A CA 1
ATOM 2675 C C . SER A 1 329 ? 37.501 -1.529 -30.801 1.00 87.81 329 SER A C 1
ATOM 2677 O O . SER A 1 329 ? 37.026 -2.661 -30.811 1.00 87.81 329 SER A O 1
ATOM 2679 N N . ASN A 1 330 ? 38.708 -1.275 -30.285 1.00 90.12 330 ASN A N 1
ATOM 2680 C CA . ASN A 1 330 ? 39.581 -2.282 -29.679 1.00 90.12 330 ASN A CA 1
ATOM 2681 C C . ASN A 1 330 ? 39.509 -2.269 -28.145 1.00 90.12 330 ASN A C 1
ATOM 2683 O O . ASN A 1 330 ? 40.180 -3.061 -27.476 1.00 90.12 330 ASN A O 1
ATOM 2687 N N . THR A 1 331 ? 38.711 -1.373 -27.568 1.00 93.94 331 THR A N 1
ATOM 2688 C CA . THR A 1 331 ? 38.582 -1.246 -26.122 1.00 93.94 331 THR A CA 1
ATOM 2689 C C . THR A 1 331 ? 37.881 -2.475 -25.545 1.00 93.94 331 THR A C 1
ATOM 2691 O O . THR A 1 331 ? 36.775 -2.842 -25.938 1.00 93.94 331 THR A O 1
ATOM 2694 N N . MET A 1 332 ? 38.529 -3.127 -24.577 1.00 92.31 332 MET A N 1
ATOM 2695 C CA . MET A 1 332 ? 37.977 -4.305 -23.909 1.00 92.31 332 MET A CA 1
ATOM 2696 C C . MET A 1 332 ? 37.006 -3.911 -22.794 1.00 92.31 332 MET A C 1
ATOM 2698 O O . MET A 1 332 ? 37.357 -3.169 -21.875 1.00 92.31 332 MET A O 1
ATOM 2702 N N . PHE A 1 333 ? 35.806 -4.491 -22.824 1.00 91.38 333 PHE A N 1
ATOM 2703 C CA . PHE A 1 333 ? 34.776 -4.284 -21.810 1.00 91.38 333 PHE A CA 1
ATOM 2704 C C . PHE A 1 333 ? 34.577 -5.528 -20.945 1.00 91.38 333 PHE A C 1
ATOM 2706 O O . PHE A 1 333 ? 34.663 -6.666 -21.405 1.00 91.38 333 PHE A O 1
ATOM 2713 N N . ARG A 1 334 ? 34.226 -5.317 -19.674 1.00 91.81 334 ARG A N 1
ATOM 2714 C CA . ARG A 1 334 ? 33.684 -6.388 -18.829 1.00 91.81 334 ARG A CA 1
ATOM 2715 C C . ARG A 1 334 ? 32.230 -6.631 -19.233 1.00 91.81 334 ARG A C 1
ATOM 2717 O O . ARG A 1 334 ? 31.359 -5.844 -18.883 1.00 91.81 334 ARG A O 1
ATOM 2724 N N . ILE A 1 335 ? 31.972 -7.722 -19.951 1.00 91.12 335 ILE A N 1
ATOM 2725 C CA . ILE A 1 335 ? 30.662 -7.995 -20.572 1.00 91.12 335 ILE A CA 1
ATOM 2726 C C . ILE A 1 335 ? 29.616 -8.626 -19.628 1.00 91.12 335 ILE A C 1
ATOM 2728 O O . ILE A 1 335 ? 28.451 -8.782 -19.993 1.00 91.12 335 ILE A O 1
ATOM 2732 N N . GLY A 1 336 ? 30.002 -8.979 -18.398 1.00 90.94 336 GLY A N 1
ATOM 2733 C CA . GLY A 1 336 ? 29.081 -9.439 -17.354 1.00 90.94 336 GLY A CA 1
ATOM 2734 C C . GLY A 1 336 ? 28.200 -10.615 -17.788 1.00 90.94 336 GLY A C 1
ATOM 2735 O O . GLY A 1 336 ? 28.690 -11.652 -18.226 1.00 90.94 336 GLY A O 1
ATOM 2736 N N . SER A 1 337 ? 26.877 -10.473 -17.664 1.00 90.88 337 SER A N 1
ATOM 2737 C CA . SER A 1 337 ? 25.927 -11.541 -18.015 1.00 90.88 337 SER A CA 1
ATOM 2738 C C . SER A 1 337 ? 25.956 -11.960 -19.486 1.00 90.88 337 SER A C 1
ATOM 2740 O O . SER A 1 337 ? 25.522 -13.074 -19.773 1.00 90.88 337 SER A O 1
ATOM 2742 N N . ALA A 1 338 ? 26.515 -11.150 -20.391 1.00 92.00 338 ALA A N 1
ATOM 2743 C CA . ALA A 1 338 ? 26.725 -11.563 -21.776 1.00 92.00 338 ALA A CA 1
ATOM 2744 C C . ALA A 1 338 ? 27.741 -12.716 -21.916 1.00 92.00 338 ALA A C 1
ATOM 2746 O O . ALA A 1 338 ? 27.823 -13.317 -22.980 1.00 92.00 338 ALA A O 1
ATOM 2747 N N . SER A 1 339 ? 28.463 -13.092 -20.852 1.00 93.81 339 SER A N 1
ATOM 2748 C CA . SER A 1 339 ? 29.266 -14.321 -20.821 1.00 93.81 339 SER A CA 1
ATOM 2749 C C . SER A 1 339 ? 28.422 -15.606 -20.772 1.00 93.81 339 SER A C 1
ATOM 2751 O O . SER A 1 339 ? 28.893 -16.652 -21.209 1.00 93.81 339 SER A O 1
ATOM 2753 N N . LYS A 1 340 ? 27.182 -15.567 -20.257 1.00 94.38 340 LYS A N 1
ATOM 2754 C CA . LYS A 1 340 ? 26.359 -16.776 -20.042 1.00 94.38 340 LYS A CA 1
ATOM 2755 C C . LYS A 1 340 ? 26.041 -17.543 -21.333 1.00 94.38 340 LYS A C 1
ATOM 2757 O O . LYS A 1 340 ? 26.227 -18.755 -21.317 1.00 94.38 340 LYS A O 1
ATOM 2762 N N . PRO A 1 341 ? 25.637 -16.899 -22.449 1.00 91.44 341 PRO A N 1
ATOM 2763 C CA . PRO A 1 341 ? 25.407 -17.606 -23.708 1.00 91.44 341 PRO A CA 1
ATOM 2764 C C . PRO A 1 341 ? 26.625 -18.400 -24.196 1.00 91.44 341 PRO A C 1
ATOM 2766 O O . PRO A 1 341 ? 26.452 -19.495 -24.720 1.00 91.44 341 PRO A O 1
ATOM 2769 N N . PHE A 1 342 ? 27.851 -17.909 -23.971 1.00 95.12 342 PHE A N 1
ATOM 2770 C CA . PHE A 1 342 ? 29.070 -18.656 -24.304 1.00 95.12 342 PHE A CA 1
ATOM 2771 C C . PHE A 1 342 ? 29.212 -19.914 -23.447 1.00 95.12 342 PHE A C 1
ATOM 2773 O O . PHE A 1 342 ? 29.494 -20.987 -23.971 1.00 95.12 342 PHE A O 1
ATOM 2780 N N . THR A 1 343 ? 28.966 -19.814 -22.137 1.00 94.06 343 THR A N 1
ATOM 2781 C CA . THR A 1 343 ? 28.927 -20.990 -21.257 1.00 94.06 343 THR A CA 1
ATOM 2782 C C . THR A 1 343 ? 27.843 -21.975 -21.694 1.00 94.06 343 THR A C 1
ATOM 2784 O O . THR A 1 343 ? 28.125 -23.165 -21.802 1.00 94.06 343 THR A O 1
ATOM 2787 N N . SER A 1 344 ? 26.634 -21.501 -22.010 1.00 93.75 344 SER A N 1
ATOM 2788 C CA . SER A 1 344 ? 25.549 -22.352 -22.508 1.00 93.75 344 SER A CA 1
ATOM 2789 C C . SER A 1 344 ? 25.928 -23.058 -23.810 1.00 93.75 344 SER A C 1
ATOM 2791 O O . SER A 1 344 ? 25.690 -24.254 -23.941 1.00 93.75 344 SER A O 1
ATOM 2793 N N . MET A 1 345 ? 26.572 -22.356 -24.746 1.00 95.88 345 MET A N 1
ATOM 2794 C CA . MET A 1 345 ? 27.073 -22.938 -25.993 1.00 95.88 345 MET A CA 1
ATOM 2795 C C . MET A 1 345 ? 28.084 -24.059 -25.726 1.00 95.88 345 MET A C 1
ATOM 2797 O O . MET A 1 345 ? 27.952 -25.133 -26.304 1.00 95.88 345 MET A O 1
ATOM 2801 N N . LEU A 1 346 ? 29.049 -23.846 -24.825 1.00 96.69 346 LEU A N 1
ATOM 2802 C CA . LEU A 1 346 ? 30.031 -24.873 -24.457 1.00 96.69 346 LEU A CA 1
ATOM 2803 C C . LEU A 1 346 ? 29.360 -26.107 -23.836 1.00 96.69 346 LEU A C 1
ATOM 2805 O O . LEU A 1 346 ? 29.701 -27.233 -24.188 1.00 96.69 346 LEU A O 1
ATOM 2809 N N . ILE A 1 347 ? 28.374 -25.913 -22.953 1.00 96.94 347 ILE A N 1
ATOM 2810 C CA . ILE A 1 347 ? 27.599 -27.022 -22.375 1.00 96.94 347 ILE A CA 1
ATOM 2811 C C . ILE A 1 347 ? 26.834 -27.780 -23.463 1.00 96.94 347 ILE A C 1
ATOM 2813 O O . ILE A 1 347 ? 26.848 -29.010 -23.473 1.00 96.94 347 ILE A O 1
ATOM 2817 N N . MET A 1 348 ? 26.215 -27.070 -24.408 1.00 94.06 348 MET A N 1
ATOM 2818 C CA . MET A 1 348 ? 25.503 -27.710 -25.510 1.00 94.06 348 MET A CA 1
ATOM 2819 C C . MET A 1 348 ? 26.436 -28.464 -26.459 1.00 94.06 348 MET A C 1
ATOM 2821 O O . MET A 1 348 ? 26.084 -29.557 -26.892 1.00 94.06 348 MET A O 1
ATOM 2825 N N . GLN A 1 349 ? 27.637 -27.948 -26.735 1.00 96.31 349 GLN A N 1
ATOM 2826 C CA . GLN A 1 349 ? 28.655 -28.673 -27.503 1.00 96.31 349 GLN A CA 1
ATOM 2827 C C . GLN A 1 349 ? 29.058 -29.977 -26.804 1.00 96.31 349 GLN A C 1
ATOM 2829 O O . GLN A 1 349 ? 29.072 -31.030 -27.434 1.00 96.31 349 GLN A O 1
ATOM 2834 N N . LEU A 1 350 ? 29.294 -29.940 -25.488 1.00 96.50 350 LEU A N 1
ATOM 2835 C CA . LEU A 1 350 ? 29.582 -31.147 -24.705 1.00 96.50 350 LEU A CA 1
ATOM 2836 C C . LEU A 1 350 ? 28.418 -32.148 -24.729 1.00 96.50 350 LEU A C 1
ATOM 2838 O O . LEU A 1 350 ? 28.657 -33.356 -24.777 1.00 96.50 350 LEU A O 1
ATOM 2842 N N . ALA A 1 351 ? 27.174 -31.659 -24.721 1.00 95.25 351 ALA A N 1
ATOM 2843 C CA . ALA A 1 351 ? 25.993 -32.504 -24.854 1.00 95.25 351 ALA A CA 1
ATOM 2844 C C . ALA A 1 351 ? 25.919 -33.176 -26.235 1.00 95.25 351 ALA A C 1
ATOM 2846 O O . ALA A 1 351 ? 25.685 -34.378 -26.326 1.00 95.25 351 ALA A O 1
ATOM 2847 N N . MET A 1 352 ? 26.192 -32.427 -27.309 1.00 93.31 352 MET A N 1
ATOM 2848 C CA . MET A 1 352 ? 26.248 -32.953 -28.681 1.00 93.31 352 MET A CA 1
ATOM 2849 C C . MET A 1 352 ? 27.366 -33.988 -28.869 1.00 93.31 352 MET A C 1
ATOM 2851 O O . MET A 1 352 ? 27.209 -34.943 -29.624 1.00 93.31 352 MET A O 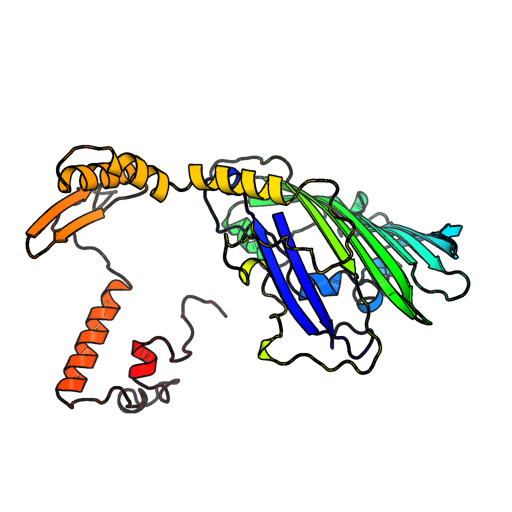1
ATOM 2855 N N . GLU A 1 353 ? 28.482 -33.823 -28.161 1.00 97.50 353 GLU A N 1
ATOM 2856 C CA . GLU A 1 353 ? 29.593 -34.780 -28.131 1.00 97.50 353 GLU A CA 1
ATOM 2857 C C . GLU A 1 353 ? 29.331 -35.991 -27.217 1.00 97.50 353 GLU A C 1
ATOM 2859 O O . GLU A 1 353 ? 30.221 -36.821 -27.030 1.00 97.50 353 GLU A O 1
ATOM 2864 N N . ASN A 1 354 ? 28.132 -36.111 -26.632 1.00 96.19 354 ASN A N 1
ATOM 2865 C CA . ASN A 1 354 ? 27.756 -37.147 -25.663 1.00 96.19 354 ASN A CA 1
ATOM 2866 C C . ASN A 1 354 ? 28.671 -37.209 -24.422 1.00 96.19 354 ASN A C 1
ATOM 2868 O O . ASN A 1 354 ? 28.755 -38.239 -23.753 1.00 96.19 354 ASN A O 1
ATOM 2872 N N . LYS A 1 355 ? 29.362 -36.110 -24.087 1.00 96.44 355 LYS A N 1
ATOM 2873 C CA . LYS A 1 355 ? 30.196 -36.002 -22.875 1.00 96.44 355 LYS A CA 1
ATOM 2874 C C . LYS A 1 355 ? 29.365 -35.697 -21.627 1.00 96.44 355 LYS A C 1
ATOM 2876 O O . LYS A 1 355 ? 29.807 -35.963 -20.508 1.00 96.44 355 LYS A O 1
ATOM 2881 N N . LEU A 1 356 ? 28.166 -35.150 -21.817 1.00 96.56 356 LEU A N 1
ATOM 2882 C CA . LEU A 1 356 ? 27.150 -34.969 -20.785 1.00 96.56 356 LEU A CA 1
ATOM 2883 C C . LEU A 1 356 ? 25.741 -35.060 -21.372 1.00 96.56 356 LEU A C 1
ATOM 2885 O O . LEU A 1 356 ? 25.571 -34.926 -22.579 1.00 96.56 356 LEU A O 1
ATOM 2889 N N . SER A 1 357 ? 24.732 -35.247 -20.527 1.00 97.50 357 SER A N 1
ATOM 2890 C CA . SER A 1 357 ? 23.331 -34.999 -20.874 1.00 97.50 357 SER A CA 1
ATOM 2891 C C . SER A 1 357 ? 22.828 -33.763 -20.138 1.00 97.50 357 SER A C 1
ATOM 2893 O O . SER A 1 357 ? 23.105 -33.582 -18.957 1.00 97.50 357 SER A O 1
ATOM 2895 N N . ILE A 1 358 ? 22.032 -32.915 -20.794 1.00 96.88 358 ILE A N 1
ATOM 2896 C CA . ILE A 1 358 ? 21.409 -31.764 -20.114 1.00 96.88 358 ILE A CA 1
ATOM 2897 C C . ILE A 1 358 ? 20.403 -32.193 -19.032 1.00 96.88 358 ILE A C 1
ATOM 2899 O O . ILE A 1 358 ? 20.119 -31.428 -18.112 1.00 96.88 358 ILE A O 1
ATOM 2903 N N . SER A 1 359 ? 19.903 -33.429 -19.103 1.00 97.56 359 SER A N 1
ATOM 2904 C CA . SER A 1 359 ? 19.043 -34.020 -18.075 1.00 97.56 359 SER A CA 1
ATOM 2905 C C . SER A 1 359 ? 19.833 -34.595 -16.895 1.00 97.56 359 SER A C 1
ATOM 2907 O O . SER A 1 359 ? 19.226 -35.016 -15.912 1.00 97.56 359 SER A O 1
ATOM 2909 N N . ASP A 1 360 ? 21.168 -34.622 -16.964 1.00 97.81 360 ASP A N 1
ATOM 2910 C CA . ASP A 1 360 ? 21.987 -35.048 -15.836 1.00 97.81 360 ASP A CA 1
ATOM 2911 C C . ASP A 1 360 ? 21.863 -34.066 -14.669 1.00 97.81 360 ASP A C 1
ATOM 2913 O O . ASP A 1 360 ? 21.788 -32.845 -14.838 1.00 97.81 360 ASP A O 1
ATOM 2917 N N . SER A 1 361 ? 21.892 -34.619 -13.459 1.00 97.00 361 SER A N 1
ATOM 2918 C CA . SER A 1 361 ? 21.999 -33.850 -12.222 1.00 97.00 361 SER A CA 1
ATOM 2919 C C . SER A 1 361 ? 23.396 -33.224 -12.109 1.00 97.00 361 SER A C 1
ATOM 2921 O O . SER A 1 361 ? 24.410 -33.865 -12.393 1.00 97.00 361 SER A O 1
ATOM 2923 N N . ALA A 1 362 ? 23.475 -31.976 -11.646 1.00 95.38 362 ALA A N 1
ATOM 2924 C CA . ALA A 1 362 ? 24.728 -31.247 -11.455 1.00 95.38 362 ALA A CA 1
ATOM 2925 C C . ALA A 1 362 ? 25.691 -31.986 -10.510 1.00 95.38 362 ALA A C 1
ATOM 2927 O O . ALA A 1 362 ? 26.905 -31.954 -10.705 1.00 95.38 362 ALA A O 1
ATOM 2928 N N . GLY A 1 363 ? 25.154 -32.709 -9.524 1.00 96.56 363 GLY A N 1
ATOM 2929 C CA . GLY A 1 363 ? 25.906 -33.529 -8.574 1.00 96.56 363 GLY A CA 1
ATOM 2930 C C . GLY A 1 363 ? 26.689 -34.671 -9.225 1.00 96.56 363 GLY A C 1
ATOM 2931 O O . GLY A 1 363 ? 27.694 -35.099 -8.663 1.00 96.56 363 GLY A O 1
ATOM 2932 N N . ARG A 1 364 ? 26.298 -35.112 -10.432 1.00 96.75 364 ARG A N 1
ATOM 2933 C CA . ARG A 1 364 ? 27.071 -36.071 -11.239 1.00 96.75 364 ARG A CA 1
ATOM 2934 C C . ARG A 1 364 ? 28.455 -35.527 -11.606 1.00 96.75 364 ARG A C 1
ATOM 2936 O O . ARG A 1 364 ? 29.413 -36.290 -11.659 1.00 96.75 364 ARG A O 1
ATOM 2943 N N . TYR A 1 365 ? 28.548 -34.221 -11.856 1.00 95.62 365 TYR A N 1
ATOM 2944 C CA . TYR A 1 365 ? 29.775 -33.536 -12.281 1.00 95.62 365 TYR A CA 1
ATOM 2945 C C . TYR A 1 365 ? 30.448 -32.757 -11.153 1.00 95.62 365 TYR A C 1
ATOM 2947 O O . TYR A 1 365 ? 31.649 -32.502 -11.211 1.00 95.62 365 TYR A O 1
ATOM 2955 N N . LEU A 1 366 ? 29.685 -32.394 -10.121 1.00 95.06 366 LEU A N 1
ATOM 2956 C CA . LEU A 1 366 ? 30.138 -31.637 -8.958 1.00 95.06 366 LEU A CA 1
ATOM 2957 C C . LEU A 1 366 ? 29.800 -32.401 -7.664 1.00 95.06 366 LEU A C 1
ATOM 2959 O O . LEU A 1 366 ? 28.851 -32.034 -6.960 1.00 95.06 366 LEU A O 1
ATOM 2963 N N . PRO A 1 367 ? 30.547 -33.472 -7.330 1.00 93.00 367 PRO A N 1
ATOM 2964 C CA . PRO A 1 367 ? 30.320 -34.225 -6.102 1.00 93.00 367 PRO A CA 1
ATOM 2965 C C . PRO A 1 367 ? 30.396 -33.321 -4.864 1.00 93.00 367 PRO A C 1
ATOM 2967 O O . PRO A 1 367 ? 31.334 -32.542 -4.709 1.00 93.00 367 PRO A O 1
ATOM 2970 N N . GLY A 1 368 ? 29.401 -33.419 -3.979 1.00 90.25 368 GLY A N 1
ATOM 2971 C CA . GLY A 1 368 ? 29.314 -32.599 -2.763 1.00 90.25 368 GLY A CA 1
ATOM 2972 C C . GLY A 1 368 ? 28.713 -31.202 -2.959 1.00 90.25 368 GLY A C 1
ATOM 2973 O O . GLY A 1 368 ? 28.620 -30.446 -1.993 1.00 90.25 368 GLY A O 1
ATOM 2974 N N . TYR A 1 369 ? 28.271 -30.844 -4.171 1.00 92.69 369 TYR A N 1
ATOM 2975 C CA . TYR A 1 369 ? 27.559 -29.587 -4.387 1.00 92.69 369 TYR A CA 1
ATOM 2976 C C . TYR A 1 369 ? 26.190 -29.595 -3.693 1.00 92.69 369 TYR A C 1
ATOM 2978 O O . TYR A 1 369 ? 25.394 -30.516 -3.872 1.00 92.69 369 TYR A O 1
ATOM 2986 N N . VAL A 1 370 ? 25.896 -28.537 -2.930 1.00 92.38 370 VAL A N 1
ATOM 2987 C CA . VAL A 1 370 ? 24.708 -28.451 -2.055 1.00 92.38 370 VAL A CA 1
ATOM 2988 C C . VAL A 1 370 ? 23.380 -28.505 -2.822 1.00 92.38 370 VAL A C 1
ATOM 2990 O O . VAL A 1 370 ? 22.351 -28.862 -2.259 1.00 92.38 370 VAL A O 1
ATOM 2993 N N . HIS A 1 371 ? 23.410 -28.162 -4.111 1.00 92.06 371 HIS A N 1
ATOM 2994 C CA . HIS A 1 371 ? 22.272 -28.248 -5.024 1.00 92.06 371 HIS A CA 1
ATOM 2995 C C . HIS A 1 371 ? 22.480 -29.339 -6.078 1.00 92.06 371 HIS A C 1
ATOM 2997 O O . HIS A 1 371 ? 22.022 -29.202 -7.205 1.00 92.06 371 HIS A O 1
ATOM 3003 N N . GLY A 1 372 ? 23.199 -30.416 -5.751 1.00 92.81 372 GLY A N 1
ATOM 3004 C CA . GLY A 1 372 ? 23.551 -31.472 -6.700 1.00 92.81 372 GLY A CA 1
ATOM 3005 C C . GLY A 1 372 ? 22.354 -32.070 -7.448 1.00 92.81 372 GLY A C 1
ATOM 3006 O O . GLY A 1 372 ? 22.498 -32.454 -8.600 1.00 92.81 372 GLY A O 1
ATOM 3007 N N . GLN A 1 373 ? 21.164 -32.095 -6.855 1.00 95.50 373 GLN A N 1
ATOM 3008 C CA . GLN A 1 373 ? 19.934 -32.624 -7.451 1.00 95.50 373 GLN A CA 1
ATOM 3009 C C . GLN A 1 373 ? 19.392 -31.828 -8.651 1.00 95.50 373 GLN A C 1
ATOM 3011 O O . GLN A 1 373 ? 18.566 -32.361 -9.386 1.00 95.50 373 GLN A O 1
ATOM 3016 N N . VAL A 1 374 ? 19.814 -30.574 -8.852 1.00 97.00 374 VAL A N 1
ATOM 3017 C CA . VAL A 1 374 ? 19.324 -29.754 -9.975 1.00 97.00 374 VAL A CA 1
ATOM 3018 C C . VAL A 1 374 ? 19.884 -30.273 -11.294 1.00 97.00 374 VAL A C 1
ATOM 3020 O O . VAL A 1 374 ? 21.051 -30.664 -11.354 1.00 97.00 374 VAL A O 1
ATOM 3023 N N . THR A 1 375 ? 19.084 -30.275 -12.356 1.00 97.75 375 THR A N 1
ATOM 3024 C CA . THR A 1 375 ? 19.565 -30.695 -13.680 1.00 97.75 375 THR A CA 1
ATOM 3025 C C . THR A 1 375 ? 20.372 -29.590 -14.357 1.00 97.75 375 THR A C 1
ATOM 3027 O O . THR A 1 375 ? 20.212 -28.400 -14.064 1.00 97.75 375 THR A O 1
ATOM 3030 N N . ILE A 1 376 ? 21.245 -29.967 -15.293 1.00 97.50 376 ILE A N 1
ATOM 3031 C CA . ILE A 1 376 ? 21.968 -29.001 -16.135 1.00 97.50 376 ILE A CA 1
ATOM 3032 C C . ILE A 1 376 ? 20.975 -28.119 -16.911 1.00 97.50 376 ILE A C 1
ATOM 3034 O O . ILE A 1 376 ? 21.161 -26.906 -16.990 1.00 97.50 376 ILE A O 1
ATOM 3038 N N . GLU A 1 377 ? 19.878 -28.688 -17.410 1.00 97.69 377 GLU A N 1
ATOM 3039 C CA . GLU A 1 377 ? 18.787 -27.954 -18.059 1.00 97.69 377 GLU A CA 1
ATOM 3040 C C . GLU A 1 377 ? 18.183 -26.875 -17.149 1.00 97.69 377 GLU A C 1
ATOM 3042 O O . GLU A 1 377 ? 18.045 -25.721 -17.562 1.00 97.69 377 GLU A O 1
ATOM 3047 N N . GLN A 1 378 ? 17.878 -27.205 -15.891 1.00 97.38 378 GLN A N 1
ATOM 3048 C CA . GLN A 1 378 ? 17.370 -26.237 -14.914 1.00 97.38 378 GLN A CA 1
ATOM 3049 C C . GLN A 1 378 ? 18.366 -25.102 -14.638 1.00 97.38 378 GLN A C 1
ATOM 3051 O O . GLN A 1 378 ? 17.951 -23.969 -14.387 1.00 97.38 378 GLN A O 1
ATOM 3056 N N . LEU A 1 379 ? 19.675 -25.366 -14.699 1.00 96.12 379 LEU A N 1
ATOM 3057 C CA . LEU A 1 379 ? 20.704 -24.327 -14.581 1.00 96.12 379 LEU A CA 1
ATOM 3058 C C . LEU A 1 379 ? 20.737 -23.415 -15.815 1.00 96.12 379 LEU A C 1
ATOM 3060 O O . LEU A 1 379 ? 20.751 -22.193 -15.664 1.00 96.12 379 LEU A O 1
ATOM 3064 N N . LEU A 1 380 ? 20.706 -23.990 -17.022 1.00 95.69 380 LEU A N 1
ATOM 3065 C CA . LEU A 1 380 ? 20.722 -23.245 -18.289 1.00 95.69 380 LEU A CA 1
ATOM 3066 C C . LEU A 1 380 ? 19.469 -22.377 -18.484 1.00 95.69 380 LEU A C 1
ATOM 3068 O O . LEU A 1 380 ? 19.539 -21.329 -19.125 1.00 95.69 380 LEU A O 1
ATOM 3072 N N . THR A 1 381 ? 18.336 -22.804 -17.925 1.00 95.31 381 THR A N 1
ATOM 3073 C CA . THR A 1 381 ? 17.028 -22.140 -18.062 1.00 95.31 381 THR A CA 1
ATOM 3074 C C . THR A 1 381 ? 16.642 -21.283 -16.859 1.00 95.31 381 THR A C 1
ATOM 3076 O O . THR A 1 381 ? 15.546 -20.727 -16.835 1.00 95.31 381 THR A O 1
ATOM 3079 N N . HIS A 1 382 ? 17.528 -21.140 -15.868 1.00 94.62 382 HIS A N 1
ATOM 3080 C CA . HIS A 1 382 ? 17.266 -20.390 -14.635 1.00 94.62 382 HIS A CA 1
ATOM 3081 C C . HIS A 1 382 ? 16.064 -20.911 -13.812 1.00 94.62 382 HIS A C 1
ATOM 3083 O O . HIS A 1 382 ? 15.403 -20.143 -13.116 1.00 94.62 382 HIS A O 1
ATOM 3089 N N . GLN A 1 383 ? 15.803 -22.221 -13.844 1.00 94.00 383 GLN A N 1
ATOM 3090 C CA . GLN A 1 383 ? 14.719 -22.892 -13.106 1.00 94.00 383 GLN A CA 1
ATOM 3091 C C . GLN A 1 383 ? 15.210 -23.728 -11.913 1.00 94.00 383 GLN A C 1
ATOM 3093 O O . GLN A 1 383 ? 14.432 -24.431 -11.276 1.00 94.00 383 GLN A O 1
ATOM 3098 N N . SER A 1 384 ? 16.499 -23.655 -11.578 1.00 92.94 384 SER A N 1
ATOM 3099 C CA . SER A 1 384 ? 17.109 -24.450 -10.501 1.00 92.94 384 SER A CA 1
ATOM 3100 C C . SER A 1 384 ? 16.641 -24.082 -9.086 1.00 92.94 384 SER A C 1
ATOM 3102 O O . SER A 1 384 ? 16.918 -24.819 -8.143 1.00 92.94 384 SER A O 1
ATOM 3104 N N . GLY A 1 385 ? 15.985 -22.929 -8.910 1.00 90.50 385 GLY A N 1
ATOM 3105 C CA . GLY A 1 385 ? 15.593 -22.409 -7.596 1.00 90.50 385 GLY A CA 1
ATOM 3106 C C . GLY A 1 385 ? 16.765 -21.916 -6.737 1.00 90.50 385 GLY A C 1
ATOM 3107 O O . GLY A 1 385 ? 16.550 -21.538 -5.587 1.00 90.50 385 GLY A O 1
ATOM 3108 N N . ILE A 1 386 ? 17.991 -21.897 -7.279 1.00 90.62 386 ILE A N 1
ATOM 3109 C CA . ILE A 1 386 ? 19.185 -21.419 -6.574 1.00 90.62 386 ILE A CA 1
ATOM 3110 C C . ILE A 1 386 ? 19.098 -19.894 -6.423 1.00 90.62 386 ILE A C 1
ATOM 3112 O O . ILE A 1 386 ? 18.999 -19.187 -7.433 1.00 90.62 386 ILE A O 1
ATOM 3116 N N . PRO A 1 387 ? 19.149 -19.363 -5.190 1.00 84.88 387 PRO A N 1
ATOM 3117 C CA . PRO A 1 387 ? 19.084 -17.931 -4.960 1.00 84.88 387 PRO A CA 1
ATOM 3118 C C . PRO A 1 387 ? 20.210 -17.134 -5.615 1.00 84.88 387 PRO A C 1
ATOM 3120 O O . PRO A 1 387 ? 21.353 -17.581 -5.705 1.00 84.88 387 PRO A O 1
ATOM 3123 N N . ASN A 1 388 ? 19.904 -15.897 -6.005 1.00 80.19 388 ASN A N 1
ATOM 3124 C CA . ASN A 1 388 ? 20.931 -14.956 -6.432 1.00 80.19 388 ASN A CA 1
ATOM 3125 C C . ASN A 1 388 ? 21.755 -14.493 -5.218 1.00 80.19 388 ASN A C 1
ATOM 3127 O O . ASN A 1 388 ? 21.198 -13.981 -4.251 1.00 80.19 388 ASN A O 1
ATOM 3131 N N . TYR A 1 389 ? 23.079 -14.611 -5.303 1.00 72.75 389 TYR A N 1
ATOM 3132 C CA . TYR A 1 389 ? 24.021 -14.210 -4.255 1.00 72.75 389 TYR A CA 1
ATOM 3133 C C . TYR A 1 389 ? 24.045 -12.695 -3.975 1.00 72.75 389 TYR A C 1
ATOM 3135 O O . TYR A 1 389 ? 24.601 -12.276 -2.965 1.00 72.75 389 TYR A O 1
ATOM 3143 N N . THR A 1 390 ? 23.471 -11.860 -4.851 1.00 72.56 390 THR A N 1
ATOM 3144 C CA . THR A 1 390 ? 23.319 -10.414 -4.599 1.00 72.56 390 THR A CA 1
ATOM 3145 C C . THR A 1 390 ? 22.094 -10.072 -3.753 1.00 72.56 390 THR A C 1
ATOM 3147 O O . THR A 1 390 ? 21.947 -8.923 -3.340 1.00 72.56 390 THR A O 1
ATOM 3150 N N . ASN A 1 391 ? 21.204 -11.035 -3.509 1.00 55.22 391 ASN A N 1
ATOM 3151 C CA . ASN A 1 391 ? 20.072 -10.855 -2.614 1.00 55.22 391 ASN A CA 1
ATOM 3152 C C . ASN A 1 391 ? 20.508 -11.301 -1.215 1.00 55.22 391 ASN A C 1
ATOM 3154 O O . ASN A 1 391 ? 20.617 -12.496 -0.949 1.00 55.22 391 ASN A O 1
ATOM 3158 N N . ASN A 1 392 ? 20.790 -10.338 -0.334 1.00 44.47 392 ASN A N 1
ATOM 3159 C CA . ASN A 1 392 ? 21.000 -10.622 1.084 1.00 44.47 392 ASN A CA 1
ATOM 3160 C C . ASN A 1 392 ? 19.680 -11.145 1.670 1.00 44.47 392 ASN A C 1
ATOM 3162 O O . ASN A 1 392 ? 18.676 -10.431 1.625 1.00 44.47 392 ASN A O 1
ATOM 3166 N N . TYR A 1 393 ? 19.699 -12.380 2.171 1.00 43.53 393 TYR A N 1
ATOM 3167 C CA . TYR A 1 393 ? 18.616 -12.968 2.961 1.00 43.53 393 TYR A CA 1
ATOM 3168 C C . TYR A 1 393 ? 18.696 -12.520 4.415 1.00 43.53 393 TYR A C 1
ATOM 3170 O O . TYR A 1 393 ? 19.833 -12.452 4.939 1.00 43.53 393 TYR A O 1
#

Radius of gyration: 28.96 Å; chains: 1; bounding box: 74×57×74 Å

Foldseek 3Di:
DKDFDKDWDDPDLALPRIFIFTPDMADFDQCVLVLLDPPDDDFDFLLRVSCLPCRNCQCPAQCNHPNNVVQKDKDWDAWDDDPNFIWTKIWIDGDAPDAAFHKTFIWTAGPPPRHTFKTKMKTHPRHQVSDDDDDPVNVVCVVQQKDKGWPIKIWIWGWDDDPNDIDTAKIWIWTWIWMFGGPVTDTDDIDIDIDIDGDQDDDPPPDDDDDPVRTGDRPDGPNVVDDHDPPVVVDDPCPVTPDPDPPDDPVVVSVVSVVSSCVSPPVNVLVVVLVVDPDQPQVSVVVVQVVCLVVVNDFFWDWDDDPNRTSYTDGGAALDPVVRHGDHPPRDDPPPPVCLVVVVVVVVVCVVVVVDPQQQFCCVVVPPPPLRRAGNVCVNVVNSPDDDPVDDD